Prot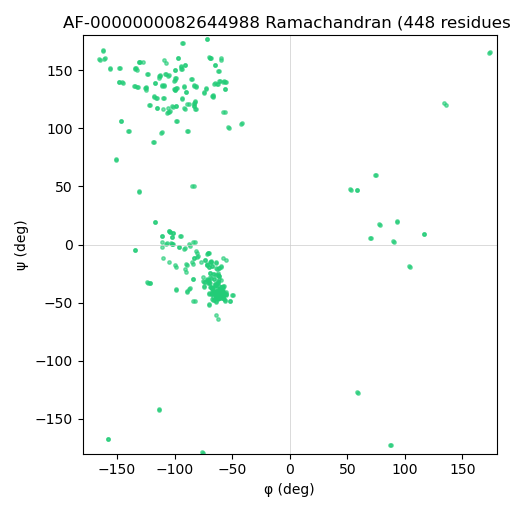ein AF-0000000082644988 (afdb_homodimer)

InterPro domains:
  IPR013216 Methyltransferase type 11 [PF08241] (53-144)
  IPR029063 S-adenosyl-L-methionine-dependent methyltransferase superfamily [G3DSA:3.40.50.150] (26-226)
  IPR029063 S-adenosyl-L-methionine-dependent methyltransferase superfamily [SSF53335] (8-199)

pLDDT: mean 91.09, std 14.45, range [28.52, 98.94]

Foldseek 3Di:
DDPPDLLVVLQVVLVVCLVVCPVVPLCCCVPRLNVCVLVVQPVAFDQPAEEEEEQCFLPVVVVVNVVVRHQYEYEHQHPVSQVNNCVVDDDDRYYYDYDDLLDGPAAFQRGQEYEYAQNLQQDPDSLSSLVSVLRNHHAQHKYKYKHFAQPAPVCCQCVCVVVVDDGRGHRQHPVNVQVSQVVRFKDFDDKDAAFDPPDDPVNPVPPDPSVSSNGGRIMMTMIGGD/DDPPDLLVVLQVVLVVCLVVCPVVPVCCCVPRLNVCVLVVQPVAFDQPAEEEEEQCFLPVVVVVNVVVRHQYEYEHQHPVSQVNNCVVDDDDRYYYDYDDLLDGPAAFQRGQEYEYAQNLQQDPDSLSSLVSVLRNHHAQHKYKYKHFAQPAPVCVQCVCVVVVDDGRGHRQHPVNVQVSQVVRFKDFDDKDAAFDPPDDPVNPVPPDPSVSSNGGRIMMTMIGGD

Organism: NCBI:txid247480

Solvent-accessible surface area (backbone atoms only — not comparable to full-atom values): 23659 Å² total; per-residue (Å²): 130,82,76,87,52,58,67,63,53,36,39,51,52,50,56,67,47,47,73,72,39,53,80,49,45,57,45,25,46,70,74,41,88,42,40,60,49,62,65,57,47,57,75,76,40,65,58,63,61,41,28,37,25,43,46,28,51,54,27,60,66,43,50,51,44,31,74,72,58,32,29,29,39,27,26,20,68,33,61,66,31,39,52,49,22,47,69,76,57,64,53,97,44,33,42,71,45,72,37,42,62,68,60,54,92,62,58,69,47,64,22,43,22,35,35,30,56,69,30,60,48,57,33,93,52,45,54,49,24,51,50,38,52,53,46,27,34,26,76,71,26,39,37,36,36,32,36,48,18,78,75,23,73,77,55,59,52,32,52,52,43,67,74,74,41,91,55,47,35,52,85,77,40,57,68,54,46,53,52,51,39,52,75,63,54,31,42,84,72,48,70,48,76,38,60,33,92,76,68,48,69,85,55,44,71,77,39,56,68,66,53,45,42,34,46,10,35,28,34,35,37,34,33,30,34,97,130,83,76,86,52,60,68,62,51,35,40,52,51,49,55,69,45,48,72,71,39,54,78,48,46,56,46,27,45,70,74,42,87,43,40,60,49,63,65,57,46,56,76,75,39,66,60,61,61,39,29,36,27,44,46,27,51,55,26,59,68,42,50,52,43,31,73,73,60,32,28,28,39,26,27,21,69,32,61,67,31,39,52,48,21,46,69,76,56,62,52,98,45,33,44,72,44,73,36,43,62,67,59,56,95,63,57,71,46,62,21,42,24,35,34,29,57,68,31,61,49,57,34,94,52,46,53,51,25,53,50,37,53,53,46,27,34,25,74,70,27,39,39,36,36,31,36,48,17,77,76,24,74,77,55,60,52,34,52,52,44,67,75,73,41,91,55,50,35,53,83,77,39,55,68,54,45,54,53,51,38,53,73,64,53,31,42,83,76,48,71,46,77,37,61,34,89,77,68,47,70,84,54,43,71,77,40,54,68,67,54,45,44,34,46,9,36,26,34,36,35,34,32,30,33,98

Secondary structure (DSSP, 8-state):
-----HHHHHHHHHHHHHHHHHHHHHHHHHTSTTTTHHHHHHTTS-SSSEEEEET-TTSHHHHHHHHTT-EEEEEES-HHHHHHHHHH--BTTEEEEE-BTTB-SS-TT-BSEEEEES-GGG-S-HHHHHHHHHHHBPTT-EEEEEEE-TT-GGGGGGGGGGGT---SS----HHHHHHHHHHTTEEEEEEEEEEPTT--HHHHTTS-HHHHHHTEEEEEEEEEE-/-----HHHHHHHHHHHHHHHHHHHHHHHHHTSTTTTHHHHHHTTS-SSSEEEEET-TTSHHHHHHHHTT-EEEEEES-HHHHHHHHHH--BTTEEEEE-BTTB-SS-TT-BSEEEEES-GGG-S-HHHHHHHHHHHBPTT-EEEEEEE-TT-GGGGGGGGGGGT---SS----HHHHHHHHHHTTEEEEEEEEEEPTT--HHHHTTS-HHHHHHTEEEEEEEEEE-

Nearest PDB structures (foldseek):
  3l8d-assembly1_A-2  TM=9.907E-01  e=9.603E-36  Bacillus thuringiensis str. Al Hakam
  6f5z-assembly1_B  TM=7.681E-01  e=2.002E-17  Haloferax volcanii DS2
  6f5z-assembly1_A  TM=7.579E-01  e=3.879E-17  Haloferax volcanii DS2
  3bkw-assembly1_A  TM=7.606E-01  e=2.338E-15  Mesorhizobium japonicum MAFF 303099
  3bkw-assembly1_B  TM=7.572E-01  e=6.735E-15  Mesorhizobium japonicum MAFF 303099

Radius of gyration: 24.38 Å; Cα contacts (8 Å, |Δi|>4): 915; chains: 2; bounding box: 49×77×48 Å

Structure (mmCIF, N/CA/C/O backbone):
data_AF-0000000082644988-model_v1
#
loop_
_entity.id
_entity.type
_entity.pdbx_description
1 polymer 'Ubiquinone/menaquinone biosynthesis C-methylase UbiE'
#
loop_
_atom_site.group_PDB
_atom_site.id
_atom_site.type_symbol
_atom_site.label_atom_id
_atom_site.label_alt_id
_atom_site.label_comp_id
_atom_site.label_asym_id
_atom_site.label_entity_id
_atom_site.label_seq_id
_atom_site.pdbx_PDB_ins_code
_atom_site.Cartn_x
_atom_site.Cartn_y
_atom_site.Cartn_z
_atom_site.occupancy
_atom_site.B_iso_or_equiv
_atom_site.auth_seq_id
_atom_site.auth_comp_id
_atom_site.auth_asym_id
_atom_site.auth_atom_id
_atom_site.pdbx_PDB_model_num
ATOM 1 N N . MET A 1 1 ? 29.922 4.816 -8.57 1 28.8 1 MET A N 1
ATOM 2 C CA . MET A 1 1 ? 28.781 4.609 -7.672 1 28.8 1 MET A CA 1
ATOM 3 C C . MET A 1 1 ? 27.922 3.443 -8.148 1 28.8 1 MET A C 1
ATOM 5 O O . MET A 1 1 ? 27.391 3.477 -9.25 1 28.8 1 MET A O 1
ATOM 9 N N . LYS A 1 2 ? 28.094 2.285 -7.766 1 36.69 2 LYS A N 1
ATOM 10 C CA . LYS A 1 2 ? 27.719 1.02 -8.383 1 36.69 2 LYS A CA 1
ATOM 11 C C . LYS A 1 2 ? 26.203 0.955 -8.609 1 36.69 2 LYS A C 1
ATOM 13 O O . LYS A 1 2 ? 25.422 1.341 -7.742 1 36.69 2 LYS A O 1
ATOM 18 N N . SER A 1 3 ? 25.641 0.917 -9.742 1 43.34 3 SER A N 1
ATOM 19 C CA . SER A 1 3 ? 24.266 0.907 -10.219 1 43.34 3 SER A CA 1
ATOM 20 C C . SER A 1 3 ? 23.453 -0.204 -9.555 1 43.34 3 SER A C 1
ATOM 22 O O . SER A 1 3 ? 23.906 -1.346 -9.477 1 43.34 3 SER A O 1
ATOM 24 N N . PHE A 1 4 ? 22.656 0.183 -8.539 1 47.28 4 PHE A N 1
ATOM 25 C CA . PHE A 1 4 ? 21.781 -0.772 -7.863 1 47.28 4 PHE A CA 1
ATOM 26 C C . PHE A 1 4 ? 21.125 -1.706 -8.867 1 47.28 4 PHE A C 1
ATOM 28 O O . PHE A 1 4 ? 20.391 -1.256 -9.75 1 47.28 4 PHE A O 1
ATOM 35 N N . ASP A 1 5 ? 21.578 -2.973 -8.969 1 49.78 5 ASP A N 1
ATOM 36 C CA . ASP A 1 5 ? 21.016 -4.031 -9.797 1 49.78 5 ASP A CA 1
ATOM 37 C C . ASP A 1 5 ? 19.938 -4.812 -9.031 1 49.78 5 ASP A C 1
ATOM 39 O O . ASP A 1 5 ? 20.266 -5.66 -8.195 1 49.78 5 ASP A O 1
ATOM 43 N N . TRP A 1 6 ? 18.797 -4.578 -9.156 1 51.62 6 TRP A N 1
ATOM 44 C CA . TRP A 1 6 ? 17.641 -5.164 -8.477 1 51.62 6 TRP A CA 1
ATOM 45 C C . TRP A 1 6 ? 17.703 -6.688 -8.508 1 51.62 6 TRP A C 1
ATOM 47 O O . TRP A 1 6 ? 17.469 -7.348 -7.492 1 51.62 6 TRP A O 1
ATOM 57 N N . HIS A 1 7 ? 18.047 -7.254 -9.594 1 52.81 7 HIS A N 1
ATOM 58 C CA . HIS A 1 7 ? 18.031 -8.703 -9.766 1 52.81 7 HIS A CA 1
ATOM 59 C C . HIS A 1 7 ? 19.078 -9.375 -8.898 1 52.81 7 HIS A C 1
ATOM 61 O O . HIS A 1 7 ? 18.812 -10.391 -8.25 1 52.81 7 HIS A O 1
ATOM 67 N N . GLU A 1 8 ? 20.188 -8.812 -8.984 1 54 8 GLU A N 1
ATOM 68 C CA . GLU A 1 8 ? 21.281 -9.359 -8.188 1 54 8 GLU A CA 1
ATOM 69 C C . GLU A 1 8 ? 20.984 -9.234 -6.691 1 54 8 GLU A C 1
ATOM 71 O O . GLU A 1 8 ? 21.25 -10.164 -5.926 1 54 8 GLU A O 1
ATOM 76 N N . GLU A 1 9 ? 20.469 -8.117 -6.32 1 58.47 9 GLU A N 1
ATOM 77 C CA . GLU A 1 9 ? 20.188 -7.883 -4.906 1 58.47 9 GLU A CA 1
ATOM 78 C C . GLU A 1 9 ? 19.047 -8.773 -4.41 1 58.47 9 GLU A C 1
ATOM 80 O O . GLU A 1 9 ? 19.125 -9.32 -3.309 1 58.47 9 GLU A O 1
ATOM 85 N N . ALA A 1 10 ? 18.047 -9.023 -5.219 1 56.38 10 ALA A N 1
ATOM 86 C CA . ALA A 1 10 ? 16.969 -9.945 -4.863 1 56.38 10 ALA A CA 1
ATOM 87 C C . ALA A 1 10 ? 17.516 -11.352 -4.648 1 56.38 10 ALA A C 1
ATOM 89 O O . ALA A 1 10 ? 17.172 -12.008 -3.66 1 56.38 10 ALA A O 1
ATOM 90 N N . GLU A 1 11 ? 18.312 -11.766 -5.551 1 53.84 11 GLU A N 1
ATOM 91 C CA . GLU A 1 11 ? 18.922 -13.086 -5.438 1 53.84 11 GLU A CA 1
ATOM 92 C C . GLU A 1 11 ? 19.703 -13.234 -4.129 1 53.84 11 GLU A C 1
ATOM 94 O O . GLU A 1 11 ? 19.547 -14.234 -3.422 1 53.84 11 GLU A O 1
ATOM 99 N N . LYS A 1 12 ? 20.5 -12.219 -3.832 1 55.47 12 LYS A N 1
ATOM 100 C CA . LYS A 1 12 ? 21.328 -12.242 -2.633 1 55.47 12 LYS A CA 1
ATOM 101 C C . LYS A 1 12 ? 20.484 -12.289 -1.37 1 55.47 12 LYS A C 1
ATOM 103 O O . LYS A 1 12 ? 20.766 -13.047 -0.443 1 55.47 12 LYS A O 1
ATOM 108 N N . GLN A 1 13 ? 19.516 -11.539 -1.331 1 56.38 13 GLN A N 1
ATOM 109 C CA . GLN A 1 13 ? 18.672 -11.469 -0.145 1 56.38 13 GLN A CA 1
ATOM 110 C C . GLN A 1 13 ? 17.891 -12.766 0.06 1 56.38 13 GLN A C 1
ATOM 112 O O . GLN A 1 13 ? 17.734 -13.234 1.192 1 56.38 13 GLN A O 1
ATOM 117 N N . TRP A 1 14 ? 17.516 -13.289 -0.969 1 55.84 14 TRP A N 1
ATOM 118 C CA . TRP A 1 14 ? 16.797 -14.555 -0.873 1 55.84 14 TRP A CA 1
ATOM 119 C C . TRP A 1 14 ? 17.734 -15.688 -0.46 1 55.84 14 TRP A C 1
ATOM 121 O O . TRP A 1 14 ? 17.328 -16.594 0.282 1 55.84 14 TRP A O 1
ATOM 131 N N . ASP A 1 15 ? 18.859 -15.578 -0.875 1 52.62 15 ASP A N 1
ATOM 132 C CA . ASP A 1 15 ? 19.859 -16.547 -0.438 1 52.62 15 ASP A CA 1
ATOM 133 C C . ASP A 1 15 ? 20.094 -16.469 1.07 1 52.62 15 ASP A C 1
ATOM 135 O O . ASP A 1 15 ? 20.234 -17.484 1.739 1 52.62 15 ASP A O 1
ATOM 139 N N . LYS A 1 16 ? 20.125 -15.273 1.561 1 53.12 16 LYS A N 1
ATOM 140 C CA . LYS A 1 16 ? 20.359 -15.062 2.984 1 53.12 16 LYS A CA 1
ATOM 141 C C . LYS A 1 16 ? 19.172 -15.523 3.82 1 53.12 16 LYS A C 1
ATOM 143 O O . LYS A 1 16 ? 19.344 -16.031 4.93 1 53.12 16 LYS A O 1
ATOM 148 N N . LYS A 1 17 ? 18.078 -15.398 3.299 1 54.5 17 LYS A N 1
ATOM 149 C CA . LYS A 1 17 ? 16.859 -15.75 4.023 1 54.5 17 LYS A CA 1
ATOM 150 C C . LYS A 1 17 ? 16.562 -17.234 3.895 1 54.5 17 LYS A C 1
ATOM 152 O O . LYS A 1 17 ? 15.766 -17.781 4.664 1 54.5 17 LYS A O 1
ATOM 157 N N . ALA A 1 18 ? 17.125 -17.984 3.025 1 48.94 18 ALA A N 1
ATOM 158 C CA . ALA A 1 18 ? 16.875 -19.391 2.709 1 48.94 18 ALA A CA 1
ATOM 159 C C . ALA A 1 18 ? 17.078 -20.266 3.938 1 48.94 18 ALA A C 1
ATOM 161 O O . ALA A 1 18 ? 16.344 -21.234 4.141 1 48.94 18 ALA A O 1
ATOM 162 N N . GLY A 1 19 ? 17.984 -20.016 4.734 1 45.66 19 GLY A N 1
ATOM 163 C CA . GLY A 1 19 ? 18.172 -20.844 5.922 1 45.66 19 GLY A CA 1
ATOM 164 C C . GLY A 1 19 ? 17.016 -20.75 6.906 1 45.66 19 GLY A C 1
ATOM 165 O O . GLY A 1 19 ? 16.609 -21.75 7.492 1 45.66 19 GLY A O 1
ATOM 166 N N . PHE A 1 20 ? 16.578 -19.672 7.227 1 46.03 20 PHE A N 1
ATOM 167 C CA . PHE A 1 20 ? 15.484 -19.453 8.172 1 46.03 20 PHE A CA 1
ATOM 168 C C . PHE A 1 20 ? 14.148 -19.859 7.562 1 46.03 20 PHE A C 1
ATOM 170 O O . PHE A 1 20 ? 13.242 -20.312 8.273 1 46.03 20 PHE A O 1
ATOM 177 N N . TRP A 1 21 ? 14.062 -20 6.348 1 51.16 21 TRP A N 1
ATOM 178 C CA . TRP A 1 21 ? 12.805 -20.156 5.625 1 51.16 21 TRP A CA 1
ATOM 179 C C . TRP A 1 21 ? 12.422 -21.641 5.512 1 51.16 21 TRP A C 1
ATOM 181 O O . TRP A 1 21 ? 11.234 -21.969 5.461 1 51.16 21 TRP A O 1
ATOM 191 N N . HIS A 1 22 ? 13.344 -22.656 5.594 1 48.59 22 HIS A N 1
ATOM 192 C CA . HIS A 1 22 ? 12.953 -24.047 5.383 1 48.59 22 HIS A CA 1
ATOM 193 C C . HIS A 1 22 ? 11.938 -24.5 6.426 1 48.59 22 HIS A C 1
ATOM 195 O O . HIS A 1 22 ? 10.898 -25.078 6.078 1 48.59 22 HIS A O 1
ATOM 201 N N . LYS A 1 23 ? 12.273 -24.562 7.777 1 50.34 23 LYS A N 1
ATOM 202 C CA . LYS A 1 23 ? 11.336 -24.984 8.812 1 50.34 23 LYS A CA 1
ATOM 203 C C . LYS A 1 23 ? 10.062 -24.125 8.773 1 50.34 23 LYS A C 1
ATOM 205 O O . LYS A 1 23 ? 8.961 -24.641 8.969 1 50.34 23 LYS A O 1
ATOM 210 N N . SER A 1 24 ? 10.125 -23.062 8.062 1 75.06 24 SER A N 1
ATOM 211 C CA . SER A 1 24 ? 9.055 -22.078 8.031 1 75.06 24 SER A CA 1
ATOM 212 C C . SER A 1 24 ? 8.164 -22.266 6.805 1 75.06 24 SER A C 1
ATOM 214 O O . SER A 1 24 ? 6.938 -22.203 6.906 1 75.06 24 SER A O 1
ATOM 216 N N . SER A 1 25 ? 8.773 -22.969 5.875 1 84.25 25 SER A N 1
ATOM 217 C CA . SER A 1 25 ? 8.023 -23.156 4.641 1 84.25 25 SER A CA 1
ATOM 218 C C . SER A 1 25 ? 7.035 -24.312 4.766 1 84.25 25 SER A C 1
ATOM 220 O O . SER A 1 25 ? 5.844 -24.141 4.484 1 84.25 25 SER A O 1
ATOM 222 N N . GLU A 1 26 ? 7.492 -25.469 5.258 1 89.31 26 GLU A N 1
ATOM 223 C CA . GLU A 1 26 ? 6.633 -26.641 5.453 1 89.31 26 GLU A CA 1
ATOM 224 C C . GLU A 1 26 ? 5.438 -26.297 6.344 1 89.31 26 GLU A C 1
ATOM 226 O O . GLU A 1 26 ? 4.301 -26.641 6.02 1 89.31 26 GLU A O 1
ATOM 231 N N . ASP A 1 27 ? 5.711 -25.688 7.387 1 91 27 ASP A N 1
ATOM 232 C CA . ASP A 1 27 ? 4.645 -25.344 8.32 1 91 27 ASP A CA 1
ATOM 233 C C . ASP A 1 27 ? 3.627 -24.406 7.672 1 91 27 ASP A C 1
ATOM 235 O O . ASP A 1 27 ? 2.42 -24.562 7.871 1 91 27 ASP A O 1
ATOM 239 N N . MET A 1 28 ? 4.016 -23.469 6.863 1 91.81 28 MET A N 1
ATOM 240 C CA . MET A 1 28 ? 3.117 -22.531 6.191 1 91.81 28 MET A CA 1
ATOM 241 C C . MET A 1 28 ? 2.203 -23.25 5.215 1 91.81 28 MET A C 1
ATOM 243 O O . MET A 1 28 ? 1.021 -22.922 5.102 1 91.81 28 MET A O 1
ATOM 247 N N . TRP A 1 29 ? 2.719 -24.297 4.555 1 95 29 TRP A N 1
ATOM 248 C CA . TRP A 1 29 ? 1.958 -25.016 3.539 1 95 29 TRP A CA 1
ATOM 249 C C . TRP A 1 29 ? 1.05 -26.062 4.176 1 95 29 TRP A C 1
ATOM 251 O O . TRP A 1 29 ? -0.039 -26.328 3.67 1 95 29 TRP A O 1
ATOM 261 N N . GLU A 1 30 ? 1.47 -26.578 5.309 1 94 30 GLU A N 1
ATOM 262 C CA . GLU A 1 30 ? 0.717 -27.656 5.945 1 94 30 GLU A CA 1
ATOM 263 C C . GLU A 1 30 ? -0.342 -27.094 6.895 1 94 30 GLU A C 1
ATOM 265 O O . GLU A 1 30 ? -1.457 -27.625 6.961 1 94 30 GLU A O 1
ATOM 270 N N . HIS A 1 31 ? 0.014 -26.062 7.645 1 90.75 31 HIS A N 1
ATOM 271 C CA . HIS A 1 31 ? -0.847 -25.641 8.742 1 90.75 31 HIS A CA 1
ATOM 272 C C . HIS A 1 31 ? -1.034 -24.125 8.75 1 90.75 31 HIS A C 1
ATOM 274 O O . HIS A 1 31 ? -1.879 -23.609 9.477 1 90.75 31 HIS A O 1
ATOM 280 N N . GLY A 1 32 ? -0.369 -23.484 7.891 1 91.75 32 GLY A N 1
ATOM 281 C CA . GLY A 1 32 ? -0.33 -22.031 7.992 1 91.75 32 GLY A CA 1
ATOM 282 C C . GLY A 1 32 ? -1.027 -21.328 6.84 1 91.75 32 GLY A C 1
ATOM 283 O O . GLY A 1 32 ? -2.098 -21.766 6.402 1 91.75 32 GLY A O 1
ATOM 284 N N . SER A 1 33 ? -0.459 -20.203 6.395 1 91.88 33 SER A N 1
ATOM 285 C CA . SER A 1 33 ? -1.069 -19.234 5.48 1 91.88 33 SER A CA 1
ATOM 286 C C . SER A 1 33 ? -1.217 -19.828 4.078 1 91.88 33 SER A C 1
ATOM 288 O O . SER A 1 33 ? -1.964 -19.297 3.254 1 91.88 33 SER A O 1
ATOM 290 N N . ARG A 1 34 ? -0.524 -20.969 3.791 1 96.31 34 ARG A N 1
ATOM 291 C CA . ARG A 1 34 ? -0.533 -21.453 2.414 1 96.31 34 ARG A CA 1
ATOM 292 C C . ARG A 1 34 ? -1.329 -22.75 2.291 1 96.31 34 ARG A C 1
ATOM 294 O O . ARG A 1 34 ? -1.413 -23.328 1.208 1 96.31 34 ARG A O 1
ATOM 301 N N . LYS A 1 35 ? -2.004 -23.156 3.365 1 94.75 35 LYS A N 1
ATOM 302 C CA . LYS A 1 35 ? -2.625 -24.469 3.441 1 94.75 35 LYS A CA 1
ATOM 303 C C . LYS A 1 35 ? -3.812 -24.578 2.488 1 94.75 35 LYS A C 1
ATOM 305 O O . LYS A 1 35 ? -4.164 -25.672 2.041 1 94.75 35 LYS A O 1
ATOM 310 N N . THR A 1 36 ? -4.418 -23.484 2.139 1 95.62 36 THR A N 1
ATOM 311 C CA . THR A 1 36 ? -5.641 -23.547 1.344 1 95.62 36 THR A CA 1
ATOM 312 C C . THR A 1 36 ? -5.324 -23.375 -0.141 1 95.62 36 THR A C 1
ATOM 314 O O . THR A 1 36 ? -6.215 -23.5 -0.985 1 95.62 36 THR A O 1
ATOM 317 N N . ILE A 1 37 ? -4.082 -23.156 -0.508 1 97.81 37 ILE A N 1
ATOM 318 C CA . ILE A 1 37 ? -3.715 -22.766 -1.867 1 97.81 37 ILE A CA 1
ATOM 319 C C . ILE A 1 37 ? -3.924 -23.953 -2.809 1 97.81 37 ILE A C 1
ATOM 321 O O . ILE A 1 37 ? -4.605 -23.828 -3.828 1 97.81 37 ILE A O 1
ATOM 325 N N . VAL A 1 38 ? -3.385 -25.141 -2.506 1 97.88 38 VAL A N 1
ATOM 326 C CA . VAL A 1 38 ? -3.459 -26.297 -3.395 1 97.88 38 VAL A CA 1
ATOM 327 C C . VAL A 1 38 ? -4.914 -26.719 -3.568 1 97.88 38 VAL A C 1
ATOM 329 O O . VAL A 1 38 ? -5.379 -26.922 -4.691 1 97.88 38 VAL A O 1
ATOM 332 N N . PRO A 1 39 ? -5.715 -26.797 -2.439 1 97.44 39 PRO A N 1
ATOM 333 C CA . PRO A 1 39 ? -7.137 -27.109 -2.609 1 97.44 39 PRO A CA 1
ATOM 334 C C . PRO A 1 39 ? -7.859 -26.094 -3.486 1 97.44 39 PRO A C 1
ATOM 336 O O . PRO A 1 39 ? -8.711 -26.469 -4.297 1 97.44 39 PRO A O 1
ATOM 339 N N . PHE A 1 40 ? -7.59 -24.812 -3.367 1 97.88 40 PHE A N 1
ATOM 340 C CA . PHE A 1 40 ? -8.203 -23.766 -4.168 1 97.88 40 PHE A CA 1
ATOM 341 C C . PHE A 1 40 ? -7.84 -23.922 -5.641 1 97.88 40 PHE A C 1
ATOM 343 O O . PHE A 1 40 ? -8.719 -23.891 -6.504 1 97.88 40 PHE A O 1
ATOM 350 N N . LEU A 1 41 ? -6.555 -24.094 -5.895 1 97.81 41 LEU A N 1
ATOM 351 C CA . LEU A 1 41 ? -6.039 -24.25 -7.25 1 97.81 41 LEU A CA 1
ATOM 352 C C . LEU A 1 41 ? -6.645 -25.484 -7.918 1 97.81 41 LEU A C 1
ATOM 354 O O . LEU A 1 41 ? -6.98 -25.438 -9.102 1 97.81 41 LEU A O 1
ATOM 358 N N . ALA A 1 42 ? -6.859 -26.516 -7.211 1 97.56 42 ALA A N 1
ATOM 359 C CA . ALA A 1 42 ? -7.32 -27.797 -7.734 1 97.56 42 ALA A CA 1
ATOM 360 C C . ALA A 1 42 ? -8.766 -27.719 -8.203 1 97.56 42 ALA A C 1
ATOM 362 O O . ALA A 1 42 ? -9.227 -28.547 -8.984 1 97.56 42 ALA A O 1
ATOM 363 N N . THR A 1 43 ? -9.484 -26.719 -7.742 1 97.12 43 THR A N 1
ATOM 364 C CA . THR A 1 43 ? -10.867 -26.547 -8.148 1 97.12 43 THR A CA 1
ATOM 365 C C .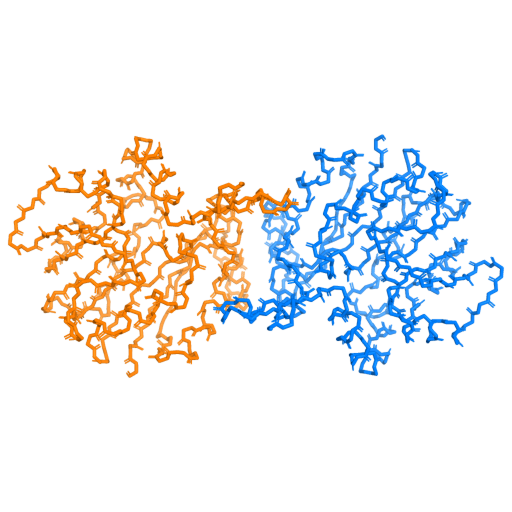 THR A 1 43 ? -10.953 -26.078 -9.602 1 97.12 43 THR A C 1
ATOM 367 O O . THR A 1 43 ? -11.969 -26.281 -10.266 1 97.12 43 THR A O 1
ATOM 370 N N . TYR A 1 44 ? -9.836 -25.562 -10.125 1 97.75 44 TYR A N 1
ATOM 371 C CA . TYR A 1 44 ? -9.922 -24.906 -11.43 1 97.75 44 TYR A CA 1
ATOM 372 C C . TYR A 1 44 ? -8.945 -25.531 -12.414 1 97.75 44 TYR A C 1
ATOM 374 O O . TYR A 1 44 ? -9.234 -25.625 -13.609 1 97.75 44 TYR A O 1
ATOM 382 N N . ILE A 1 45 ? -7.805 -26 -11.922 1 97.88 45 ILE A N 1
ATOM 383 C CA . ILE A 1 45 ? -6.73 -26.453 -12.805 1 97.88 45 ILE A CA 1
ATOM 384 C C . ILE A 1 45 ? -6.766 -27.969 -12.93 1 97.88 45 ILE A C 1
ATOM 386 O O . ILE A 1 45 ? -6.602 -28.688 -11.938 1 97.88 45 ILE A O 1
ATOM 390 N N . PRO A 1 46 ? -6.957 -28.469 -14.148 1 95 46 PRO A N 1
ATOM 391 C CA . PRO A 1 46 ? -6.941 -29.922 -14.344 1 95 46 PRO A CA 1
ATOM 392 C C . PRO A 1 46 ? -5.551 -30.516 -14.148 1 95 46 PRO A C 1
ATOM 394 O O . PRO A 1 46 ? -4.551 -29.797 -14.195 1 95 46 PRO A O 1
ATOM 397 N N . LYS A 1 47 ? -5.508 -31.781 -13.914 1 94.88 47 LYS A N 1
ATOM 398 C CA . LYS A 1 47 ? 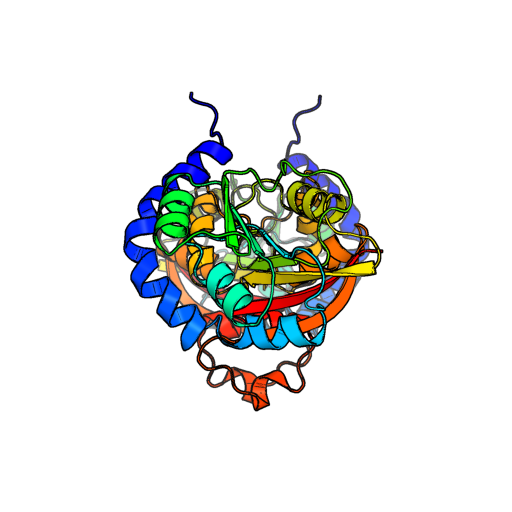-4.246 -32.469 -13.617 1 94.88 47 LYS A CA 1
ATOM 399 C C . LYS A 1 47 ? -3.537 -32.906 -14.898 1 94.88 47 LYS A C 1
ATOM 401 O O . LYS A 1 47 ? -2.395 -33.344 -14.852 1 94.88 47 LYS A O 1
ATOM 406 N N . GLU A 1 48 ? -4.152 -32.625 -15.969 1 92.88 48 GLU A N 1
ATOM 407 C CA . GLU A 1 48 ? -3.551 -32.969 -17.25 1 92.88 48 GLU A CA 1
ATOM 408 C C . GLU A 1 48 ? -2.52 -31.938 -17.672 1 92.88 48 GLU A C 1
ATOM 410 O O . GLU A 1 48 ? -2.732 -30.734 -17.5 1 92.88 48 GLU A O 1
ATOM 415 N N . GLY A 1 49 ? -1.385 -32.438 -18.172 1 94.25 49 GLY A N 1
ATOM 416 C CA . GLY A 1 49 ? -0.348 -31.516 -18.625 1 94.25 49 GLY A CA 1
ATOM 417 C C . GLY A 1 49 ? 0.604 -31.094 -17.516 1 94.25 49 GLY A C 1
ATOM 418 O O . GLY A 1 49 ? 0.607 -31.672 -16.438 1 94.25 49 GLY A O 1
ATOM 419 N N . GLU A 1 50 ? 1.467 -30.141 -17.844 1 97.88 50 GLU A N 1
ATOM 420 C CA . GLU A 1 50 ? 2.475 -29.656 -16.906 1 97.88 50 GLU A CA 1
ATOM 421 C C . GLU A 1 50 ? 2.039 -28.344 -16.266 1 97.88 50 GLU A C 1
ATOM 423 O O . GLU A 1 50 ? 1.514 -27.453 -16.938 1 97.88 50 GLU A O 1
ATOM 428 N N . VAL A 1 51 ? 2.195 -28.312 -14.969 1 98.69 51 VAL A N 1
ATOM 429 C CA . VAL A 1 51 ? 1.87 -27.109 -14.203 1 98.69 51 VAL A CA 1
ATOM 430 C C . VAL A 1 51 ? 3.152 -26.453 -13.703 1 98.69 51 VAL A C 1
ATOM 432 O O . VAL A 1 51 ? 4.07 -27.141 -13.242 1 98.69 51 VAL A O 1
ATOM 435 N N . ALA A 1 52 ? 3.205 -25.156 -13.828 1 98.81 52 ALA A N 1
ATOM 436 C CA . ALA A 1 52 ? 4.395 -24.422 -13.383 1 98.81 52 ALA A CA 1
ATOM 437 C C . ALA A 1 52 ? 4.184 -23.812 -12 1 98.81 52 ALA A C 1
ATOM 439 O O . ALA A 1 52 ? 3.08 -23.375 -11.672 1 98.81 52 ALA A O 1
ATOM 440 N N . ASP A 1 53 ? 5.191 -23.797 -11.188 1 98.81 53 ASP A N 1
ATOM 441 C CA . ASP A 1 53 ? 5.305 -23.047 -9.945 1 98.81 53 ASP A CA 1
ATOM 442 C C . ASP A 1 53 ? 6.34 -21.938 -10.062 1 98.81 53 ASP A C 1
ATOM 444 O O . ASP A 1 53 ? 7.535 -22.172 -9.867 1 98.81 53 ASP A O 1
ATOM 448 N N . PHE A 1 54 ? 5.875 -20.703 -10.359 1 98.75 54 PHE A N 1
ATOM 449 C CA . PHE A 1 54 ? 6.742 -19.547 -10.594 1 98.75 54 PHE A CA 1
ATOM 450 C C . PHE A 1 54 ? 7.148 -18.906 -9.273 1 98.75 54 PHE A C 1
ATOM 452 O O . PHE A 1 54 ? 6.312 -18.328 -8.57 1 98.75 54 PHE A O 1
ATOM 459 N N . GLY A 1 55 ? 8.422 -18.875 -8.992 1 97.69 55 GLY A N 1
ATOM 460 C CA . GLY A 1 55 ? 8.898 -18.516 -7.664 1 97.69 55 GLY A CA 1
ATOM 461 C C . GLY A 1 55 ? 8.695 -19.625 -6.641 1 97.69 55 GLY A C 1
ATOM 462 O O . GLY A 1 55 ? 8.094 -19.391 -5.582 1 97.69 55 GLY A O 1
ATOM 463 N N . CYS A 1 56 ? 9.289 -20.781 -6.879 1 97.62 56 CYS A N 1
ATOM 464 C CA . CYS A 1 56 ? 8.93 -21.984 -6.141 1 97.62 56 CYS A CA 1
ATOM 465 C C . CYS A 1 56 ? 9.664 -22.031 -4.801 1 97.62 56 CYS A C 1
ATOM 467 O O . CYS A 1 56 ? 9.328 -22.859 -3.943 1 97.62 56 CYS A O 1
ATOM 469 N N . GLY A 1 57 ? 10.656 -21.188 -4.559 1 95 57 GLY A N 1
ATOM 470 C CA . GLY A 1 57 ? 11.422 -21.25 -3.324 1 95 57 GLY A CA 1
ATOM 471 C C . GLY A 1 57 ? 12.109 -22.578 -3.109 1 95 57 GLY A C 1
ATOM 472 O O . GLY A 1 57 ? 12.797 -23.078 -4 1 95 57 GLY A O 1
ATOM 473 N N . ASP A 1 58 ? 11.891 -23.141 -1.959 1 94.31 58 ASP A N 1
ATOM 474 C CA . ASP A 1 58 ? 12.539 -24.406 -1.637 1 94.31 58 ASP A CA 1
ATOM 475 C C . ASP A 1 58 ? 11.781 -25.594 -2.23 1 94.31 58 ASP A C 1
ATOM 477 O O . ASP A 1 58 ? 12.078 -26.75 -1.928 1 94.31 58 ASP A O 1
ATOM 481 N N . GLY A 1 59 ? 10.758 -25.328 -2.92 1 96.75 59 GLY A N 1
ATOM 482 C CA . GLY A 1 59 ? 10.086 -26.344 -3.703 1 96.75 59 GLY A CA 1
ATOM 483 C C . GLY A 1 59 ? 8.984 -27.062 -2.936 1 96.75 59 GLY A C 1
ATOM 484 O O . GLY A 1 59 ? 8.32 -27.938 -3.475 1 96.75 59 GLY A O 1
ATOM 485 N N . TYR A 1 60 ? 8.688 -26.719 -1.715 1 96.5 60 TYR A N 1
ATOM 486 C CA . TYR A 1 60 ? 7.691 -27.438 -0.926 1 96.5 60 TYR A CA 1
ATOM 487 C C . TYR A 1 60 ? 6.305 -27.312 -1.551 1 96.5 60 TYR A C 1
ATOM 489 O O . TYR A 1 60 ? 5.555 -28.281 -1.604 1 96.5 60 TYR A O 1
ATOM 497 N N . GLY A 1 61 ? 5.973 -26.078 -1.942 1 97.31 61 GLY A N 1
ATOM 498 C CA . GLY A 1 61 ? 4.703 -25.906 -2.633 1 97.31 61 GLY A CA 1
ATOM 499 C C . GLY A 1 61 ? 4.59 -26.75 -3.891 1 97.31 61 GLY A C 1
ATOM 500 O O . GLY A 1 61 ? 3.545 -27.344 -4.152 1 97.31 61 GLY A O 1
ATOM 501 N N . SER A 1 62 ? 5.648 -26.828 -4.625 1 98.19 62 SER A N 1
ATOM 502 C CA . SER A 1 62 ? 5.703 -27.672 -5.809 1 98.19 62 SER A CA 1
ATOM 503 C C . SER A 1 62 ? 5.496 -29.141 -5.445 1 98.19 62 SER A C 1
ATOM 505 O O . SER A 1 62 ? 4.781 -29.859 -6.145 1 98.19 62 SER A O 1
ATOM 507 N N . TRP A 1 63 ? 6.133 -29.531 -4.43 1 97.25 63 TRP A N 1
ATOM 508 C CA . TRP A 1 63 ? 6.016 -30.891 -3.941 1 97.25 63 TRP A CA 1
ATOM 509 C C . TRP A 1 63 ? 4.574 -31.219 -3.551 1 97.25 63 TRP A C 1
ATOM 511 O O . TRP A 1 63 ? 4.066 -32.281 -3.852 1 97.25 63 TRP A O 1
ATOM 521 N N . LYS A 1 64 ? 3.91 -30.312 -2.918 1 97.06 64 LYS A N 1
ATOM 522 C CA . LYS A 1 64 ? 2.51 -30.484 -2.545 1 97.06 64 LYS A CA 1
ATOM 523 C C . LYS A 1 64 ? 1.627 -30.641 -3.779 1 97.06 64 LYS A C 1
ATOM 525 O O . LYS A 1 64 ? 0.691 -31.438 -3.789 1 97.06 64 LYS A O 1
ATOM 530 N N . LEU A 1 65 ? 1.896 -29.828 -4.773 1 97.44 65 LEU A N 1
ATOM 531 C CA . LEU A 1 65 ? 1.163 -29.953 -6.031 1 97.44 65 LEU A CA 1
ATOM 532 C C . LEU A 1 65 ? 1.365 -31.328 -6.656 1 97.44 65 LEU A C 1
ATOM 534 O O . LEU A 1 65 ? 0.411 -31.938 -7.145 1 97.44 65 LEU A O 1
ATOM 538 N N . TYR A 1 66 ? 2.582 -31.719 -6.613 1 97.44 66 TYR A N 1
ATOM 539 C CA . TYR A 1 66 ? 2.91 -33.031 -7.117 1 97.44 66 TYR A CA 1
ATOM 540 C C . TYR A 1 66 ? 2.145 -34.125 -6.359 1 97.44 66 TYR A C 1
ATOM 542 O O . TYR A 1 66 ? 1.557 -35.031 -6.969 1 97.44 66 TYR A O 1
ATOM 550 N N . GLN A 1 67 ? 2.1 -34.031 -5.078 1 96.25 67 GLN A N 1
ATOM 551 C CA . GLN A 1 67 ? 1.379 -34.969 -4.246 1 96.25 67 GLN A CA 1
ATOM 552 C C . GLN A 1 67 ? -0.108 -35 -4.59 1 96.25 67 GLN A C 1
ATOM 554 O O . GLN A 1 67 ? -0.764 -36.031 -4.477 1 96.25 67 GLN A O 1
ATOM 559 N N . ALA A 1 68 ? -0.557 -33.875 -5.031 1 96.94 68 ALA A N 1
ATOM 560 C CA . ALA A 1 68 ? -1.969 -33.781 -5.383 1 96.94 68 ALA A CA 1
ATOM 561 C C . ALA A 1 68 ? -2.24 -34.344 -6.766 1 96.94 68 ALA A C 1
ATOM 563 O O . ALA A 1 68 ? -3.385 -34.375 -7.227 1 96.94 68 ALA A O 1
ATOM 564 N N . GLY A 1 69 ? -1.233 -34.719 -7.504 1 97.06 69 GLY A N 1
ATOM 565 C CA . GLY A 1 69 ? -1.432 -35.469 -8.734 1 97.06 69 GLY A CA 1
ATOM 566 C C . GLY A 1 69 ? -0.96 -34.719 -9.969 1 97.06 69 GLY A C 1
ATOM 567 O O . GLY A 1 69 ? -1.149 -35.188 -11.094 1 97.06 69 GLY A O 1
ATOM 568 N N . TYR A 1 70 ? -0.283 -33.625 -9.805 1 98.19 70 TYR A N 1
ATOM 569 C CA . TYR A 1 70 ? 0.136 -32.781 -10.922 1 98.19 70 TYR A CA 1
ATOM 570 C C . TYR A 1 70 ? 1.55 -33.125 -11.367 1 98.19 70 TYR A C 1
ATOM 572 O O . TYR A 1 70 ? 2.332 -33.688 -10.586 1 98.19 70 TYR A O 1
ATOM 580 N N . ARG A 1 71 ? 1.858 -32.875 -12.648 1 98.38 71 ARG A N 1
ATOM 581 C CA . ARG A 1 71 ? 3.229 -32.781 -13.133 1 98.38 71 ARG A CA 1
ATOM 582 C C . ARG A 1 71 ? 3.738 -31.344 -13.016 1 98.38 71 ARG A C 1
ATOM 584 O O . ARG A 1 71 ? 3.154 -30.422 -13.578 1 98.38 71 ARG A O 1
ATOM 591 N N . VAL A 1 72 ? 4.816 -31.188 -12.258 1 98.62 72 VAL A N 1
ATOM 592 C CA . VAL A 1 72 ? 5.125 -29.844 -11.805 1 98.62 72 VAL A CA 1
ATOM 593 C C . VAL A 1 72 ? 6.551 -29.484 -12.211 1 98.62 72 VAL A C 1
ATOM 595 O O . VAL A 1 72 ? 7.469 -30.297 -12.094 1 98.62 72 VAL A O 1
ATOM 598 N N . ILE A 1 73 ? 6.727 -28.297 -12.727 1 98.69 73 ILE A N 1
ATOM 599 C CA . ILE A 1 73 ? 8.039 -27.672 -12.883 1 98.69 73 ILE A CA 1
ATOM 600 C C . ILE A 1 73 ? 8.117 -26.422 -12.008 1 98.69 73 ILE A C 1
ATOM 602 O O . ILE A 1 73 ? 7.332 -25.5 -12.18 1 98.69 73 ILE A O 1
ATOM 606 N N . GLY A 1 74 ? 9.008 -26.422 -11.062 1 98.69 74 GLY A N 1
ATOM 607 C CA . GLY A 1 74 ? 9.281 -25.266 -10.242 1 98.69 74 GLY A CA 1
ATOM 608 C C . GLY A 1 74 ? 10.398 -24.391 -10.789 1 98.69 74 GLY A C 1
ATOM 609 O O . GLY A 1 74 ? 11.414 -24.906 -11.258 1 98.69 74 GLY A O 1
ATOM 610 N N . VAL A 1 75 ? 10.172 -23.078 -10.773 1 98.12 75 VAL A N 1
ATOM 611 C CA . VAL A 1 75 ? 11.164 -22.125 -11.258 1 98.12 75 VAL A CA 1
ATOM 612 C C . VAL A 1 75 ? 11.469 -21.094 -10.172 1 98.12 75 VAL A C 1
ATOM 614 O O . VAL A 1 75 ? 10.555 -20.562 -9.539 1 98.12 75 VAL A O 1
ATOM 617 N N . ASP A 1 76 ? 12.695 -20.828 -9.938 1 96.19 76 ASP A N 1
ATOM 618 C CA . ASP A 1 76 ? 13.117 -19.797 -8.992 1 96.19 76 ASP A CA 1
ATOM 619 C C . ASP A 1 76 ? 14.414 -19.141 -9.438 1 96.19 76 ASP A C 1
ATOM 621 O O . ASP A 1 76 ? 15.234 -19.766 -10.117 1 96.19 76 ASP A O 1
ATOM 625 N N . LEU A 1 77 ? 14.547 -17.938 -9.039 1 91.75 77 LEU A N 1
ATOM 626 C CA . LEU A 1 77 ? 15.727 -17.172 -9.43 1 91.75 77 LEU A CA 1
ATOM 627 C C . LEU A 1 77 ? 16.953 -17.625 -8.648 1 91.75 77 LEU A C 1
ATOM 629 O O . LEU A 1 77 ? 18.078 -17.562 -9.156 1 91.75 77 LEU A O 1
ATOM 633 N N . SER A 1 78 ? 16.734 -18.047 -7.426 1 88.31 78 SER A N 1
ATOM 634 C CA . SER A 1 78 ? 17.812 -18.359 -6.496 1 88.31 78 SER A CA 1
ATOM 635 C C . SER A 1 78 ? 18.344 -19.766 -6.742 1 88.31 78 SER A C 1
ATOM 637 O O . SER A 1 78 ? 17.609 -20.75 -6.621 1 88.31 78 SER A O 1
ATOM 639 N N . ARG A 1 79 ? 19.625 -19.844 -6.992 1 89.75 79 ARG A N 1
ATOM 640 C CA . ARG A 1 79 ? 20.281 -21.141 -7.172 1 89.75 79 ARG A CA 1
ATOM 641 C C . ARG A 1 79 ? 20.203 -21.969 -5.898 1 89.75 79 ARG A C 1
ATOM 643 O O . ARG A 1 79 ? 19.969 -23.188 -5.957 1 89.75 79 ARG A O 1
ATOM 650 N N . GLU A 1 80 ? 20.391 -21.312 -4.801 1 88.38 80 GLU A N 1
ATOM 651 C CA . GLU A 1 80 ? 20.344 -22 -3.516 1 88.38 80 GLU A CA 1
ATOM 652 C C . GLU A 1 80 ? 18.969 -22.594 -3.26 1 88.38 80 GLU A C 1
ATOM 654 O O . GLU A 1 80 ? 18.859 -23.734 -2.779 1 88.38 80 GLU A O 1
ATOM 659 N N . MET A 1 81 ? 17.953 -21.859 -3.57 1 90.38 81 MET A N 1
ATOM 660 C CA . MET A 1 81 ? 16.594 -22.359 -3.4 1 90.38 81 MET A CA 1
ATOM 661 C C . MET A 1 81 ? 16.344 -23.578 -4.297 1 90.38 81 MET A C 1
ATOM 663 O O . MET A 1 81 ? 15.766 -24.562 -3.861 1 90.38 81 MET A O 1
ATOM 667 N N . ILE A 1 82 ? 16.828 -23.5 -5.484 1 93.81 82 ILE A N 1
ATOM 668 C CA . ILE A 1 82 ? 16.641 -24.594 -6.441 1 93.81 82 ILE A CA 1
ATOM 669 C C . ILE A 1 82 ? 17.391 -25.828 -5.961 1 93.81 82 ILE A C 1
ATOM 671 O O . ILE A 1 82 ? 16.875 -26.953 -6.07 1 93.81 82 ILE A O 1
ATOM 675 N N . GLU A 1 83 ? 18.562 -25.641 -5.469 1 94.38 83 GLU A N 1
ATOM 676 C CA . GLU A 1 83 ? 19.312 -26.766 -4.93 1 94.38 83 GLU A CA 1
ATOM 677 C C . GLU A 1 83 ? 18.562 -27.438 -3.783 1 94.38 83 GLU A C 1
ATOM 679 O O . GLU A 1 83 ? 18.5 -28.672 -3.705 1 94.38 83 GLU A O 1
ATOM 684 N N . LYS A 1 84 ? 17.984 -26.625 -2.943 1 92.88 84 LYS A N 1
ATOM 685 C CA . LYS A 1 84 ? 17.172 -27.156 -1.849 1 92.88 84 LYS A CA 1
ATOM 686 C C . LYS A 1 84 ? 15.945 -27.891 -2.377 1 92.88 84 LYS A C 1
ATOM 688 O O . LYS A 1 84 ? 15.57 -28.938 -1.852 1 92.88 84 LYS A O 1
ATOM 693 N N . ALA A 1 85 ? 15.336 -27.312 -3.344 1 95.38 85 ALA A N 1
ATOM 694 C CA . ALA A 1 85 ? 14.164 -27.938 -3.949 1 95.38 85 ALA A CA 1
ATOM 695 C C . ALA A 1 85 ? 14.508 -29.297 -4.547 1 95.38 85 ALA A C 1
ATOM 697 O O . ALA A 1 85 ? 13.805 -30.281 -4.328 1 95.38 85 ALA A O 1
ATOM 698 N N . LYS A 1 86 ? 15.609 -29.391 -5.242 1 95.94 86 LYS A N 1
ATOM 699 C CA . LYS A 1 86 ? 16.062 -30.625 -5.871 1 95.94 86 LYS A CA 1
ATOM 700 C C . LYS A 1 86 ? 16.391 -31.688 -4.824 1 95.94 86 LYS A C 1
ATOM 702 O O . LYS A 1 86 ? 16.156 -32.875 -5.039 1 95.94 86 LYS A O 1
ATOM 707 N N . ALA A 1 87 ? 16.875 -31.219 -3.75 1 94.25 87 ALA A N 1
ATOM 708 C CA . ALA A 1 87 ? 17.266 -32.125 -2.682 1 94.25 87 ALA A CA 1
ATOM 709 C C . ALA A 1 87 ? 16.047 -32.844 -2.092 1 94.25 87 ALA A C 1
ATOM 711 O O . ALA A 1 87 ? 16.172 -33.938 -1.526 1 94.25 87 ALA A O 1
ATOM 712 N N . ARG A 1 88 ? 14.914 -32.25 -2.195 1 88.94 88 ARG A N 1
ATOM 713 C CA . ARG A 1 88 ? 13.68 -32.875 -1.725 1 88.94 88 ARG A CA 1
ATOM 714 C C . ARG A 1 88 ? 13.305 -34.062 -2.59 1 88.94 88 ARG A C 1
ATOM 716 O O . ARG A 1 88 ? 12.609 -34.969 -2.133 1 88.94 88 ARG A O 1
ATOM 723 N N . GLY A 1 89 ? 13.734 -33.969 -3.834 1 88.56 89 GLY A N 1
ATOM 724 C CA . GLY A 1 89 ? 13.492 -35.062 -4.754 1 88.56 89 GLY A CA 1
ATOM 725 C C . GLY A 1 89 ? 12.984 -34.625 -6.109 1 88.56 89 GLY A C 1
ATOM 726 O O . GLY A 1 89 ? 12.008 -33.875 -6.195 1 88.56 89 GLY A O 1
ATOM 727 N N . GLU A 1 90 ? 13.742 -35 -7.043 1 90.88 90 GLU A N 1
ATOM 728 C CA . GLU A 1 90 ? 13.297 -34.781 -8.414 1 90.88 90 GLU A CA 1
ATOM 729 C C . GLU A 1 90 ? 13 -36.094 -9.125 1 90.88 90 GLU A C 1
ATOM 731 O O . GLU A 1 90 ? 13.602 -37.125 -8.82 1 90.88 90 GLU A O 1
ATOM 736 N N . HIS A 1 91 ? 12.055 -36.062 -9.938 1 90.69 91 HIS A N 1
ATOM 737 C CA . HIS A 1 91 ? 11.758 -37.156 -10.844 1 90.69 91 HIS A CA 1
ATOM 738 C C . HIS A 1 91 ? 10.945 -36.688 -12.047 1 90.69 91 HIS A C 1
ATOM 740 O O . HIS A 1 91 ? 10.828 -35.469 -12.289 1 90.69 91 HIS A O 1
ATOM 746 N N . GLU A 1 92 ? 10.43 -37.594 -12.758 1 92.38 92 GLU A N 1
ATOM 747 C CA . GLU A 1 92 ? 9.828 -37.281 -14.047 1 92.38 92 GLU A CA 1
ATOM 748 C C . GLU A 1 92 ? 8.641 -36.344 -13.891 1 92.38 92 GLU A C 1
ATOM 750 O O . GLU A 1 92 ? 8.383 -35.5 -14.758 1 92.38 92 GLU A O 1
ATOM 755 N N . ARG A 1 93 ? 7.988 -36.344 -12.758 1 96.44 93 ARG A N 1
ATOM 756 C CA . ARG A 1 93 ? 6.77 -35.562 -12.578 1 96.44 93 ARG A CA 1
ATOM 757 C C . ARG A 1 93 ? 7.023 -34.344 -11.688 1 96.44 93 ARG A C 1
ATOM 759 O O . ARG A 1 93 ? 6.098 -33.594 -11.383 1 96.44 93 ARG A O 1
ATOM 766 N N . LEU A 1 94 ? 8.195 -34.125 -11.242 1 98.25 94 LEU A N 1
ATOM 767 C CA . LEU A 1 94 ? 8.57 -33.031 -10.391 1 98.25 94 LEU A CA 1
ATOM 768 C C . LEU A 1 94 ? 10 -32.562 -10.688 1 98.25 94 LEU A C 1
ATOM 770 O O . LEU A 1 94 ? 10.961 -33.25 -10.336 1 98.25 94 LEU A O 1
ATOM 774 N N . ARG A 1 95 ? 10.156 -31.438 -11.32 1 98.12 95 ARG A N 1
ATOM 775 C CA . ARG A 1 95 ? 11.461 -30.906 -11.703 1 98.12 95 ARG A CA 1
ATOM 776 C C . ARG A 1 95 ? 11.609 -29.453 -11.266 1 98.12 95 ARG A C 1
ATOM 778 O O . ARG A 1 95 ? 10.617 -28.75 -11.062 1 98.12 95 ARG A O 1
ATOM 785 N N . PHE A 1 96 ? 12.82 -29.016 -11.125 1 98.25 96 PHE A N 1
ATOM 786 C CA . PHE A 1 96 ? 13.133 -27.656 -10.711 1 98.25 96 PHE A CA 1
ATOM 787 C C . PHE A 1 96 ? 14.18 -27.031 -11.625 1 98.25 96 PHE A C 1
ATOM 789 O O . PHE A 1 96 ? 15.148 -27.703 -12 1 98.25 96 PHE A O 1
ATOM 796 N N . ILE A 1 97 ? 13.953 -25.812 -12.008 1 96.94 97 ILE A N 1
ATOM 797 C CA . ILE A 1 97 ? 14.852 -25.109 -12.914 1 96.94 97 ILE A CA 1
ATOM 798 C C . ILE A 1 97 ? 15.094 -23.688 -12.398 1 96.94 97 ILE A C 1
ATOM 800 O O . ILE A 1 97 ? 14.172 -23.031 -11.922 1 96.94 97 ILE A O 1
ATOM 804 N N . GLN A 1 98 ? 16.359 -23.266 -12.453 1 95.19 98 GLN A N 1
ATOM 805 C CA . GLN A 1 98 ? 16.656 -21.859 -12.172 1 95.19 98 GLN A CA 1
ATOM 806 C C . GLN A 1 98 ? 16.234 -20.969 -13.336 1 95.19 98 GLN A C 1
ATOM 808 O O . GLN A 1 98 ? 16.516 -21.281 -14.492 1 95.19 98 GLN A O 1
ATOM 813 N N . GLY A 1 99 ? 15.508 -19.922 -13.023 1 94.31 99 GLY A N 1
ATOM 814 C CA . GLY A 1 99 ? 15.055 -19.031 -14.078 1 94.31 99 GLY A CA 1
ATOM 815 C C . GLY A 1 99 ? 14.555 -17.703 -13.547 1 94.31 99 GLY A C 1
ATOM 816 O O . GLY A 1 99 ? 14.219 -17.578 -12.359 1 94.31 99 GLY A O 1
ATOM 817 N N . ASP A 1 100 ? 14.555 -16.734 -14.438 1 94.44 100 ASP A N 1
ATOM 818 C CA . ASP A 1 100 ? 14.047 -15.391 -14.172 1 94.44 100 ASP A CA 1
ATOM 819 C C . ASP A 1 100 ? 12.586 -15.258 -14.602 1 94.44 100 ASP A C 1
ATOM 821 O O . ASP A 1 100 ? 12.25 -15.516 -15.758 1 94.44 100 ASP A O 1
ATOM 825 N N . LEU A 1 101 ? 11.758 -14.828 -13.68 1 96.38 101 LEU A N 1
ATOM 826 C CA . LEU A 1 101 ? 10.328 -14.734 -13.945 1 96.38 101 LEU A CA 1
ATOM 827 C C . LEU A 1 101 ? 10.047 -13.727 -15.062 1 96.38 101 LEU A C 1
ATOM 829 O O . LEU A 1 101 ? 8.977 -13.75 -15.672 1 96.38 101 LEU A O 1
ATOM 833 N N . THR A 1 102 ? 11 -12.789 -15.312 1 95.75 102 THR A N 1
ATOM 834 C CA . THR A 1 102 ? 10.797 -11.773 -16.344 1 95.75 102 THR A CA 1
ATOM 835 C C . THR A 1 102 ? 11.352 -12.25 -17.688 1 95.75 102 THR A C 1
ATOM 837 O O . THR A 1 102 ? 11.297 -11.531 -18.672 1 95.75 102 THR A O 1
ATOM 840 N N . GLN A 1 103 ? 11.945 -13.398 -17.672 1 96.75 103 GLN A N 1
ATOM 841 C CA . GLN A 1 103 ? 12.469 -14.047 -18.875 1 96.75 103 GLN A CA 1
ATOM 842 C C . GLN A 1 103 ? 12.445 -15.57 -18.719 1 96.75 103 GLN A C 1
ATOM 844 O O . GLN A 1 103 ? 13.5 -16.203 -18.641 1 96.75 103 GLN A O 1
ATOM 849 N N . LEU A 1 104 ? 11.312 -16.141 -18.781 1 97.69 104 LEU A N 1
ATOM 850 C CA . LEU A 1 104 ? 11.133 -17.562 -18.516 1 97.69 104 LEU A CA 1
ATOM 851 C C . LEU A 1 104 ? 11.688 -18.422 -19.656 1 97.69 104 LEU A C 1
ATOM 853 O O . LEU A 1 104 ? 11.43 -18.125 -20.828 1 97.69 104 LEU A O 1
ATOM 857 N N . PRO A 1 105 ? 12.438 -19.469 -19.359 1 97.31 105 PRO A N 1
ATOM 858 C CA . PRO A 1 105 ? 13.07 -20.312 -20.375 1 97.31 105 PRO A CA 1
ATOM 859 C C . PRO A 1 105 ? 12.141 -21.375 -20.922 1 97.31 105 PRO A C 1
ATOM 861 O O . PRO A 1 105 ? 12.523 -22.547 -21 1 97.31 105 PRO A O 1
ATOM 864 N N . PHE A 1 106 ? 10.969 -21.078 -21.344 1 98.38 106 PHE A N 1
ATOM 865 C CA . PHE A 1 106 ? 9.984 -22.016 -21.875 1 98.38 106 PHE A CA 1
ATOM 866 C C . PHE A 1 106 ? 9.359 -21.453 -23.156 1 98.38 106 PHE A C 1
ATOM 868 O O . PHE A 1 106 ? 9.281 -20.234 -23.344 1 98.38 106 PHE A O 1
ATOM 875 N N . ALA A 1 107 ? 8.969 -22.312 -24 1 98.5 107 ALA A N 1
ATOM 876 C CA . ALA A 1 107 ? 8.25 -21.938 -25.203 1 98.5 107 ALA A CA 1
ATOM 877 C C . ALA A 1 107 ? 6.855 -21.406 -24.875 1 98.5 107 ALA A C 1
ATOM 879 O O . ALA A 1 107 ? 6.34 -21.656 -23.781 1 98.5 107 ALA A O 1
ATOM 880 N N . ASP A 1 108 ? 6.266 -20.672 -25.812 1 98.62 108 ASP A N 1
ATOM 881 C CA . ASP A 1 108 ? 4.895 -20.188 -25.672 1 98.62 108 ASP A CA 1
ATOM 882 C C . ASP A 1 108 ? 3.934 -21.344 -25.438 1 98.62 108 ASP A C 1
ATOM 884 O O . ASP A 1 108 ? 4.109 -22.438 -25.984 1 98.62 108 ASP A O 1
ATOM 888 N N . GLU A 1 109 ? 2.986 -21.141 -24.562 1 98.38 109 GLU A N 1
ATOM 889 C CA . GLU A 1 109 ? 1.865 -22.062 -24.359 1 98.38 109 GLU A CA 1
ATOM 890 C C . GLU A 1 109 ? 2.354 -23.453 -23.984 1 98.38 109 GLU A C 1
ATOM 892 O O . GLU A 1 109 ? 1.902 -24.453 -24.562 1 98.38 109 GLU A O 1
ATOM 897 N N . THR A 1 110 ? 3.23 -23.5 -23.094 1 98.44 110 THR A N 1
ATOM 898 C CA . THR A 1 110 ? 3.832 -24.734 -22.641 1 98.44 110 THR A CA 1
ATOM 899 C C . THR A 1 110 ? 2.996 -25.359 -21.516 1 98.44 110 THR A C 1
ATOM 901 O O . THR A 1 110 ? 2.77 -26.578 -21.516 1 98.44 110 THR A O 1
ATOM 904 N N . PHE A 1 111 ? 2.422 -24.594 -20.609 1 98.75 111 PHE A N 1
ATOM 905 C CA . PHE A 1 111 ? 1.872 -25.125 -19.359 1 98.75 111 PHE A CA 1
ATOM 906 C C . PHE A 1 111 ? 0.35 -25.156 -19.422 1 98.75 111 PHE A C 1
ATOM 908 O O . PHE A 1 111 ? -0.28 -24.25 -19.969 1 98.75 111 PHE A O 1
ATOM 915 N N . SER A 1 112 ? -0.199 -26.172 -18.766 1 98.62 112 SER A N 1
ATOM 916 C CA . SER A 1 112 ? -1.644 -26.344 -18.672 1 98.62 112 SER A CA 1
ATOM 917 C C . SER A 1 112 ? -2.184 -25.75 -17.375 1 98.62 112 SER A C 1
ATOM 919 O O . SER A 1 112 ? -3.359 -25.922 -17.047 1 98.62 112 SER A O 1
ATOM 921 N N . GLY A 1 113 ? -1.421 -25.078 -16.625 1 98.75 113 GLY A N 1
ATOM 922 C CA . GLY A 1 113 ? -1.707 -24.375 -15.383 1 98.75 113 GLY A CA 1
ATOM 923 C C . GLY A 1 113 ? -0.465 -23.812 -14.711 1 98.75 113 GLY A C 1
ATOM 924 O O . GLY A 1 113 ? 0.657 -24.172 -15.078 1 98.75 113 GLY A O 1
ATOM 925 N N . ALA A 1 114 ? -0.656 -22.969 -13.797 1 98.88 114 ALA A N 1
ATOM 926 C CA . ALA A 1 114 ? 0.493 -22.422 -13.078 1 98.88 114 ALA A CA 1
ATOM 927 C C . ALA A 1 114 ? 0.067 -21.797 -11.75 1 98.88 114 ALA A C 1
ATOM 929 O O . ALA A 1 114 ? -1.117 -21.531 -11.539 1 98.88 114 ALA A O 1
ATOM 930 N N . MET A 1 115 ? 0.987 -21.656 -10.891 1 98.81 115 MET A N 1
ATOM 931 C CA . MET A 1 115 ? 0.816 -20.828 -9.695 1 98.81 115 MET A CA 1
ATOM 932 C C . MET A 1 115 ? 2.027 -19.922 -9.477 1 98.81 115 MET A C 1
ATOM 934 O O . MET A 1 115 ? 3.123 -20.219 -9.953 1 98.81 115 MET A O 1
ATOM 938 N N . ALA A 1 116 ? 1.848 -18.844 -8.891 1 98.81 116 ALA A N 1
ATOM 939 C CA . ALA A 1 116 ? 2.846 -17.875 -8.43 1 98.81 116 ALA A CA 1
ATOM 940 C C . ALA A 1 116 ? 2.469 -17.312 -7.07 1 98.81 116 ALA A C 1
ATOM 942 O O . ALA A 1 116 ? 1.681 -16.359 -6.984 1 98.81 116 ALA A O 1
ATOM 943 N N . ILE A 1 117 ? 3.066 -17.891 -6.043 1 98.31 117 ILE A N 1
ATOM 944 C CA . ILE A 1 117 ? 2.662 -17.531 -4.684 1 98.31 117 ILE A CA 1
ATOM 945 C C . ILE A 1 117 ? 3.732 -16.656 -4.035 1 98.31 117 ILE A C 1
ATOM 947 O O . ILE A 1 117 ? 4.844 -17.125 -3.768 1 98.31 117 ILE A O 1
ATOM 951 N N . ASN A 1 118 ? 3.328 -15.414 -3.791 1 97.12 118 ASN A N 1
ATOM 952 C CA . ASN A 1 118 ? 4.223 -14.461 -3.139 1 97.12 118 ASN A CA 1
ATOM 953 C C . ASN A 1 118 ? 5.57 -14.375 -3.85 1 97.12 118 ASN A C 1
ATOM 955 O O . ASN A 1 118 ? 6.621 -14.438 -3.207 1 97.12 118 ASN A O 1
ATOM 959 N N . SER A 1 119 ? 5.547 -14.25 -5.141 1 96.62 119 SER A N 1
ATOM 960 C CA . SER A 1 119 ? 6.758 -14.156 -5.949 1 96.62 119 SER A CA 1
ATOM 961 C C . SER A 1 119 ? 6.797 -12.859 -6.746 1 96.62 119 SER A C 1
ATOM 963 O O . SER A 1 119 ? 7.859 -12.258 -6.906 1 96.62 119 SER A O 1
ATOM 965 N N . LEU A 1 120 ? 5.605 -12.359 -7.18 1 97.62 120 LEU A N 1
ATOM 966 C CA . LEU A 1 120 ? 5.547 -11.164 -8.016 1 97.62 120 LEU A CA 1
ATOM 967 C C . LEU A 1 120 ? 6.031 -9.938 -7.254 1 97.62 120 LEU A C 1
ATOM 969 O O . LEU A 1 120 ? 6.547 -8.992 -7.852 1 97.62 120 LEU A O 1
ATOM 973 N N . GLU A 1 121 ? 5.867 -9.891 -5.926 1 94.75 121 GLU A N 1
ATOM 974 C CA . GLU A 1 121 ? 6.309 -8.781 -5.078 1 94.75 121 GLU A CA 1
ATOM 975 C C . GLU A 1 121 ? 7.82 -8.609 -5.145 1 94.75 121 GLU A C 1
ATOM 977 O O . GLU A 1 121 ? 8.336 -7.527 -4.863 1 94.75 121 GLU A O 1
ATOM 982 N N . TRP A 1 122 ? 8.484 -9.617 -5.547 1 91.88 122 TRP A N 1
ATOM 983 C CA . TRP A 1 122 ? 9.945 -9.609 -5.504 1 91.88 122 TRP A CA 1
ATOM 984 C C . TRP A 1 122 ? 10.531 -9.391 -6.895 1 91.88 122 TRP A C 1
ATOM 986 O O . TRP A 1 122 ? 11.719 -9.633 -7.121 1 91.88 122 TRP A O 1
ATOM 996 N N . THR A 1 123 ? 9.688 -9.031 -7.812 1 91.81 123 THR A N 1
ATOM 997 C CA . THR A 1 123 ? 10.133 -8.617 -9.141 1 91.81 123 THR A CA 1
ATOM 998 C C . THR A 1 123 ? 10.141 -7.098 -9.258 1 91.81 123 THR A C 1
ATOM 1000 O O . THR A 1 123 ? 9.266 -6.418 -8.719 1 91.81 123 THR A O 1
ATOM 1003 N N . GLU A 1 124 ? 11.148 -6.602 -9.93 1 87.44 124 GLU A N 1
ATOM 1004 C CA . GLU A 1 124 ? 11.234 -5.164 -10.156 1 87.44 124 GLU A CA 1
ATOM 1005 C C . GLU A 1 124 ? 10.109 -4.676 -11.07 1 87.44 124 GLU A C 1
ATOM 1007 O O . GLU A 1 124 ? 9.539 -3.605 -10.844 1 87.44 124 GLU A O 1
ATOM 1012 N N . GLU A 1 125 ? 9.883 -5.465 -12.07 1 93.44 125 GLU A N 1
ATOM 1013 C CA . GLU A 1 125 ? 8.836 -5.172 -13.047 1 93.44 125 GLU A CA 1
ATOM 1014 C C . GLU A 1 125 ? 7.77 -6.266 -13.062 1 93.44 125 GLU A C 1
ATOM 1016 O O . GLU A 1 125 ? 7.762 -7.117 -13.953 1 93.44 125 GLU A O 1
ATOM 1021 N N . PRO A 1 126 ? 6.816 -6.082 -12.211 1 97.38 126 PRO A N 1
ATOM 1022 C CA . PRO A 1 126 ? 5.82 -7.148 -12.094 1 97.38 126 PRO A CA 1
ATOM 1023 C C . PRO A 1 126 ? 5.047 -7.375 -13.391 1 97.38 126 PRO A C 1
ATOM 1025 O O . PRO A 1 126 ? 4.652 -8.508 -13.688 1 97.38 126 PRO A O 1
ATOM 1028 N N . LEU A 1 127 ? 4.844 -6.309 -14.156 1 98.62 127 LEU A N 1
ATOM 1029 C CA . LEU A 1 127 ? 4.121 -6.469 -15.414 1 98.62 127 LEU A CA 1
ATOM 1030 C C . LEU A 1 127 ? 4.898 -7.359 -16.375 1 98.62 127 LEU A C 1
ATOM 1032 O O . LEU A 1 127 ? 4.312 -8.195 -17.078 1 98.62 127 LEU A O 1
ATOM 1036 N N . LYS A 1 128 ? 6.176 -7.211 -16.438 1 98 128 LYS A N 1
ATOM 1037 C CA . LYS A 1 128 ? 7.008 -8.047 -17.312 1 98 128 LYS A CA 1
ATOM 1038 C C . LYS A 1 128 ? 6.906 -9.516 -16.906 1 98 128 LYS A C 1
ATOM 1040 O O . LYS A 1 128 ? 6.801 -10.391 -17.781 1 98 128 LYS A O 1
ATOM 1045 N N . ALA A 1 129 ? 6.938 -9.789 -15.641 1 98.38 129 ALA A N 1
ATOM 1046 C CA . ALA A 1 129 ? 6.785 -11.156 -15.148 1 98.38 129 ALA A CA 1
ATOM 1047 C C . ALA A 1 129 ? 5.414 -11.719 -15.508 1 98.38 129 ALA A C 1
ATOM 1049 O O . ALA A 1 129 ? 5.305 -12.867 -15.961 1 98.38 129 ALA A O 1
ATOM 1050 N N . LEU A 1 130 ? 4.387 -10.906 -15.297 1 98.88 130 LEU A N 1
ATOM 1051 C CA . LEU A 1 130 ? 3.023 -11.32 -15.602 1 98.88 130 LEU A CA 1
ATOM 1052 C C . LEU A 1 130 ? 2.877 -11.648 -17.094 1 98.88 130 LEU A C 1
ATOM 1054 O O . LEU A 1 130 ? 2.207 -12.617 -17.453 1 98.88 130 LEU A O 1
ATOM 1058 N N . ASN A 1 131 ? 3.525 -10.883 -17.938 1 98.81 131 ASN A N 1
ATOM 1059 C CA . ASN A 1 131 ? 3.488 -11.117 -19.375 1 98.81 131 ASN A CA 1
ATOM 1060 C C . ASN A 1 131 ? 4.195 -12.414 -19.734 1 98.81 131 ASN A C 1
ATOM 1062 O O . ASN A 1 131 ? 3.734 -13.148 -20.609 1 98.81 131 ASN A O 1
ATOM 1066 N N . GLU A 1 132 ? 5.281 -12.688 -19.094 1 98.81 132 GLU A N 1
ATOM 1067 C CA . GLU A 1 132 ? 5.977 -13.953 -19.328 1 98.81 132 GLU A CA 1
ATOM 1068 C C . GLU A 1 132 ? 5.117 -15.141 -18.891 1 98.81 132 GLU A C 1
ATOM 1070 O O . GLU A 1 132 ? 5.051 -16.156 -19.594 1 98.81 132 GLU A O 1
ATOM 1075 N N . MET A 1 133 ? 4.48 -15.016 -17.75 1 98.88 133 MET A N 1
ATOM 1076 C CA . MET A 1 133 ? 3.588 -16.078 -17.281 1 98.88 133 MET A CA 1
ATOM 1077 C C . MET A 1 133 ? 2.469 -16.312 -18.281 1 98.88 133 MET A C 1
ATOM 1079 O O . MET A 1 133 ? 2.104 -17.469 -18.547 1 98.88 133 MET A O 1
ATOM 1083 N N . ARG A 1 134 ? 1.974 -15.227 -18.828 1 98.88 134 ARG A N 1
ATOM 1084 C CA . ARG A 1 134 ? 0.931 -15.344 -19.844 1 98.88 134 ARG A CA 1
ATOM 1085 C C . ARG A 1 134 ? 1.457 -16.047 -21.094 1 98.88 134 ARG A C 1
ATOM 1087 O O . ARG A 1 134 ? 0.782 -16.906 -21.656 1 98.88 134 ARG A O 1
ATOM 1094 N N . ARG A 1 135 ? 2.668 -15.664 -21.516 1 98.81 135 ARG A N 1
ATOM 1095 C CA . ARG A 1 135 ? 3.262 -16.219 -22.719 1 98.81 135 ARG A CA 1
ATOM 1096 C C . ARG A 1 135 ? 3.373 -17.75 -22.625 1 98.81 135 ARG A C 1
ATOM 1098 O O . ARG A 1 135 ? 3.02 -18.453 -23.562 1 98.81 135 ARG A O 1
ATOM 1105 N N . VAL A 1 136 ? 3.781 -18.266 -21.5 1 98.81 136 VAL A N 1
ATOM 1106 C CA . VAL A 1 136 ? 4.141 -19.672 -21.391 1 98.81 136 VAL A CA 1
ATOM 1107 C C . VAL A 1 136 ? 2.906 -20.5 -21.016 1 98.81 136 VAL A C 1
ATOM 1109 O O . VAL A 1 136 ? 2.918 -21.719 -21.094 1 98.81 136 VAL A O 1
ATOM 1112 N N . LEU A 1 137 ? 1.821 -19.859 -20.5 1 98.88 137 LEU A N 1
ATOM 1113 C CA . LEU A 1 137 ? 0.581 -20.562 -20.172 1 98.88 137 LEU A CA 1
ATOM 1114 C C . LEU A 1 137 ? -0.296 -20.734 -21.406 1 98.88 137 LEU A C 1
ATOM 1116 O O . LEU A 1 137 ? -0.426 -19.812 -22.219 1 98.88 137 LEU A O 1
ATOM 1120 N N . LYS A 1 138 ? -0.883 -21.875 -21.578 1 98.62 138 LYS A N 1
ATOM 1121 C CA . LYS A 1 138 ? -1.795 -22.125 -22.688 1 98.62 138 LYS A CA 1
ATOM 1122 C C . LYS A 1 138 ? -3.01 -21.203 -22.609 1 98.62 138 LYS A C 1
ATOM 1124 O O . LYS A 1 138 ? -3.453 -20.828 -21.516 1 98.62 138 LYS A O 1
ATOM 1129 N N . ARG A 1 139 ? -3.557 -20.859 -23.75 1 98.19 139 ARG A N 1
ATOM 1130 C CA . ARG A 1 139 ? -4.773 -20.047 -23.812 1 98.19 139 ARG A CA 1
ATOM 1131 C C . ARG A 1 139 ? -5.918 -20.719 -23.062 1 98.19 139 ARG A C 1
ATOM 1133 O O . ARG A 1 139 ? -6.062 -21.953 -23.109 1 98.19 139 ARG A O 1
ATOM 1140 N N . ASP A 1 140 ? -6.73 -19.922 -22.328 1 98.38 140 ASP A N 1
ATOM 1141 C CA . ASP A 1 140 ? -7.93 -20.344 -21.609 1 98.38 140 ASP A CA 1
ATOM 1142 C C . ASP A 1 140 ? -7.57 -21.188 -20.391 1 98.38 140 ASP A C 1
ATOM 1144 O O . ASP A 1 140 ? -8.445 -21.781 -19.75 1 98.38 140 ASP A O 1
ATOM 1148 N N . HIS A 1 141 ? -6.262 -21.328 -20.094 1 98.69 141 HIS A N 1
ATOM 1149 C CA . HIS A 1 141 ? -5.84 -22.031 -18.906 1 98.69 141 HIS A CA 1
ATOM 1150 C C . HIS A 1 141 ? -5.645 -21.078 -17.719 1 98.69 141 HIS A C 1
ATOM 1152 O O . HIS A 1 141 ? -5.73 -19.859 -17.891 1 98.69 141 HIS A O 1
ATOM 1158 N N . TYR A 1 142 ? -5.387 -21.641 -16.531 1 98.81 142 TYR A N 1
ATOM 1159 C CA . TYR A 1 142 ? -5.543 -20.859 -15.305 1 98.81 142 TYR A CA 1
ATOM 1160 C C . TYR A 1 142 ? -4.195 -20.641 -14.625 1 98.81 142 TYR A C 1
ATOM 1162 O O . TYR A 1 142 ? -3.312 -21.5 -14.695 1 98.81 142 TYR A O 1
ATOM 1170 N N . LEU A 1 143 ? -4.051 -19.516 -14.047 1 98.94 143 LEU A N 1
ATOM 1171 C CA . LEU A 1 143 ? -2.938 -19.125 -13.188 1 98.94 143 LEU A CA 1
ATOM 1172 C C . LEU A 1 143 ? -3.438 -18.719 -11.805 1 98.94 143 LEU A C 1
ATOM 1174 O O . LEU A 1 143 ? -4.285 -17.828 -11.688 1 98.94 143 LEU A O 1
ATOM 1178 N N . CYS A 1 144 ? -3.014 -19.391 -10.758 1 98.94 144 CYS A N 1
ATOM 1179 C CA . CYS A 1 144 ? -3.289 -19.016 -9.375 1 98.94 144 CYS A CA 1
ATOM 1180 C C . CYS A 1 144 ? -2.188 -18.109 -8.82 1 98.94 144 CYS A C 1
ATOM 1182 O O . CYS A 1 144 ? -1.03 -18.516 -8.734 1 98.94 144 CYS A O 1
ATOM 1184 N N . VAL A 1 145 ? -2.557 -16.875 -8.469 1 98.88 145 VAL A N 1
ATOM 1185 C CA . VAL A 1 145 ? -1.565 -15.938 -7.961 1 98.88 145 VAL A CA 1
ATOM 1186 C C . VAL A 1 145 ? -1.886 -15.578 -6.508 1 98.88 145 VAL A C 1
ATOM 1188 O O . VAL A 1 145 ? -3.025 -15.234 -6.184 1 98.88 145 VAL A O 1
ATOM 1191 N N . GLY A 1 146 ? -0.96 -15.734 -5.613 1 98.69 146 GLY A N 1
ATOM 1192 C CA . GLY A 1 146 ? -1.036 -15.211 -4.258 1 98.69 146 GLY A CA 1
ATOM 1193 C C . GLY A 1 146 ? -0.227 -13.938 -4.066 1 98.69 146 GLY A C 1
ATOM 1194 O O . GLY A 1 146 ? 0.989 -13.938 -4.273 1 98.69 146 GLY A O 1
ATOM 1195 N N . LEU A 1 147 ? -0.875 -12.852 -3.723 1 98.69 147 LEU A N 1
ATOM 1196 C CA . LEU A 1 147 ? -0.206 -11.578 -3.514 1 98.69 147 LEU A CA 1
ATOM 1197 C C . LEU A 1 147 ? -0.365 -11.109 -2.07 1 98.69 147 LEU A C 1
ATOM 1199 O O . LEU A 1 147 ? -1.45 -11.211 -1.495 1 98.69 147 LEU A O 1
ATOM 1203 N N . LEU A 1 148 ? 0.675 -10.594 -1.559 1 98.31 148 LEU A N 1
ATOM 1204 C CA . LEU A 1 148 ? 0.669 -10.109 -0.181 1 98.31 148 LEU A CA 1
ATOM 1205 C C . LEU A 1 148 ? -0.324 -8.969 -0.009 1 98.31 148 LEU A C 1
ATOM 1207 O O . LEU A 1 148 ? -0.428 -8.094 -0.875 1 98.31 148 LEU A O 1
ATOM 1211 N N . GLY A 1 149 ? -1.052 -9 1.104 1 98.25 149 GLY A N 1
ATOM 1212 C CA . GLY A 1 149 ? -1.836 -7.84 1.513 1 98.25 149 GLY A CA 1
ATOM 1213 C C . GLY A 1 149 ? -0.984 -6.688 2.012 1 98.25 149 GLY A C 1
ATOM 1214 O O . GLY A 1 149 ? 0.231 -6.828 2.162 1 98.25 149 GLY A O 1
ATOM 1215 N N . PRO A 1 150 ? -1.634 -5.602 2.336 1 98.12 150 PRO A N 1
ATOM 1216 C CA . PRO A 1 150 ? -0.876 -4.379 2.604 1 98.12 150 PRO A CA 1
ATOM 1217 C C . PRO A 1 150 ? -0.115 -4.434 3.926 1 98.12 150 PRO A C 1
ATOM 1219 O O . PRO A 1 150 ? 0.947 -3.818 4.059 1 98.12 150 PRO A O 1
ATOM 1222 N N . THR A 1 151 ? -0.658 -5.172 4.902 1 97 151 THR A N 1
ATOM 1223 C CA . THR A 1 151 ? -0.02 -5.148 6.215 1 97 151 THR A CA 1
ATOM 1224 C C . THR A 1 151 ? 0.759 -6.438 6.461 1 97 151 THR A C 1
ATOM 1226 O O . THR A 1 151 ? 1.126 -6.742 7.598 1 97 151 THR A O 1
ATOM 1229 N N . ALA A 1 152 ? 0.943 -7.254 5.414 1 96.62 152 ALA A N 1
ATOM 1230 C CA . ALA A 1 152 ? 1.73 -8.477 5.551 1 96.62 152 ALA A CA 1
ATOM 1231 C C . ALA A 1 152 ? 3.166 -8.164 5.961 1 96.62 152 ALA A C 1
ATOM 1233 O O . ALA A 1 152 ? 3.77 -7.215 5.445 1 96.62 152 ALA A O 1
ATOM 1234 N N . ALA A 1 153 ? 3.73 -8.938 6.809 1 94.19 153 ALA A N 1
ATOM 1235 C CA . ALA A 1 153 ? 5.023 -8.68 7.438 1 94.19 153 ALA A CA 1
ATOM 1236 C C . ALA A 1 153 ? 6.125 -8.547 6.391 1 94.19 153 ALA A C 1
ATOM 1238 O O . ALA A 1 153 ? 6.984 -7.672 6.496 1 94.19 153 ALA A O 1
ATOM 1239 N N . PRO A 1 154 ? 6.137 -9.352 5.309 1 95.19 154 PRO A N 1
ATOM 1240 C CA . PRO A 1 154 ? 7.234 -9.25 4.34 1 95.19 154 PRO A CA 1
ATOM 1241 C C . PRO A 1 154 ? 7.27 -7.895 3.635 1 95.19 154 PRO A C 1
ATOM 1243 O O . PRO A 1 154 ? 8.289 -7.531 3.037 1 95.19 154 PRO A O 1
ATOM 1246 N N . ARG A 1 155 ? 6.207 -7.164 3.727 1 96.69 155 ARG A N 1
ATOM 1247 C CA . ARG A 1 155 ? 6.172 -5.863 3.066 1 96.69 155 ARG A CA 1
ATOM 1248 C C . ARG A 1 155 ? 7.125 -4.883 3.742 1 96.6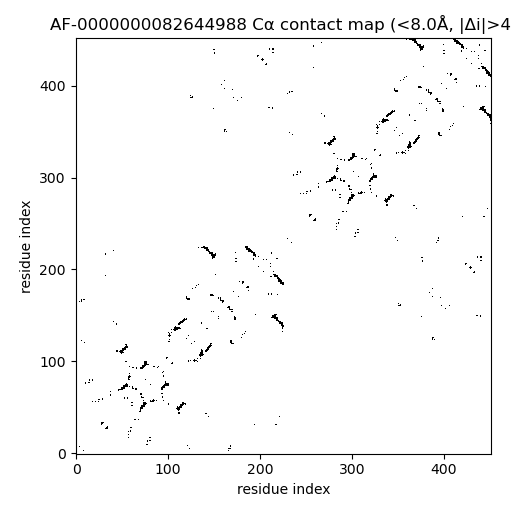9 155 ARG A C 1
ATOM 1250 O O . ARG A 1 155 ? 7.465 -3.844 3.17 1 96.69 155 ARG A O 1
ATOM 1257 N N . LYS A 1 156 ? 7.582 -5.191 4.906 1 95.81 156 LYS A N 1
ATOM 1258 C CA . LYS A 1 156 ? 8.57 -4.359 5.582 1 95.81 156 LYS A CA 1
ATOM 1259 C C . LYS A 1 156 ? 9.844 -4.242 4.75 1 95.81 156 LYS A C 1
ATOM 1261 O O . LYS A 1 156 ? 10.625 -3.305 4.93 1 95.81 156 LYS A O 1
ATOM 1266 N N . ASN A 1 157 ? 10.023 -5.156 3.818 1 93.88 157 ASN A N 1
ATOM 1267 C CA . ASN A 1 157 ? 11.211 -5.168 2.98 1 93.88 157 ASN A CA 1
ATOM 1268 C C . ASN A 1 157 ? 11.211 -4.02 1.979 1 93.88 157 ASN A C 1
ATOM 1270 O O . ASN A 1 157 ? 12.219 -3.754 1.327 1 93.88 157 ASN A O 1
ATOM 1274 N N . SER A 1 158 ? 10.102 -3.289 1.897 1 96.5 158 SER A N 1
ATOM 1275 C CA . SER A 1 158 ? 10.023 -2.121 1.025 1 96.5 158 SER A CA 1
ATOM 1276 C C . SER A 1 158 ? 10.164 -0.828 1.82 1 96.5 158 SER A C 1
ATOM 1278 O O . SER A 1 158 ? 10.172 0.262 1.246 1 96.5 158 SER A O 1
ATOM 1280 N N . TYR A 1 159 ? 10.344 -0.921 3.146 1 97.62 159 TYR A N 1
ATOM 1281 C CA . TYR A 1 159 ? 10.266 0.24 4.027 1 97.62 159 TYR A CA 1
ATOM 1282 C C . TYR A 1 159 ? 11.43 1.194 3.77 1 97.62 159 TYR A C 1
ATOM 1284 O O . TYR A 1 159 ? 11.242 2.414 3.764 1 97.62 159 TYR A O 1
ATOM 1292 N N . LEU A 1 160 ? 12.57 0.682 3.498 1 97.12 160 LEU A N 1
ATOM 1293 C CA . LEU A 1 160 ? 13.773 1.495 3.398 1 97.12 160 LEU A CA 1
ATOM 1294 C C . LEU A 1 160 ? 13.742 2.361 2.145 1 97.12 160 LEU A C 1
ATOM 1296 O O . LEU A 1 160 ? 14.547 3.289 2.004 1 97.12 160 LEU A O 1
ATOM 1300 N N . ARG A 1 161 ? 12.711 2.107 1.296 1 96.19 161 ARG A N 1
ATOM 1301 C CA . ARG A 1 161 ? 12.531 2.996 0.153 1 96.19 161 ARG A CA 1
ATOM 1302 C C . ARG A 1 161 ? 12.258 4.426 0.609 1 96.19 161 ARG A C 1
ATOM 1304 O O . ARG A 1 161 ? 12.625 5.383 -0.077 1 96.19 161 ARG A O 1
ATOM 1311 N N . LEU A 1 162 ? 11.695 4.582 1.799 1 97.81 162 LEU A N 1
ATOM 1312 C CA . LEU A 1 162 ? 11.336 5.887 2.338 1 97.81 162 LEU A CA 1
ATOM 1313 C C . LEU A 1 162 ? 12.578 6.652 2.787 1 97.81 162 LEU A C 1
ATOM 1315 O O . LEU A 1 162 ? 12.516 7.863 3.018 1 97.81 162 LEU A O 1
ATOM 1319 N N . TYR A 1 163 ? 13.656 5.98 2.879 1 97.69 163 TYR A N 1
ATOM 1320 C CA . TYR A 1 163 ? 14.945 6.59 3.191 1 97.69 163 TYR A CA 1
ATOM 1321 C C . TYR A 1 163 ? 15.797 6.742 1.936 1 97.69 163 TYR A C 1
ATOM 1323 O O . TYR A 1 163 ? 16.984 7.07 2.018 1 97.69 163 TYR A O 1
ATOM 1331 N N . GLY A 1 164 ? 15.242 6.445 0.793 1 94.31 164 GLY A N 1
ATOM 1332 C CA . GLY A 1 164 ? 15.969 6.562 -0.462 1 94.31 164 GLY A CA 1
ATOM 1333 C C . GLY A 1 164 ? 16.922 5.406 -0.708 1 94.31 164 GLY A C 1
ATOM 1334 O O . GLY A 1 164 ? 17.812 5.496 -1.557 1 94.31 164 GLY A O 1
ATOM 1335 N N . LYS A 1 165 ? 16.75 4.34 -0.012 1 93.62 165 LYS A N 1
ATOM 1336 C CA . LYS A 1 165 ? 17.594 3.168 -0.172 1 93.62 165 LYS A CA 1
ATOM 1337 C C . LYS A 1 165 ? 16.984 2.174 -1.156 1 93.62 165 LYS A C 1
ATOM 1339 O O . LYS A 1 165 ? 15.766 2.117 -1.312 1 93.62 165 LYS A O 1
ATOM 1344 N N . PRO A 1 166 ? 17.828 1.4 -1.837 1 89.31 166 PRO A N 1
ATOM 1345 C CA . PRO A 1 166 ? 17.297 0.351 -2.709 1 89.31 166 PRO A CA 1
ATOM 1346 C C . PRO A 1 166 ? 16.578 -0.749 -1.936 1 89.31 166 PRO A C 1
ATOM 1348 O O . PRO A 1 166 ? 17 -1.125 -0.841 1 89.31 166 PRO A O 1
ATOM 1351 N N . VAL A 1 167 ? 15.469 -1.163 -2.494 1 89.06 167 VAL A N 1
ATOM 1352 C CA . VAL A 1 167 ? 14.688 -2.232 -1.888 1 89.06 167 VAL A CA 1
ATOM 1353 C C . VAL A 1 167 ? 14.352 -3.285 -2.941 1 89.06 167 VAL A C 1
ATOM 1355 O O . VAL A 1 167 ? 14.344 -2.994 -4.141 1 89.06 167 VAL A O 1
ATOM 1358 N N . ILE A 1 168 ? 14.062 -4.547 -2.543 1 85.44 168 ILE A N 1
ATOM 1359 C CA . ILE A 1 168 ? 13.82 -5.645 -3.473 1 85.44 168 ILE A CA 1
ATOM 1360 C C . ILE A 1 168 ? 12.352 -6.055 -3.424 1 85.44 168 ILE A C 1
ATOM 1362 O O . ILE A 1 168 ? 11.93 -6.969 -4.137 1 85.44 168 ILE A O 1
ATOM 1366 N N . CYS A 1 169 ? 11.555 -5.469 -2.607 1 93.25 169 CYS A N 1
ATOM 1367 C CA . CYS A 1 169 ? 10.117 -5.719 -2.541 1 93.25 169 CYS A CA 1
ATOM 1368 C C . CYS A 1 169 ? 9.336 -4.559 -3.143 1 93.25 169 CYS A C 1
ATOM 1370 O O . CYS A 1 169 ? 9.453 -3.422 -2.684 1 93.25 169 CYS A O 1
ATOM 1372 N N . ASN A 1 170 ? 8.609 -4.848 -4.195 1 96 170 ASN A N 1
ATOM 1373 C CA . ASN A 1 170 ? 7.84 -3.758 -4.785 1 96 170 ASN A CA 1
ATOM 1374 C C . ASN A 1 170 ? 6.598 -3.438 -3.961 1 96 170 ASN A C 1
ATOM 1376 O O . ASN A 1 170 ? 6.359 -4.059 -2.922 1 96 170 ASN A O 1
ATOM 1380 N N . THR A 1 171 ? 5.805 -2.518 -4.379 1 97.56 171 THR A N 1
ATOM 1381 C CA . THR A 1 171 ? 4.719 -2.021 -3.535 1 97.56 171 THR A CA 1
ATOM 1382 C C . THR A 1 171 ? 3.363 -2.309 -4.176 1 97.56 171 THR A C 1
ATOM 1384 O O . THR A 1 171 ? 2.373 -1.642 -3.871 1 97.56 171 THR A O 1
ATOM 1387 N N . MET A 1 172 ? 3.277 -3.242 -5.105 1 98.44 172 MET A N 1
ATOM 1388 C CA . MET A 1 172 ? 2.016 -3.547 -5.773 1 98.44 172 MET A CA 1
ATOM 1389 C C . MET A 1 172 ? 1.018 -4.16 -4.797 1 98.44 172 MET A C 1
ATOM 1391 O O . MET A 1 172 ? 1.351 -5.098 -4.07 1 98.44 172 MET A O 1
ATOM 1395 N N . MET A 1 173 ? -0.152 -3.572 -4.762 1 98.69 173 MET A N 1
ATOM 1396 C CA . MET A 1 173 ? -1.215 -4.047 -3.879 1 98.69 173 MET A CA 1
ATOM 1397 C C . MET A 1 173 ? -2.184 -4.953 -4.629 1 98.69 173 MET A C 1
ATOM 1399 O O . MET A 1 173 ? -2.24 -4.922 -5.859 1 98.69 173 MET A O 1
ATOM 1403 N N . PRO A 1 174 ? -2.957 -5.781 -3.865 1 98.75 174 PRO A N 1
ATOM 1404 C CA . PRO A 1 174 ? -3.857 -6.734 -4.516 1 98.75 174 PRO A CA 1
ATOM 1405 C C . PRO A 1 174 ? -4.82 -6.066 -5.492 1 98.75 174 PRO A C 1
ATOM 1407 O O . PRO A 1 174 ? -5.012 -6.559 -6.609 1 98.75 174 PRO A O 1
ATOM 1410 N N . TRP A 1 175 ? -5.398 -4.941 -5.121 1 98.56 175 TRP A N 1
ATOM 1411 C CA . TRP A 1 175 ? -6.367 -4.285 -5.996 1 98.56 175 TRP A CA 1
ATOM 1412 C C . TRP A 1 175 ? -5.68 -3.684 -7.219 1 98.56 175 TRP A C 1
ATOM 1414 O O . TRP A 1 175 ? -6.273 -3.596 -8.297 1 98.56 175 TRP A O 1
ATOM 1424 N N . GLU A 1 176 ? -4.461 -3.273 -7.078 1 98.69 176 GLU A N 1
ATOM 1425 C CA . GLU A 1 176 ? -3.686 -2.822 -8.227 1 98.69 176 GLU A CA 1
ATOM 1426 C C . GLU A 1 176 ? -3.375 -3.979 -9.172 1 98.69 176 GLU A C 1
ATOM 1428 O O . GLU A 1 176 ? -3.48 -3.834 -10.391 1 98.69 176 GLU A O 1
ATOM 1433 N N . PHE A 1 177 ? -2.998 -5.113 -8.562 1 98.88 177 PHE A N 1
ATOM 1434 C CA . PHE A 1 177 ? -2.711 -6.293 -9.367 1 98.88 177 PHE A CA 1
ATOM 1435 C C . PHE A 1 177 ? -3.939 -6.723 -10.156 1 98.88 177 PHE A C 1
ATOM 1437 O O . PHE A 1 177 ? -3.828 -7.102 -11.328 1 98.88 177 PHE A O 1
ATOM 1444 N N . GLU A 1 178 ? -5.035 -6.754 -9.477 1 98.75 178 GLU A N 1
ATOM 1445 C CA . GLU A 1 178 ? -6.285 -7.117 -10.148 1 98.75 178 GLU A CA 1
ATOM 1446 C C . GLU A 1 178 ? -6.504 -6.281 -11.406 1 98.75 178 GLU A C 1
ATOM 1448 O O . GLU A 1 178 ? -6.805 -6.82 -12.469 1 98.75 178 GLU A O 1
ATOM 1453 N N . GLN A 1 179 ? -6.344 -4.992 -11.266 1 98.69 179 GLN A N 1
ATOM 1454 C CA . GLN A 1 179 ? -6.492 -4.082 -12.398 1 98.69 179 GLN A CA 1
ATOM 1455 C C . GLN A 1 179 ? -5.438 -4.355 -13.469 1 98.69 179 GLN A C 1
ATOM 1457 O O . GLN A 1 179 ? -5.75 -4.414 -14.656 1 98.69 179 GLN A O 1
ATOM 1462 N N . LEU A 1 180 ? -4.234 -4.516 -13.047 1 98.81 180 LEU A N 1
ATOM 1463 C CA . LEU A 1 180 ? -3.113 -4.777 -13.945 1 98.81 180 LEU A CA 1
ATOM 1464 C C . LEU A 1 180 ? -3.357 -6.035 -14.766 1 98.81 180 LEU A C 1
ATOM 1466 O O . LEU A 1 180 ? -3.148 -6.035 -15.984 1 98.81 180 LEU A O 1
ATOM 1470 N N . ALA A 1 181 ? -3.809 -7.117 -14.102 1 98.88 181 ALA A N 1
ATOM 1471 C CA . ALA A 1 181 ? -4.098 -8.383 -14.766 1 98.88 181 ALA A CA 1
ATOM 1472 C C . ALA A 1 181 ? -5.211 -8.227 -15.797 1 98.88 181 ALA A C 1
ATOM 1474 O O . ALA A 1 181 ? -5.074 -8.656 -16.938 1 98.88 181 ALA A O 1
ATOM 1475 N N . GLN A 1 182 ? -6.266 -7.539 -15.383 1 98.75 182 GLN A N 1
ATOM 1476 C CA . GLN A 1 182 ? -7.414 -7.352 -16.266 1 98.75 182 GLN A CA 1
ATOM 1477 C C . GLN A 1 182 ? -7.031 -6.559 -17.516 1 98.75 182 GLN A C 1
ATOM 1479 O O . GLN A 1 182 ? -7.559 -6.801 -18.594 1 98.75 182 GLN A O 1
ATOM 1484 N N . GLU A 1 183 ? -6.121 -5.66 -17.344 1 98.75 183 GLU A N 1
ATOM 1485 C CA . GLU A 1 183 ? -5.695 -4.801 -18.453 1 98.75 183 GLU A CA 1
ATOM 1486 C C . GLU A 1 183 ? -4.715 -5.52 -19.359 1 98.75 183 GLU A C 1
ATOM 1488 O O . GLU A 1 183 ? -4.398 -5.031 -20.453 1 98.75 183 GLU A O 1
ATOM 1493 N N . ASN A 1 184 ? -4.219 -6.719 -18.922 1 98.69 184 ASN A N 1
ATOM 1494 C CA . ASN A 1 184 ? -3.127 -7.355 -19.656 1 98.69 184 ASN A CA 1
ATOM 1495 C C . ASN A 1 184 ? -3.428 -8.82 -19.938 1 98.69 184 ASN A C 1
ATOM 1497 O O . ASN A 1 184 ? -2.572 -9.688 -19.734 1 98.69 184 ASN A O 1
ATOM 1501 N N . GLY A 1 185 ? -4.555 -9.164 -20.375 1 98.62 185 GLY A N 1
ATOM 1502 C CA . GLY A 1 185 ? -4.875 -10.414 -21.047 1 98.62 185 GLY A CA 1
ATOM 1503 C C . GLY A 1 185 ? -5.375 -11.492 -20.109 1 98.62 185 GLY A C 1
ATOM 1504 O O . GLY A 1 185 ? -5.355 -12.68 -20.438 1 98.62 185 GLY A O 1
ATOM 1505 N N . TRP A 1 186 ? -5.867 -11.07 -18.906 1 98.88 186 TRP A N 1
ATOM 1506 C CA . TRP A 1 186 ? -6.379 -12.039 -17.953 1 98.88 186 TRP A CA 1
ATOM 1507 C C . TRP A 1 186 ? -7.82 -11.719 -17.562 1 98.88 186 TRP A C 1
ATOM 1509 O O . TRP A 1 186 ? -8.203 -10.547 -17.5 1 98.88 186 TRP A O 1
ATOM 1519 N N . ASP A 1 187 ? -8.594 -12.719 -17.312 1 98.75 187 ASP A N 1
ATOM 1520 C CA . ASP A 1 187 ? -9.867 -12.625 -16.609 1 98.75 187 ASP A CA 1
ATOM 1521 C C . ASP A 1 187 ? -9.727 -13.031 -15.141 1 98.75 187 ASP A C 1
ATOM 1523 O O . ASP A 1 187 ? -9.086 -14.047 -14.836 1 98.75 187 ASP A O 1
ATOM 1527 N N . ILE A 1 188 ? -10.305 -12.234 -14.289 1 98.69 188 ILE A N 1
ATOM 1528 C CA . ILE A 1 188 ? -10.367 -12.633 -12.891 1 98.69 188 ILE A CA 1
ATOM 1529 C C . ILE A 1 188 ? -11.547 -13.586 -12.68 1 98.69 188 ILE A C 1
ATOM 1531 O O . ILE A 1 188 ? -12.703 -13.18 -12.781 1 98.69 188 ILE A O 1
ATOM 1535 N N . ILE A 1 189 ? -11.258 -14.805 -12.289 1 98.5 189 ILE A N 1
ATOM 1536 C CA . ILE A 1 189 ? -12.281 -15.844 -12.219 1 98.5 189 ILE A CA 1
ATOM 1537 C C . ILE A 1 189 ? -12.766 -15.992 -10.773 1 98.5 189 ILE A C 1
ATOM 1539 O O . ILE A 1 189 ? -13.945 -16.266 -10.531 1 98.5 189 ILE A O 1
ATOM 1543 N N . ASP A 1 190 ? -11.891 -15.891 -9.891 1 98.31 190 ASP A N 1
ATOM 1544 C CA . ASP A 1 190 ? -12.188 -16.094 -8.477 1 98.31 190 ASP A CA 1
ATOM 1545 C C . ASP A 1 190 ? -11.102 -15.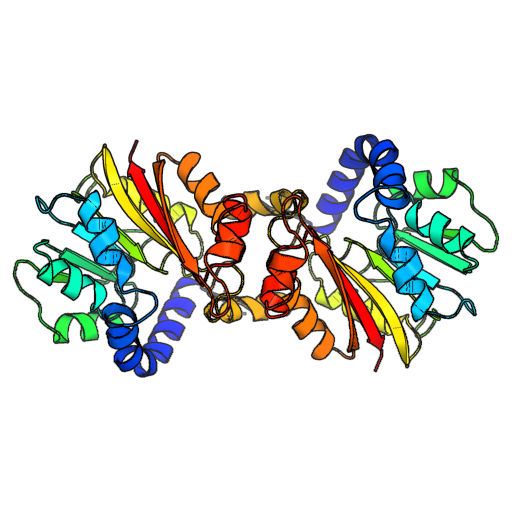492 -7.59 1 98.31 190 ASP A C 1
ATOM 1547 O O . ASP A 1 190 ? -10.062 -15.039 -8.086 1 98.31 190 ASP A O 1
ATOM 1551 N N . GLY A 1 191 ? -11.352 -15.359 -6.328 1 97.56 191 GLY A N 1
ATOM 1552 C CA . GLY A 1 191 ? -10.422 -14.875 -5.32 1 97.56 191 GLY A CA 1
ATOM 1553 C C . GLY A 1 191 ? -10.758 -15.352 -3.92 1 97.56 191 GLY A C 1
ATOM 1554 O O . GLY A 1 191 ? -11.914 -15.641 -3.619 1 97.56 191 GLY A O 1
ATOM 1555 N N . GLN A 1 192 ? -9.734 -15.445 -3.158 1 95.5 192 GLN A N 1
ATOM 1556 C CA . GLN A 1 192 ? -9.883 -15.898 -1.778 1 95.5 192 GLN A CA 1
ATOM 1557 C C . GLN A 1 192 ? -8.883 -15.195 -0.864 1 95.5 192 GLN A C 1
ATOM 1559 O O . GLN A 1 192 ? -7.707 -15.047 -1.213 1 95.5 192 GLN A O 1
ATOM 1564 N N . GLY A 1 193 ? -9.406 -14.844 0.339 1 96.5 193 GLY A N 1
ATOM 1565 C CA . GLY A 1 193 ? -8.523 -14.164 1.271 1 96.5 193 GLY A CA 1
ATOM 1566 C C . GLY A 1 193 ? -7.926 -15.094 2.314 1 96.5 193 GLY A C 1
ATOM 1567 O O . GLY A 1 193 ? -8.602 -16 2.799 1 96.5 193 GLY A O 1
ATOM 1568 N N . VAL A 1 194 ? -6.648 -14.953 2.531 1 96.5 194 VAL A N 1
ATOM 1569 C CA . VAL A 1 194 ? -5.992 -15.391 3.758 1 96.5 194 VAL A CA 1
ATOM 1570 C C . VAL A 1 194 ? -5.812 -14.203 4.699 1 96.5 194 VAL A C 1
ATOM 1572 O O . VAL A 1 194 ? -4.918 -13.375 4.504 1 96.5 194 VAL A O 1
ATOM 1575 N N . TYR A 1 195 ? -6.602 -14.188 5.715 1 95.56 195 TYR A N 1
ATOM 1576 C CA . TYR A 1 195 ? -6.75 -12.953 6.484 1 95.56 195 TYR A CA 1
ATOM 1577 C C . TYR A 1 195 ? -5.75 -12.906 7.633 1 95.56 195 TYR A C 1
ATOM 1579 O O . TYR A 1 195 ? -5.273 -13.945 8.094 1 95.56 195 TYR A O 1
ATOM 1587 N N . LYS A 1 196 ? -5.457 -11.656 8.023 1 94.75 196 LYS A N 1
ATOM 1588 C CA . LYS A 1 196 ? -4.609 -11.422 9.188 1 94.75 196 LYS A CA 1
ATOM 1589 C C . LYS A 1 196 ? -5.273 -11.93 10.469 1 94.75 196 LYS A C 1
ATOM 1591 O O . LYS A 1 196 ? -6.5 -12.039 10.531 1 94.75 196 LYS A O 1
ATOM 1596 N N . ARG A 1 197 ? -4.398 -12.234 11.398 1 88.94 197 ARG A N 1
ATOM 1597 C CA . ARG A 1 197 ? -4.926 -12.617 12.703 1 88.94 197 ARG A CA 1
ATOM 1598 C C . ARG A 1 197 ? -5.828 -11.531 13.273 1 88.94 197 ARG A C 1
ATOM 1600 O O . ARG A 1 197 ? -5.52 -10.344 13.164 1 88.94 197 ARG A O 1
ATOM 1607 N N . GLY A 1 198 ? -6.992 -11.922 13.789 1 85.44 198 GLY A N 1
ATOM 1608 C CA . GLY A 1 198 ? -7.93 -10.977 14.375 1 85.44 198 GLY A CA 1
ATOM 1609 C C . GLY A 1 198 ? -9.117 -10.68 13.477 1 85.44 198 GLY A C 1
ATOM 1610 O O . GLY A 1 198 ? -10.133 -10.148 13.938 1 85.44 198 GLY A O 1
ATOM 1611 N N . VAL A 1 199 ? -8.914 -10.984 12.211 1 91 199 VAL A N 1
ATOM 1612 C CA . VAL A 1 199 ? -10.016 -10.758 11.273 1 91 199 VAL A CA 1
ATOM 1613 C C . VAL A 1 199 ? -10.984 -11.93 11.312 1 91 199 VAL A C 1
ATOM 1615 O O . VAL A 1 199 ? -10.586 -13.086 11.125 1 91 199 VAL A O 1
ATOM 1618 N N . HIS A 1 200 ? -12.195 -11.672 11.625 1 85.69 200 HIS A N 1
ATOM 1619 C CA . HIS A 1 200 ? -13.219 -12.703 11.719 1 85.69 200 HIS A CA 1
ATOM 1620 C C . HIS A 1 200 ? -14.203 -12.617 10.547 1 85.69 200 HIS A C 1
ATOM 1622 O O . HIS A 1 200 ? -14.352 -11.555 9.938 1 85.69 200 HIS A O 1
ATOM 1628 N N . GLU A 1 201 ? -14.797 -13.688 10.289 1 81.06 201 GLU A N 1
ATOM 1629 C CA . GLU A 1 201 ? -15.711 -13.781 9.156 1 81.06 201 GLU A CA 1
ATOM 1630 C C . GLU A 1 201 ? -16.797 -12.711 9.242 1 81.06 201 GLU A C 1
ATOM 1632 O O . GLU A 1 201 ? -17.172 -12.125 8.227 1 81.06 201 GLU A O 1
ATOM 1637 N N . ASP A 1 202 ? -17.344 -12.477 10.359 1 80 202 ASP A N 1
ATOM 1638 C CA . ASP A 1 202 ? -18.422 -11.508 10.547 1 80 202 ASP A CA 1
ATOM 1639 C C . ASP A 1 202 ? -17.953 -10.094 10.203 1 80 202 ASP A C 1
ATOM 1641 O O . ASP A 1 202 ? -18.75 -9.258 9.773 1 80 202 ASP A O 1
ATOM 1645 N N . THR A 1 203 ? -16.656 -9.898 10.312 1 78.81 203 THR A N 1
ATOM 1646 C CA . THR A 1 203 ? -16.062 -8.586 10.07 1 78.81 203 THR A CA 1
ATOM 1647 C C . THR A 1 203 ? -16.016 -8.289 8.57 1 78.81 203 THR A C 1
ATOM 1649 O O . THR A 1 203 ? -16.172 -7.141 8.156 1 78.81 203 THR A O 1
ATOM 1652 N N . ILE A 1 204 ? -15.938 -9.391 7.828 1 85.25 204 ILE A N 1
ATOM 1653 C CA . ILE A 1 204 ? -15.57 -9.125 6.441 1 85.25 204 ILE A CA 1
ATOM 1654 C C . ILE A 1 204 ? -16.766 -9.383 5.531 1 85.25 204 ILE A C 1
ATOM 1656 O O . ILE A 1 204 ? -16.766 -8.984 4.363 1 85.25 204 ILE A O 1
ATOM 1660 N N . ARG A 1 205 ? -17.812 -9.977 5.969 1 84.75 205 ARG A N 1
ATOM 1661 C CA . ARG A 1 205 ? -18.922 -10.43 5.125 1 84.75 205 ARG A CA 1
ATOM 1662 C C . ARG A 1 205 ? -19.531 -9.273 4.34 1 84.75 205 ARG A C 1
ATOM 1664 O O . ARG A 1 205 ? -19.875 -9.422 3.168 1 84.75 205 ARG A O 1
ATOM 1671 N N . SER A 1 206 ? -19.609 -8.102 4.863 1 86.44 206 SER A N 1
ATOM 1672 C CA . SER A 1 206 ? -20.312 -6.992 4.238 1 86.44 206 SER A CA 1
ATOM 1673 C C . SER A 1 206 ? -19.344 -6.031 3.562 1 86.44 206 SER A C 1
ATOM 1675 O O . SER A 1 206 ? -19.766 -5.066 2.92 1 86.44 206 SER A O 1
ATOM 1677 N N . LEU A 1 207 ? -18.094 -6.309 3.619 1 92.62 207 LEU A N 1
ATOM 1678 C CA . LEU A 1 207 ? -17.109 -5.371 3.102 1 92.62 207 LEU A CA 1
ATOM 1679 C C . LEU A 1 207 ? -16.922 -5.555 1.601 1 92.62 207 LEU A C 1
ATOM 1681 O O . LEU A 1 207 ? -16.969 -6.68 1.098 1 92.62 207 LEU A O 1
ATOM 1685 N N . PRO A 1 208 ? -16.734 -4.449 0.93 1 93.5 208 PRO A N 1
ATOM 1686 C CA . PRO A 1 208 ? -16.312 -4.566 -0.471 1 93.5 208 PRO A CA 1
ATOM 1687 C C . PRO A 1 208 ? -14.992 -5.309 -0.635 1 93.5 208 PRO A C 1
ATOM 1689 O O . PRO A 1 208 ? -14.203 -5.391 0.31 1 93.5 208 PRO A O 1
ATOM 1692 N N . THR A 1 209 ? -14.727 -5.836 -1.812 1 95.31 209 THR A N 1
ATOM 1693 C CA . THR A 1 209 ? -13.586 -6.707 -2.088 1 95.31 209 THR A CA 1
ATOM 1694 C C . THR A 1 209 ? -12.273 -6.008 -1.749 1 95.31 209 THR A C 1
ATOM 1696 O O . THR A 1 209 ? -11.383 -6.609 -1.146 1 95.31 209 THR A O 1
ATOM 1699 N N . GLU A 1 210 ? -12.164 -4.73 -2.113 1 96.25 210 GLU A N 1
ATOM 1700 C CA . GLU A 1 210 ? -10.898 -4.043 -1.87 1 96.25 210 GLU A CA 1
ATOM 1701 C C . GLU A 1 210 ? -10.609 -3.936 -0.376 1 96.25 210 GLU A C 1
ATOM 1703 O O . GLU A 1 210 ? -9.445 -3.996 0.042 1 96.25 210 GLU A O 1
ATOM 1708 N N . LEU A 1 211 ? -11.664 -3.764 0.422 1 96.69 211 LEU A N 1
ATOM 1709 C CA . LEU A 1 211 ? -11.477 -3.691 1.867 1 96.69 211 LEU A CA 1
ATOM 1710 C C . LEU A 1 211 ? -11.195 -5.074 2.447 1 96.69 211 LEU A C 1
ATOM 1712 O O . LEU A 1 211 ? -10.438 -5.203 3.412 1 96.69 211 LEU A O 1
ATOM 1716 N N . LYS A 1 212 ? -11.852 -6.109 1.873 1 96.56 212 LYS A N 1
ATOM 1717 C CA . LYS A 1 212 ? -11.477 -7.469 2.256 1 96.56 212 LYS A CA 1
ATOM 1718 C C . LYS A 1 212 ? -10 -7.738 1.972 1 96.56 212 LYS A C 1
ATOM 1720 O O . LYS A 1 212 ? -9.289 -8.266 2.826 1 96.56 212 LYS A O 1
ATOM 1725 N N . GLN A 1 213 ? -9.547 -7.344 0.804 1 97.94 213 GLN A N 1
ATOM 1726 C CA . GLN A 1 213 ? -8.148 -7.504 0.42 1 97.94 213 GLN A CA 1
ATOM 1727 C C . GLN A 1 213 ? -7.23 -6.773 1.394 1 97.94 213 GLN A C 1
ATOM 1729 O O . GLN A 1 213 ? -6.156 -7.277 1.736 1 97.94 213 GLN A O 1
ATOM 1734 N N . ALA A 1 214 ? -7.668 -5.629 1.884 1 97.56 214 ALA A N 1
ATOM 1735 C CA . ALA A 1 214 ? -6.852 -4.793 2.756 1 97.56 214 ALA A CA 1
ATOM 1736 C C . ALA A 1 214 ? -6.613 -5.473 4.102 1 97.56 214 ALA A C 1
ATOM 1738 O O . ALA A 1 214 ? -5.672 -5.125 4.82 1 97.56 214 ALA A O 1
ATOM 1739 N N . LEU A 1 215 ? -7.426 -6.457 4.43 1 96.88 215 LEU A N 1
ATOM 1740 C CA . LEU A 1 215 ? -7.344 -7.109 5.73 1 96.88 215 LEU A CA 1
ATOM 1741 C C . LEU A 1 215 ? -6.621 -8.445 5.617 1 96.88 215 LEU A C 1
ATOM 1743 O O . LEU A 1 215 ? -6.574 -9.219 6.582 1 96.88 215 LEU A O 1
ATOM 1747 N N . THR A 1 216 ? -6.016 -8.734 4.484 1 97.44 216 THR A N 1
ATOM 1748 C CA . THR A 1 216 ? -5.441 -10.055 4.246 1 97.44 216 THR A CA 1
ATOM 1749 C C . THR A 1 216 ? -3.938 -10.039 4.492 1 97.44 216 THR A C 1
ATOM 1751 O O . THR A 1 216 ? -3.293 -8.992 4.387 1 97.44 216 THR A O 1
ATOM 1754 N N . PHE A 1 217 ? -3.465 -11.195 4.91 1 97.19 217 PHE A N 1
ATOM 1755 C CA . PHE A 1 217 ? -2.045 -11.492 4.754 1 97.19 217 PHE A CA 1
ATOM 1756 C C . PHE A 1 217 ? -1.694 -11.703 3.289 1 97.19 217 PHE A C 1
ATOM 1758 O O . PHE A 1 217 ? -0.689 -11.18 2.803 1 97.19 217 PHE A O 1
ATOM 1765 N N . MET A 1 218 ? -2.553 -12.414 2.648 1 97.88 218 MET A N 1
ATOM 1766 C CA . MET A 1 218 ? -2.416 -12.742 1.231 1 97.88 218 MET A CA 1
ATOM 1767 C C . MET A 1 218 ? -3.781 -12.859 0.564 1 97.88 218 MET A C 1
ATOM 1769 O O . MET A 1 218 ? -4.734 -13.344 1.173 1 97.88 218 MET A O 1
ATOM 1773 N N . TRP A 1 219 ? -3.871 -12.352 -0.619 1 98.5 219 TRP A N 1
ATOM 1774 C CA . TRP A 1 219 ? -5.051 -12.57 -1.446 1 98.5 219 TRP A CA 1
ATOM 1775 C C . TRP A 1 219 ? -4.73 -13.492 -2.619 1 98.5 219 TRP A C 1
ATOM 1777 O O . TRP A 1 219 ? -3.75 -13.273 -3.336 1 98.5 219 TRP A O 1
ATOM 1787 N N . LEU A 1 220 ? -5.504 -14.555 -2.75 1 98.69 220 LEU A N 1
ATOM 1788 C CA . LEU A 1 220 ? -5.367 -15.477 -3.877 1 98.69 220 LEU A CA 1
ATOM 1789 C C . LEU A 1 220 ? -6.258 -15.047 -5.035 1 98.69 220 LEU A C 1
ATOM 1791 O O . LEU A 1 220 ? -7.434 -14.727 -4.836 1 98.69 220 LEU A O 1
ATOM 1795 N N . PHE A 1 221 ? -5.691 -15.008 -6.18 1 98.81 221 PHE A N 1
ATOM 1796 C CA . PHE A 1 221 ? -6.414 -14.773 -7.422 1 98.81 221 PHE A CA 1
ATOM 1797 C C . PHE A 1 221 ? -6.434 -16.031 -8.281 1 98.81 221 PHE A C 1
ATOM 1799 O O . PHE A 1 221 ? -5.426 -16.734 -8.375 1 98.81 221 PHE A O 1
ATOM 1806 N N . MET A 1 222 ? -7.559 -16.344 -8.859 1 98.88 222 MET A N 1
ATOM 1807 C CA . MET A 1 222 ? -7.617 -17.266 -9.992 1 98.88 222 MET A CA 1
ATOM 1808 C C . MET A 1 222 ? -7.832 -16.5 -11.297 1 98.88 222 MET A C 1
ATOM 1810 O O . MET A 1 222 ? -8.867 -15.867 -11.484 1 98.88 222 MET A O 1
ATOM 1814 N N . LEU A 1 223 ? -6.82 -16.594 -12.109 1 98.88 223 LEU A N 1
ATOM 1815 C CA . LEU A 1 223 ? -6.852 -15.898 -13.391 1 98.88 223 LEU A CA 1
ATOM 1816 C C . LEU A 1 223 ? -7.027 -16.875 -14.539 1 98.88 223 LEU A C 1
ATOM 1818 O O . LEU A 1 223 ? -6.531 -18.016 -14.477 1 98.88 223 LEU A O 1
ATOM 1822 N N . ARG A 1 224 ? -7.688 -16.469 -15.531 1 98.88 224 ARG A N 1
ATOM 1823 C CA . ARG A 1 224 ? -7.766 -17.219 -16.781 1 98.88 224 ARG A CA 1
ATOM 1824 C C . ARG A 1 224 ? -7.168 -16.422 -17.938 1 98.88 224 ARG A C 1
ATOM 1826 O O . ARG A 1 224 ? -7.484 -15.242 -18.109 1 98.88 224 ARG A O 1
ATOM 1833 N N . LYS A 1 225 ? -6.258 -17.062 -18.609 1 98.75 225 LYS A N 1
ATOM 1834 C CA . LYS A 1 225 ? -5.664 -16.391 -19.766 1 98.75 225 LYS A CA 1
ATOM 1835 C C . LYS A 1 225 ? -6.691 -16.203 -20.891 1 98.75 225 LYS A C 1
ATOM 1837 O O . LYS A 1 225 ? -7.367 -17.141 -21.281 1 98.75 225 LYS A O 1
ATOM 1842 N N . LYS A 1 226 ? -6.785 -14.922 -21.344 1 97 226 LYS A N 1
ATOM 1843 C CA . LYS A 1 226 ? -7.664 -14.641 -22.484 1 97 226 LYS A CA 1
ATOM 1844 C C . LYS A 1 226 ? -7.07 -15.164 -23.781 1 97 226 LYS A C 1
ATOM 1846 O O . LYS A 1 226 ? -5.848 -15.25 -23.922 1 97 226 LYS A O 1
ATOM 1851 N N . MET B 1 1 ? 16.25 12.922 -23.656 1 28.52 1 MET B N 1
ATOM 1852 C CA . MET B 1 1 ? 15.148 12.25 -22.969 1 28.52 1 MET B CA 1
ATOM 1853 C C . MET B 1 1 ? 14.805 12.953 -21.672 1 28.52 1 MET B C 1
ATOM 1855 O O . MET B 1 1 ? 15.648 13.055 -20.781 1 28.52 1 MET B O 1
ATOM 1859 N N . LYS B 1 2 ? 13.977 13.852 -21.578 1 36.12 2 LYS B N 1
ATOM 1860 C CA . LYS B 1 2 ? 13.805 14.898 -20.562 1 36.12 2 LYS B CA 1
ATOM 1861 C C . LYS B 1 2 ? 13.656 14.305 -19.172 1 36.12 2 LYS B C 1
ATOM 1863 O O . LYS B 1 2 ? 12.938 13.32 -18.984 1 36.12 2 LYS B O 1
ATOM 1868 N N . SER B 1 3 ? 14.484 14.445 -18.234 1 44.5 3 SER B N 1
ATOM 1869 C CA . SER B 1 3 ? 14.594 13.945 -16.859 1 44.5 3 SER B CA 1
ATOM 1870 C C . SER B 1 3 ? 13.328 14.25 -16.062 1 44.5 3 SER B C 1
ATOM 1872 O O . SER B 1 3 ? 12.812 15.367 -16.109 1 44.5 3 SER B O 1
ATOM 1874 N N . PHE B 1 4 ? 12.461 13.211 -15.914 1 48.34 4 PHE B N 1
ATOM 1875 C CA . PHE B 1 4 ? 11.242 13.352 -15.125 1 48.34 4 PHE B CA 1
ATOM 1876 C C . PHE B 1 4 ? 11.516 14.125 -13.844 1 48.34 4 PHE B C 1
ATOM 1878 O O . PHE B 1 4 ? 12.32 13.703 -13.016 1 48.34 4 PHE B O 1
ATOM 1885 N N . ASP B 1 5 ? 11.109 15.422 -13.789 1 50.12 5 ASP B N 1
ATOM 1886 C CA . ASP B 1 5 ? 11.195 16.297 -12.625 1 50.12 5 ASP B CA 1
ATOM 1887 C C . ASP B 1 5 ? 9.938 16.172 -11.758 1 50.12 5 ASP B C 1
ATOM 1889 O O . ASP B 1 5 ? 8.898 16.734 -12.094 1 50.12 5 ASP B O 1
ATOM 1893 N N . TRP B 1 6 ? 9.906 15.477 -10.789 1 51.97 6 TRP B N 1
ATOM 1894 C CA . TRP B 1 6 ? 8.789 15.188 -9.891 1 51.97 6 TRP B CA 1
ATOM 1895 C C . TRP B 1 6 ? 8.117 16.469 -9.43 1 51.97 6 TRP B C 1
ATOM 1897 O O . TRP B 1 6 ? 6.887 16.562 -9.422 1 51.97 6 TRP B O 1
ATOM 1907 N N . HIS B 1 7 ? 8.852 17.453 -9.086 1 53.12 7 HIS B N 1
ATOM 1908 C CA . HIS B 1 7 ? 8.32 18.688 -8.531 1 53.12 7 HIS B CA 1
ATOM 1909 C C . HIS B 1 7 ? 7.488 19.438 -9.562 1 53.12 7 HIS B C 1
ATOM 1911 O O . HIS B 1 7 ? 6.398 19.938 -9.258 1 53.12 7 HIS B O 1
ATOM 1917 N N . GLU B 1 8 ? 8.055 19.531 -10.656 1 54.06 8 GLU B N 1
ATOM 1918 C CA . GLU B 1 8 ? 7.359 20.234 -11.734 1 54.06 8 GLU B CA 1
ATOM 1919 C C . GLU B 1 8 ? 6.082 19.5 -12.125 1 54.06 8 GLU B C 1
ATOM 1921 O O . GLU B 1 8 ? 5.043 20.125 -12.352 1 54.06 8 GLU B O 1
ATOM 1926 N N . GLU B 1 9 ? 6.18 18.203 -12.18 1 58.81 9 GLU B N 1
ATOM 1927 C CA . GLU B 1 9 ? 5.02 17.406 -12.578 1 58.81 9 GLU B CA 1
ATOM 1928 C C . GLU B 1 9 ? 3.932 17.438 -11.516 1 58.81 9 GLU B C 1
ATOM 1930 O O . GLU B 1 9 ? 2.746 17.547 -11.828 1 58.81 9 GLU B O 1
ATOM 1935 N N . ALA B 1 10 ? 4.289 17.453 -10.266 1 57.09 10 ALA B N 1
ATOM 1936 C CA . ALA B 1 10 ? 3.318 17.578 -9.18 1 57.09 10 ALA B CA 1
ATOM 1937 C C . ALA B 1 10 ? 2.582 18.906 -9.258 1 57.09 10 ALA B C 1
ATOM 1939 O O . ALA B 1 10 ? 1.354 18.953 -9.141 1 57.09 10 ALA B O 1
ATOM 1940 N N . GLU B 1 11 ? 3.338 19.922 -9.469 1 54.41 11 GLU B N 1
ATOM 1941 C CA . GLU B 1 11 ? 2.746 21.25 -9.594 1 54.41 11 GLU B CA 1
ATOM 1942 C C . GLU B 1 11 ? 1.728 21.297 -10.734 1 54.41 11 GLU B C 1
ATOM 1944 O O . GLU B 1 11 ? 0.621 21.797 -10.562 1 54.41 11 GLU B O 1
ATOM 1949 N N . LYS B 1 12 ? 2.121 20.734 -11.859 1 55.69 12 LYS B N 1
ATOM 1950 C CA . LYS B 1 12 ? 1.264 20.75 -13.039 1 55.69 12 LYS B CA 1
ATOM 1951 C C . LYS B 1 12 ? -0.019 19.953 -12.797 1 55.69 12 LYS B C 1
ATOM 1953 O O . LYS B 1 12 ? -1.108 20.406 -13.156 1 55.69 12 LYS B O 1
ATOM 1958 N N . GLN B 1 13 ? 0.099 18.859 -12.227 1 56.53 13 GLN B N 1
ATOM 1959 C CA . GLN B 1 13 ? -1.063 18.016 -12 1 56.53 13 GLN B CA 1
ATOM 1960 C C . GLN B 1 13 ? -2.018 18.656 -10.992 1 56.53 13 GLN B C 1
ATOM 1962 O O . GLN B 1 13 ? -3.238 18.578 -11.156 1 56.53 13 GLN B O 1
ATOM 1967 N N . TRP B 1 14 ? -1.475 19.25 -10.078 1 56.22 14 TRP B N 1
ATOM 1968 C CA . TRP B 1 14 ? -2.309 19.922 -9.078 1 56.22 14 TRP B CA 1
ATOM 1969 C C . TRP B 1 14 ? -2.998 21.141 -9.672 1 56.22 14 TRP B C 1
ATOM 1971 O O . TRP B 1 14 ? -4.145 21.438 -9.328 1 56.22 14 TRP B O 1
ATOM 1981 N N . ASP B 1 15 ? -2.342 21.703 -10.508 1 52.22 15 ASP B N 1
ATOM 1982 C CA . ASP B 1 15 ? -2.963 22.828 -11.219 1 52.22 15 ASP B CA 1
ATOM 1983 C C . ASP B 1 15 ? -4.164 22.344 -12.039 1 52.22 15 ASP B C 1
ATOM 1985 O O . ASP B 1 15 ? -5.195 23.016 -12.078 1 52.22 15 ASP B O 1
ATOM 1989 N N . LYS B 1 16 ? -4.008 21.219 -12.664 1 52.88 16 LYS B N 1
ATOM 1990 C CA . LYS B 1 16 ? -5.074 20.672 -13.5 1 52.88 16 LYS B CA 1
ATOM 1991 C C . LYS B 1 16 ? -6.258 20.219 -12.656 1 52.88 16 LYS B C 1
ATOM 1993 O O . LYS B 1 16 ? -7.41 20.328 -13.078 1 52.88 16 LYS B O 1
ATOM 1998 N N . LYS B 1 17 ? -5.973 19.781 -11.562 1 54.38 17 LYS B N 1
ATOM 1999 C CA . LYS B 1 17 ? -7.016 19.25 -10.688 1 54.38 17 LYS B CA 1
ATOM 2000 C C . LYS B 1 17 ? -7.68 20.375 -9.898 1 54.38 17 LYS B C 1
ATOM 2002 O O . LYS B 1 17 ? -8.766 20.203 -9.336 1 54.38 17 LYS B O 1
ATOM 2007 N N . ALA B 1 18 ? -7.145 21.562 -9.773 1 49.59 18 ALA B N 1
ATOM 2008 C CA . ALA B 1 18 ? -7.59 22.703 -8.969 1 49.59 18 ALA B CA 1
ATOM 2009 C C . ALA B 1 18 ? -9.008 23.125 -9.367 1 49.59 18 ALA B C 1
ATOM 2011 O O . ALA B 1 18 ? -9.805 23.516 -8.508 1 49.59 18 ALA B O 1
ATOM 2012 N N . GLY B 1 19 ? -9.344 23.062 -10.547 1 45.25 19 GLY B N 1
ATOM 2013 C CA . GLY B 1 19 ? -10.688 23.453 -10.93 1 45.25 19 GLY B CA 1
ATOM 2014 C C . GLY B 1 19 ? -11.758 22.531 -10.383 1 45.25 19 GLY B C 1
ATOM 2015 O O . GLY B 1 19 ? -12.828 22.984 -9.961 1 45.25 19 GLY B O 1
ATOM 2016 N N . PHE B 1 20 ? -11.633 21.328 -10.445 1 46.34 20 PHE B N 1
ATOM 2017 C CA . PHE B 1 20 ? -12.609 20.359 -9.984 1 46.34 20 PHE B CA 1
ATOM 2018 C C . PHE B 1 20 ? -12.578 20.234 -8.461 1 46.34 20 PHE B C 1
ATOM 2020 O O . PHE B 1 20 ? -13.602 19.969 -7.836 1 46.34 20 PHE B O 1
ATOM 2027 N N . TRP B 1 21 ? -11.625 20.688 -7.836 1 51.59 21 TRP B N 1
ATOM 2028 C CA . TRP B 1 21 ? -11.383 20.438 -6.422 1 51.59 21 TRP B CA 1
ATOM 202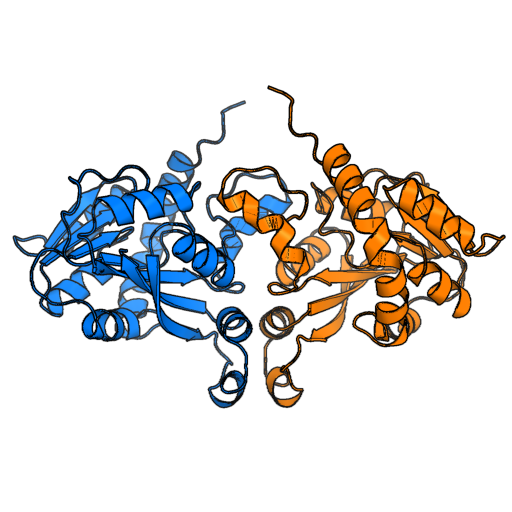9 C C . TRP B 1 21 ? -12.039 21.5 -5.555 1 51.59 21 TRP B C 1
ATOM 2031 O O . TRP B 1 21 ? -12.414 21.234 -4.41 1 51.59 21 TRP B O 1
ATOM 2041 N N . HIS B 1 22 ? -12.391 22.75 -6.062 1 50 22 HIS B N 1
ATOM 2042 C CA . HIS B 1 22 ? -12.93 23.766 -5.172 1 50 22 HIS B CA 1
ATOM 2043 C C . HIS B 1 22 ? -14.266 23.344 -4.582 1 50 22 HIS B C 1
ATOM 2045 O O . HIS B 1 22 ? -14.469 23.422 -3.367 1 50 22 HIS B O 1
ATOM 2051 N N . LYS B 1 23 ? -15.336 23.094 -5.387 1 50.38 23 LYS B N 1
ATOM 2052 C CA . LYS B 1 23 ? -16.625 22.672 -4.848 1 50.38 23 LYS B CA 1
ATOM 2053 C C . LYS B 1 23 ? -16.484 21.391 -4.031 1 50.38 23 LYS B C 1
ATOM 2055 O O . LYS B 1 23 ? -17.125 21.234 -2.99 1 50.38 23 LYS B O 1
ATOM 2060 N N . SER B 1 24 ? -15.406 20.797 -4.137 1 78.94 24 SER B N 1
ATOM 2061 C CA . SER B 1 24 ? -15.164 19.484 -3.549 1 78.94 24 SER B CA 1
ATOM 2062 C C . SER B 1 24 ? -14.398 19.609 -2.236 1 78.94 24 SER B C 1
ATOM 2064 O O . SER B 1 24 ? -14.719 18.938 -1.259 1 78.94 24 SER B O 1
ATOM 2066 N N . SER B 1 25 ? -13.836 20.766 -2.15 1 84.56 25 SER B N 1
ATOM 2067 C CA . SER B 1 25 ? -13.031 20.969 -0.95 1 84.56 25 SER B CA 1
ATOM 2068 C C . SER B 1 25 ? -13.898 21.406 0.229 1 84.56 25 SER B C 1
ATOM 2070 O O . SER B 1 25 ? -13.836 20.797 1.303 1 84.56 25 SER B O 1
ATOM 2072 N N . GLU B 1 26 ? -14.766 22.406 0.013 1 89.56 26 GLU B N 1
ATOM 2073 C CA . GLU B 1 26 ? -15.672 22.875 1.055 1 89.56 26 GLU B CA 1
ATOM 2074 C C . GLU B 1 26 ? -16.531 21.75 1.602 1 89.56 26 GLU B C 1
ATOM 2076 O O . GLU B 1 26 ? -16.672 21.594 2.816 1 89.56 26 GLU B O 1
ATOM 2081 N N . ASP B 1 27 ? -17.078 21.031 0.744 1 91.25 27 ASP B N 1
ATOM 2082 C CA . ASP B 1 27 ? -17.938 19.938 1.162 1 91.25 27 ASP B CA 1
ATOM 2083 C C . ASP B 1 27 ? -17.172 18.906 1.984 1 91.25 27 ASP B C 1
ATOM 2085 O O . ASP B 1 27 ? -17.672 18.406 2.986 1 91.25 27 ASP B O 1
ATOM 2089 N N . MET B 1 28 ? -15.961 18.594 1.675 1 92.06 28 MET B N 1
ATOM 2090 C CA . MET B 1 28 ? -15.141 17.625 2.4 1 92.06 28 MET B CA 1
ATOM 2091 C C . MET B 1 28 ? -14.852 18.109 3.816 1 92.06 28 MET B C 1
ATOM 2093 O O . MET B 1 28 ? -14.859 17.328 4.762 1 92.06 28 MET B O 1
ATOM 2097 N N . TRP B 1 29 ? -14.672 19.422 3.979 1 95.06 29 TRP B N 1
ATOM 2098 C CA . TRP B 1 29 ? -14.312 19.984 5.277 1 95.06 29 TRP B CA 1
ATOM 2099 C C . TRP B 1 29 ? -15.547 20.203 6.141 1 95.06 29 TRP B C 1
ATOM 2101 O O . TRP B 1 29 ? -15.484 20.078 7.367 1 95.06 29 TRP B O 1
ATOM 2111 N N . GLU B 1 30 ? -16.672 20.453 5.5 1 94.19 30 GLU B N 1
ATOM 2112 C CA . GLU B 1 30 ? -17.891 20.766 6.242 1 94.19 30 GLU B CA 1
ATOM 2113 C C . GLU B 1 30 ? -18.672 19.5 6.582 1 94.19 30 GLU B C 1
ATOM 2115 O O . GLU B 1 30 ? -19.219 19.375 7.68 1 94.19 30 GLU B O 1
ATOM 2120 N N . HIS B 1 31 ? -18.734 18.562 5.633 1 91.06 31 HIS B N 1
ATOM 2121 C CA . HIS B 1 31 ? -19.656 17.453 5.785 1 91.06 31 HIS B CA 1
ATOM 2122 C C . HIS B 1 31 ? -18.984 16.125 5.449 1 91.06 31 HIS B C 1
ATOM 2124 O O . HIS B 1 31 ? -19.547 15.055 5.715 1 91.06 31 HIS B O 1
ATOM 2130 N N . GLY B 1 32 ? -17.797 16.188 5.008 1 92 32 GLY B N 1
ATOM 2131 C CA . GLY B 1 32 ? -17.203 14.984 4.457 1 92 32 GLY B CA 1
ATOM 2132 C C . GLY B 1 32 ? -16.031 14.461 5.285 1 92 32 GLY B C 1
ATOM 2133 O O . GLY B 1 32 ? -16.109 14.453 6.516 1 92 32 GLY B O 1
ATOM 2134 N N . SER B 1 33 ? -15 13.961 4.602 1 92.12 33 SER B N 1
ATOM 2135 C CA . SER B 1 33 ? -13.898 13.195 5.168 1 92.12 33 SER B CA 1
ATOM 2136 C C . SER B 1 33 ? -13.016 14.062 6.059 1 92.12 33 SER B C 1
ATOM 2138 O O . SER B 1 33 ? -12.227 13.547 6.852 1 92.12 33 SER B O 1
ATOM 2140 N N . ARG B 1 34 ? -13.164 15.43 5.969 1 96.5 34 ARG B N 1
ATOM 2141 C CA . ARG B 1 34 ? -12.219 16.281 6.691 1 96.5 34 ARG B CA 1
ATOM 2142 C C . ARG B 1 34 ? -12.898 17 7.852 1 96.5 34 ARG B C 1
ATOM 2144 O O . ARG B 1 34 ? -12.273 17.781 8.555 1 96.5 34 ARG B O 1
ATOM 2151 N N . LYS B 1 35 ? -14.148 16.656 8.125 1 94.94 35 LYS B N 1
ATOM 2152 C CA . LYS B 1 35 ? -14.977 17.406 9.062 1 94.94 35 LYS B CA 1
ATOM 2153 C C . LYS B 1 35 ? -14.477 17.234 10.492 1 94.94 35 LYS B C 1
ATOM 2155 O O . LYS B 1 35 ? -14.688 18.109 11.336 1 94.94 35 LYS B O 1
ATOM 2160 N N . THR B 1 36 ? -13.789 16.172 10.781 1 95.75 36 THR B N 1
ATOM 2161 C CA . THR B 1 36 ? -13.398 15.906 12.164 1 95.75 36 THR B CA 1
ATOM 2162 C C . THR B 1 36 ? -11.984 16.406 12.438 1 95.75 36 THR B C 1
ATOM 2164 O O . THR B 1 36 ? -11.508 16.359 13.578 1 95.75 36 THR B O 1
ATOM 2167 N N . ILE B 1 37 ? -11.297 16.938 11.453 1 97.88 37 ILE B N 1
ATOM 2168 C CA . ILE B 1 37 ? -9.875 17.25 11.562 1 97.88 37 ILE B CA 1
ATOM 2169 C C . ILE B 1 37 ? -9.672 18.422 12.508 1 97.88 37 ILE B C 1
ATOM 2171 O O . ILE B 1 37 ? -8.891 18.344 13.461 1 97.88 37 ILE B O 1
ATOM 2175 N N . VAL B 1 38 ? -10.383 19.562 12.312 1 97.88 38 VAL B N 1
ATOM 2176 C CA . VAL B 1 38 ? -10.188 20.75 13.117 1 97.88 38 VAL B CA 1
ATOM 2177 C C . VAL B 1 38 ? -10.555 20.469 14.578 1 97.88 38 VAL B C 1
ATOM 2179 O O . VAL B 1 38 ? -9.789 20.797 15.492 1 97.88 38 VAL B O 1
ATOM 2182 N N . PRO B 1 39 ? -11.719 19.797 14.828 1 97.44 39 PRO B N 1
ATOM 2183 C CA . PRO B 1 39 ? -12.031 19.422 16.219 1 97.44 39 PRO B CA 1
ATOM 2184 C C . PRO B 1 39 ? -10.961 18.531 16.844 1 97.44 39 PRO B C 1
ATOM 2186 O O . PRO B 1 39 ? -10.633 18.703 18.016 1 97.44 39 PRO B O 1
ATOM 2189 N N . PHE B 1 40 ? -10.398 17.578 16.141 1 97.94 40 PHE B N 1
ATOM 2190 C CA . PHE B 1 40 ? -9.352 16.688 16.641 1 97.94 40 PHE B CA 1
ATOM 2191 C C . PHE B 1 40 ? -8.094 17.484 16.969 1 97.94 40 PHE B C 1
ATOM 2193 O O . PHE B 1 40 ? -7.531 17.328 18.062 1 97.94 40 PHE B O 1
ATOM 2200 N N . LEU B 1 41 ? -7.68 18.328 16.031 1 97.81 41 LEU B N 1
ATOM 2201 C CA . LEU B 1 41 ? -6.484 19.141 16.203 1 97.81 41 LEU B CA 1
ATOM 2202 C C . LEU B 1 41 ? -6.625 20.078 17.391 1 97.81 41 LEU B C 1
ATOM 2204 O O . LEU B 1 41 ? -5.668 20.281 18.141 1 97.81 41 LEU B O 1
ATOM 2208 N N . ALA B 1 42 ? -7.77 20.594 17.641 1 97.5 42 ALA B N 1
ATOM 2209 C CA . ALA B 1 42 ? -8.023 21.594 18.672 1 97.5 42 ALA B CA 1
ATOM 2210 C C . ALA B 1 42 ? -7.898 21 20.062 1 97.5 42 ALA B C 1
ATOM 2212 O O . ALA B 1 42 ? -7.727 21.719 21.047 1 97.5 42 ALA B O 1
ATOM 2213 N N . THR B 1 43 ? -7.977 19.703 20.156 1 97.06 43 THR B N 1
ATOM 2214 C CA . THR B 1 43 ? -7.848 19.031 21.438 1 97.06 43 THR B CA 1
ATOM 2215 C C . THR B 1 43 ? -6.406 19.078 21.938 1 97.06 43 THR B C 1
ATOM 2217 O O . THR B 1 43 ? -6.156 19 23.141 1 97.06 43 THR B O 1
ATOM 2220 N N . TYR B 1 44 ? -5.473 19.359 21.016 1 97.75 44 TYR B N 1
ATOM 2221 C CA . TYR B 1 44 ? -4.074 19.219 21.391 1 97.75 44 TYR B CA 1
ATOM 2222 C C . TYR B 1 44 ? -3.316 20.531 21.172 1 97.75 44 TYR B C 1
ATOM 2224 O O . TYR B 1 44 ? -2.404 20.859 21.938 1 97.75 44 TYR B O 1
ATOM 2232 N N . ILE B 1 45 ? -3.711 21.281 20.156 1 97.81 45 ILE B N 1
ATOM 2233 C CA . ILE B 1 45 ? -2.939 22.453 19.734 1 97.81 45 ILE B CA 1
ATOM 2234 C C . ILE B 1 45 ? -3.564 23.719 20.328 1 97.81 45 ILE B C 1
ATOM 2236 O O . ILE B 1 45 ? -4.715 24.047 20.031 1 97.81 45 ILE B O 1
ATOM 2240 N N . PRO B 1 46 ? -2.795 24.438 21.141 1 94.88 46 PRO B N 1
ATOM 2241 C CA . PRO B 1 46 ? -3.32 25.688 21.688 1 94.88 46 PRO B CA 1
ATOM 2242 C C . PRO B 1 46 ? -3.463 26.781 20.625 1 94.88 46 PRO B C 1
ATOM 2244 O O . PRO B 1 46 ? -2.869 26.672 19.547 1 94.88 46 PRO B O 1
ATOM 2247 N N . LYS B 1 47 ? -4.242 27.75 20.922 1 94.81 47 LYS B N 1
ATOM 2248 C CA . LYS B 1 47 ? -4.535 28.797 19.938 1 94.81 47 LYS B CA 1
ATOM 2249 C C . LYS B 1 47 ? -3.496 29.922 20 1 94.81 47 LYS B C 1
ATOM 2251 O O . LYS B 1 47 ? -3.508 30.828 19.172 1 94.81 47 LYS B O 1
ATOM 2256 N N . GLU B 1 48 ? -2.586 29.75 20.859 1 92.56 48 GLU B N 1
ATOM 2257 C CA . GLU B 1 48 ? -1.525 30.75 20.984 1 92.56 48 GLU B CA 1
ATOM 2258 C C . GLU B 1 48 ? -0.44 30.531 19.922 1 92.56 48 GLU B C 1
ATOM 2260 O O . GLU B 1 48 ? -0.056 29.406 19.641 1 92.56 48 GLU B O 1
ATOM 2265 N N . GLY B 1 49 ? -0.013 31.625 19.312 1 93.88 49 GLY B N 1
ATOM 2266 C CA . GLY B 1 49 ? 1.035 31.531 18.312 1 93.88 49 GLY B CA 1
ATOM 2267 C C . GLY B 1 49 ? 0.503 31.266 16.922 1 93.88 49 GLY B C 1
ATOM 2268 O O . GLY B 1 49 ? -0.7 31.375 16.672 1 93.88 49 GLY B O 1
ATOM 2269 N N . GLU B 1 50 ? 1.414 31.016 16 1 97.81 50 GLU B N 1
ATOM 2270 C CA . GLU B 1 50 ? 1.067 30.781 14.602 1 97.81 50 GLU B CA 1
ATOM 2271 C C . GLU B 1 50 ? 1.046 29.281 14.281 1 97.81 50 GLU B C 1
ATOM 2273 O O . GLU B 1 50 ? 1.928 28.547 14.711 1 97.81 50 GLU B O 1
ATOM 2278 N N . VAL B 1 51 ? -0.016 28.906 13.617 1 98.69 51 VAL B N 1
ATOM 2279 C CA . VAL B 1 51 ? -0.171 27.531 13.188 1 98.69 51 VAL B CA 1
ATOM 2280 C C . VAL B 1 51 ? -0.01 27.438 11.672 1 98.69 51 VAL B C 1
ATOM 2282 O O . VAL B 1 51 ? -0.519 28.281 10.93 1 98.69 51 VAL B O 1
ATOM 2285 N N . ALA B 1 52 ? 0.719 26.422 11.242 1 98.81 52 ALA B N 1
ATOM 2286 C CA . ALA B 1 52 ? 0.945 26.25 9.812 1 98.81 52 ALA B CA 1
ATOM 2287 C C . ALA B 1 52 ? 0.005 25.203 9.234 1 98.81 52 ALA B C 1
ATOM 2289 O O . ALA B 1 52 ? -0.311 24.203 9.898 1 98.81 52 ALA B O 1
ATOM 2290 N N . ASP B 1 53 ? -0.457 25.391 8.047 1 98.81 53 ASP B N 1
ATOM 2291 C CA . ASP B 1 53 ? -1.14 24.422 7.195 1 98.81 53 ASP B CA 1
ATOM 2292 C C . ASP B 1 53 ? -0.283 24.047 5.988 1 98.81 53 ASP B C 1
ATOM 2294 O O . ASP B 1 53 ? -0.304 24.734 4.969 1 98.81 53 ASP B O 1
ATOM 2298 N N . PHE B 1 54 ? 0.451 22.922 6.094 1 98.75 54 PHE B N 1
ATOM 2299 C CA . PHE B 1 54 ? 1.383 22.469 5.066 1 98.75 54 PHE B CA 1
ATOM 2300 C C . PHE B 1 54 ? 0.654 21.703 3.973 1 98.75 54 PHE B C 1
ATOM 2302 O O . PHE B 1 54 ? 0.155 20.594 4.211 1 98.75 54 PHE B O 1
ATOM 2309 N N . GLY B 1 55 ? 0.701 22.172 2.76 1 97.69 55 GLY B N 1
ATOM 2310 C CA . GLY B 1 55 ? -0.157 21.672 1.7 1 97.69 55 GLY B CA 1
ATOM 2311 C C . GLY B 1 55 ? -1.597 22.125 1.828 1 97.69 55 GLY B C 1
ATOM 2312 O O . GLY B 1 55 ? -2.518 21.312 1.834 1 97.69 55 GLY B O 1
ATOM 2313 N N . CYS B 1 56 ? -1.813 23.438 1.806 1 97.62 56 CYS B N 1
ATOM 2314 C CA . CYS B 1 56 ? -3.09 24.016 2.215 1 97.62 56 CYS B CA 1
ATOM 2315 C C . CYS B 1 56 ? -4.102 23.969 1.075 1 97.62 56 CYS B C 1
ATOM 2317 O O . CYS B 1 56 ? -5.293 24.188 1.287 1 97.62 56 CYS B O 1
ATOM 2319 N N . GLY B 1 57 ? -3.688 23.656 -0.158 1 95 57 GLY B N 1
ATOM 2320 C CA . GLY B 1 57 ? -4.602 23.656 -1.288 1 95 57 GLY B CA 1
ATOM 2321 C C . GLY B 1 57 ? -5.266 25 -1.521 1 95 57 GLY B C 1
ATOM 2322 O O . GLY B 1 57 ? -4.586 26.031 -1.586 1 95 57 GLY B O 1
ATOM 2323 N N . ASP B 1 58 ? -6.559 24.984 -1.592 1 94.31 58 ASP B N 1
ATOM 2324 C CA . ASP B 1 58 ? -7.289 26.219 -1.859 1 94.31 58 ASP B CA 1
ATOM 2325 C C . ASP B 1 58 ? -7.508 27.016 -0.576 1 94.31 58 ASP B C 1
ATOM 2327 O O . ASP B 1 58 ? -8.25 28 -0.569 1 94.31 58 ASP B O 1
ATOM 2331 N N . GLY B 1 59 ? -7.012 26.547 0.481 1 96.75 59 GLY B N 1
ATOM 2332 C CA . GLY B 1 59 ? -6.977 27.312 1.711 1 96.75 59 GLY B CA 1
ATOM 2333 C C . GLY B 1 59 ? -8.211 27.125 2.574 1 96.75 59 GLY B C 1
ATOM 2334 O O . GLY B 1 59 ? -8.312 27.703 3.654 1 96.75 59 GLY B O 1
ATOM 2335 N N . TYR B 1 60 ? -9.156 26.297 2.223 1 96.56 60 TYR B N 1
ATOM 2336 C CA . TYR B 1 60 ? -10.383 26.156 2.992 1 96.56 60 TYR B CA 1
ATOM 2337 C C . TYR B 1 60 ? -10.094 25.609 4.383 1 96.56 60 TYR B C 1
ATOM 2339 O O . TYR B 1 60 ? -10.672 26.062 5.371 1 96.56 60 TYR B O 1
ATOM 2347 N N . GLY B 1 61 ? -9.258 24.562 4.418 1 97.31 61 GLY B N 1
ATOM 2348 C CA . GLY B 1 61 ? -8.859 24.062 5.719 1 97.31 61 GLY B CA 1
ATOM 2349 C C . GLY B 1 61 ? -8.211 25.109 6.598 1 97.31 61 GLY B C 1
ATOM 2350 O O . GLY B 1 61 ? -8.492 25.188 7.797 1 97.31 61 GLY B O 1
ATOM 2351 N N . SER B 1 62 ? -7.387 25.922 6.016 1 98.12 62 SER B N 1
ATOM 2352 C CA . SER B 1 62 ? -6.766 27.031 6.727 1 98.12 62 SER B CA 1
ATOM 2353 C C . SER B 1 62 ? -7.812 28.016 7.25 1 98.12 62 SER B C 1
ATOM 2355 O O . SER B 1 62 ? -7.715 28.484 8.383 1 98.12 62 SER B O 1
ATOM 2357 N N . TRP B 1 63 ? -8.734 28.297 6.426 1 97.25 63 TRP B N 1
ATOM 2358 C CA . TRP B 1 63 ? -9.82 29.203 6.789 1 97.25 63 TRP B CA 1
ATOM 2359 C C . TRP B 1 63 ? -10.617 28.641 7.965 1 97.25 63 TRP B C 1
ATOM 2361 O O . TRP B 1 63 ? -10.984 29.375 8.883 1 97.25 63 TRP B O 1
ATOM 2371 N N . LYS B 1 64 ? -10.875 27.375 7.977 1 97.06 64 LYS B N 1
ATOM 2372 C CA . LYS B 1 64 ? -11.578 26.734 9.078 1 97.06 64 LYS B CA 1
ATOM 2373 C C . LYS B 1 64 ? -10.789 26.844 10.375 1 97.06 64 LYS B C 1
ATOM 2375 O O . LYS B 1 64 ? -11.367 27.047 11.445 1 97.06 64 LYS B O 1
ATOM 2380 N N . LEU B 1 65 ? -9.508 26.641 10.281 1 97.38 65 LEU B N 1
ATOM 2381 C CA . LEU B 1 65 ? -8.648 26.797 11.453 1 97.38 65 LEU B CA 1
ATOM 2382 C C . LEU B 1 65 ? -8.719 28.219 11.992 1 97.38 65 LEU B C 1
ATOM 2384 O O . LEU B 1 65 ? -8.797 28.438 13.203 1 97.38 65 LEU B O 1
ATOM 2388 N N . TYR B 1 66 ? -8.68 29.109 11.062 1 97.38 66 TYR B N 1
ATOM 2389 C CA . TYR B 1 66 ? -8.805 30.516 11.43 1 97.38 66 TYR B CA 1
ATOM 2390 C C . TYR B 1 66 ? -10.125 30.781 12.133 1 97.38 66 TYR B C 1
ATOM 2392 O O . TYR B 1 66 ? -10.156 31.438 13.18 1 97.38 66 TYR B O 1
ATOM 2400 N N . GLN B 1 67 ? -11.172 30.25 11.625 1 96.31 67 GLN B N 1
ATOM 2401 C CA . GLN B 1 67 ? -12.492 30.406 12.219 1 96.31 67 GLN B CA 1
ATOM 2402 C C . GLN B 1 67 ? -12.539 29.828 13.633 1 96.31 67 GLN B C 1
ATOM 2404 O O . GLN B 1 67 ? -13.266 30.328 14.492 1 96.31 67 GLN B O 1
ATOM 2409 N N . ALA B 1 68 ? -11.734 28.859 13.82 1 96.88 68 ALA B N 1
ATOM 2410 C CA . ALA B 1 68 ? -11.688 28.203 15.125 1 96.88 68 ALA B CA 1
ATOM 2411 C C . ALA B 1 68 ? -10.836 29.016 16.109 1 96.88 68 ALA B C 1
ATOM 2413 O O . ALA B 1 68 ? -10.711 28.641 17.281 1 96.88 68 ALA B O 1
ATOM 2414 N N . GLY B 1 69 ? -10.164 30.047 15.672 1 97.06 69 GLY B N 1
ATOM 2415 C CA . GLY B 1 69 ? -9.508 30.969 16.578 1 97.06 69 GLY B CA 1
ATOM 2416 C C . GLY B 1 69 ? -7.996 30.984 16.422 1 97.06 69 GLY B C 1
ATOM 2417 O O . GLY B 1 69 ? -7.293 31.641 17.203 1 97.06 69 GLY B O 1
ATOM 2418 N N . TYR B 1 70 ? -7.469 30.344 15.406 1 98.19 70 TYR B N 1
ATOM 2419 C CA . TYR B 1 70 ? -6.027 30.234 15.227 1 98.19 70 TYR B CA 1
ATOM 2420 C C . TYR B 1 70 ? -5.508 31.344 14.312 1 98.19 70 TYR B C 1
ATOM 2422 O O . TYR B 1 70 ? -6.262 31.891 13.508 1 98.19 70 TYR B O 1
ATOM 2430 N N . ARG B 1 71 ? -4.23 31.719 14.484 1 98.38 71 ARG B N 1
ATOM 2431 C CA . ARG B 1 71 ? -3.465 32.438 13.477 1 98.38 71 ARG B CA 1
ATOM 2432 C C . ARG B 1 71 ? -2.783 31.469 12.516 1 98.38 71 ARG B C 1
ATOM 2434 O O . ARG B 1 71 ? -1.986 30.625 12.938 1 98.38 71 ARG B O 1
ATOM 2441 N N . VAL B 1 72 ? -3.119 31.609 11.242 1 98.62 72 VAL B N 1
ATOM 2442 C CA . VAL B 1 72 ? -2.801 30.5 10.344 1 98.62 72 VAL B CA 1
ATOM 2443 C C . VAL B 1 72 ? -1.969 31.016 9.172 1 98.62 72 VAL B C 1
ATOM 2445 O O . VAL B 1 72 ? -2.254 32.062 8.617 1 98.62 72 VAL B O 1
ATOM 2448 N N . ILE B 1 73 ? -0.938 30.297 8.852 1 98.69 73 ILE B N 1
ATOM 2449 C CA . ILE B 1 73 ? -0.226 30.453 7.586 1 98.69 73 ILE B CA 1
ATOM 2450 C C . ILE B 1 73 ? -0.364 29.188 6.75 1 98.69 73 ILE B C 1
ATOM 2452 O O . ILE B 1 73 ? 0.046 28.109 7.184 1 98.69 73 ILE B O 1
ATOM 2456 N N . GLY B 1 74 ? -0.975 29.297 5.602 1 98.69 74 GLY B N 1
ATOM 2457 C CA . GLY B 1 74 ? -1.062 28.203 4.652 1 98.69 74 GLY B CA 1
ATOM 2458 C C . GLY B 1 74 ? 0.062 28.203 3.631 1 98.69 74 GLY B C 1
ATOM 2459 O O . GLY B 1 74 ? 0.445 29.266 3.125 1 98.69 74 GLY B O 1
ATOM 2460 N N . VAL B 1 75 ? 0.607 27.031 3.383 1 98.12 75 VAL B N 1
ATOM 2461 C CA . VAL B 1 75 ? 1.692 26.891 2.42 1 98.12 75 VAL B CA 1
ATOM 2462 C C . VAL B 1 75 ? 1.316 25.828 1.38 1 98.12 75 VAL B C 1
ATOM 2464 O O . VAL B 1 75 ? 0.822 24.75 1.729 1 98.12 75 VAL B O 1
ATOM 2467 N N . ASP B 1 76 ? 1.534 26.109 0.148 1 96.12 76 ASP B N 1
ATOM 2468 C CA . ASP B 1 76 ? 1.306 25.156 -0.933 1 96.12 76 ASP B CA 1
ATOM 2469 C C . ASP B 1 76 ? 2.283 25.375 -2.084 1 96.12 76 ASP B C 1
ATOM 2471 O O . ASP B 1 76 ? 2.744 26.5 -2.299 1 96.12 76 ASP B O 1
ATOM 2475 N N . LEU B 1 77 ? 2.529 24.328 -2.756 1 91.69 77 LEU B N 1
ATOM 2476 C CA . LEU B 1 77 ? 3.48 24.391 -3.861 1 91.69 77 LEU B CA 1
ATOM 2477 C C . LEU B 1 77 ? 2.863 25.078 -5.074 1 91.69 77 LEU B C 1
ATOM 2479 O O . LEU B 1 77 ? 3.566 25.734 -5.848 1 91.69 77 LEU B O 1
ATOM 2483 N N . SER B 1 78 ? 1.581 24.922 -5.227 1 88.25 78 SER B N 1
ATOM 2484 C CA . SER B 1 78 ? 0.868 25.375 -6.41 1 88.25 78 SER B CA 1
ATOM 2485 C C . SER B 1 78 ? 0.532 26.859 -6.312 1 88.25 78 SER B C 1
ATOM 2487 O O . SER B 1 78 ? -0.196 27.281 -5.406 1 88.25 78 SER B O 1
ATOM 2489 N N . ARG B 1 79 ? 0.986 27.609 -7.277 1 89.69 79 ARG B N 1
ATOM 2490 C CA . ARG B 1 79 ? 0.673 29.031 -7.332 1 89.69 79 ARG B CA 1
ATOM 2491 C C . ARG B 1 79 ? -0.826 29.25 -7.496 1 89.69 79 ARG B C 1
ATOM 2493 O O . ARG B 1 79 ? -1.398 30.141 -6.867 1 89.69 79 ARG B O 1
ATOM 2500 N N . GLU B 1 80 ? -1.409 28.422 -8.32 1 88.56 80 GLU B N 1
ATOM 2501 C CA . GLU B 1 80 ? -2.844 28.547 -8.57 1 88.56 80 GLU B CA 1
ATOM 2502 C C . GLU B 1 80 ? -3.646 28.297 -7.293 1 88.56 80 GLU B C 1
ATOM 2504 O O . GLU B 1 80 ? -4.617 29.016 -7.02 1 88.56 80 GLU B O 1
ATOM 2509 N N . MET B 1 81 ? -3.25 27.344 -6.551 1 90.38 81 MET B N 1
ATOM 2510 C CA . MET B 1 81 ? -3.93 27.047 -5.293 1 90.38 81 MET B CA 1
ATOM 2511 C C . MET B 1 81 ? -3.789 28.219 -4.32 1 90.38 81 MET B C 1
ATOM 2513 O O . MET B 1 81 ? -4.758 28.609 -3.668 1 90.38 81 MET B O 1
ATOM 2517 N N . ILE B 1 82 ? -2.639 28.781 -4.285 1 93.81 82 ILE B N 1
ATOM 2518 C CA . ILE B 1 82 ? -2.377 29.891 -3.377 1 93.81 82 ILE B CA 1
ATOM 2519 C C . ILE B 1 82 ? -3.211 31.109 -3.791 1 93.81 82 ILE B C 1
ATOM 2521 O O . ILE B 1 82 ? -3.76 31.812 -2.939 1 93.81 82 ILE B O 1
ATOM 2525 N N . GLU B 1 83 ? -3.293 31.328 -5.059 1 94.31 83 GLU B N 1
ATOM 2526 C CA . GLU B 1 83 ? -4.125 32.438 -5.539 1 94.31 83 GLU B CA 1
ATOM 2527 C C . GLU B 1 83 ? -5.582 32.25 -5.137 1 94.31 83 GLU B C 1
ATOM 2529 O O . GLU B 1 83 ? -6.242 33.188 -4.707 1 94.31 83 GLU B O 1
ATOM 2534 N N . LYS B 1 84 ? -6.039 31.031 -5.246 1 92.88 84 LYS B N 1
ATOM 2535 C CA . LYS B 1 84 ? -7.398 30.703 -4.82 1 92.88 84 LYS B CA 1
ATOM 2536 C C . LYS B 1 84 ? -7.562 30.906 -3.316 1 92.88 84 LYS B C 1
ATOM 2538 O O . LYS B 1 84 ? -8.594 31.422 -2.861 1 92.88 84 LYS B O 1
ATOM 2543 N N . ALA B 1 85 ? -6.602 30.484 -2.605 1 95.38 85 ALA B N 1
ATOM 2544 C CA . ALA B 1 85 ? -6.633 30.641 -1.152 1 95.38 85 ALA B CA 1
ATOM 2545 C C . ALA B 1 85 ? -6.688 32.094 -0.753 1 95.38 85 ALA B C 1
ATOM 2547 O O . ALA B 1 85 ? -7.492 32.5 0.094 1 95.38 85 ALA B O 1
ATOM 2548 N N . LYS B 1 86 ? -5.902 32.938 -1.384 1 95.88 86 LYS B N 1
ATOM 2549 C CA . LYS B 1 86 ? -5.852 34.375 -1.105 1 95.88 86 LYS B CA 1
ATOM 2550 C C . LYS B 1 86 ? -7.176 35.031 -1.458 1 95.88 86 LYS B C 1
ATOM 2552 O O . LYS B 1 86 ? -7.602 35.969 -0.776 1 95.88 86 LYS B O 1
ATOM 2557 N N . ALA B 1 87 ? -7.766 34.531 -2.455 1 94.31 87 ALA B N 1
ATOM 2558 C CA . ALA B 1 87 ? -9.023 35.125 -2.918 1 94.31 87 ALA B CA 1
ATOM 2559 C C . ALA B 1 87 ? -10.125 34.938 -1.885 1 94.31 87 ALA B C 1
ATOM 2561 O O . ALA B 1 87 ? -11.094 35.688 -1.856 1 94.31 87 ALA B O 1
ATOM 2562 N N . ARG B 1 88 ? -10 33.938 -1.075 1 88.81 88 ARG B N 1
ATOM 2563 C CA . ARG B 1 88 ? -10.969 33.688 -0.01 1 88.81 88 ARG B CA 1
ATOM 2564 C C . ARG B 1 88 ? -10.883 34.781 1.061 1 88.81 88 ARG B C 1
ATOM 2566 O O . ARG B 1 88 ? -11.852 35.031 1.77 1 88.81 88 ARG B O 1
ATOM 2573 N N . GLY B 1 89 ? -9.68 35.312 1.173 1 88.12 89 GLY B N 1
ATOM 2574 C CA . GLY B 1 89 ? -9.477 36.406 2.123 1 88.12 89 GLY B CA 1
ATOM 2575 C C . GLY B 1 89 ? -8.211 36.25 2.949 1 88.12 89 GLY B C 1
ATOM 2576 O O . GLY B 1 89 ? -8.023 35.219 3.611 1 88.12 89 GLY B O 1
ATOM 2577 N N . GLU B 1 90 ? -7.43 37.219 2.773 1 90.62 90 GLU B N 1
ATOM 2578 C CA . GLU B 1 90 ? -6.242 37.25 3.625 1 90.62 90 GLU B CA 1
ATOM 2579 C C . GLU B 1 90 ? -6.324 38.438 4.605 1 90.62 90 GLU B C 1
ATOM 2581 O O . GLU B 1 90 ? -6.938 39.469 4.305 1 90.62 90 GLU B O 1
ATOM 2586 N N . HIS B 1 91 ? -5.828 38.25 5.734 1 90.69 91 HIS B N 1
ATOM 2587 C CA . HIS B 1 91 ? -5.641 39.312 6.715 1 90.69 91 HIS B CA 1
ATOM 2588 C C . HIS B 1 91 ? -4.57 38.938 7.734 1 90.69 91 HIS B C 1
ATOM 2590 O O . HIS B 1 91 ? -3.816 37.969 7.527 1 90.69 91 HIS B O 1
ATOM 2596 N N . GLU B 1 92 ? -4.5 39.656 8.758 1 92.31 92 GLU B N 1
ATOM 2597 C CA . GLU B 1 92 ? -3.383 39.562 9.688 1 92.31 92 GLU B CA 1
ATOM 2598 C C . GLU B 1 92 ? -3.332 38.156 10.328 1 92.31 92 GLU B C 1
ATOM 2600 O O . GLU B 1 92 ? -2.252 37.656 10.625 1 92.31 92 GLU B O 1
ATOM 2605 N N . ARG B 1 93 ? -4.434 37.469 10.43 1 96.44 93 ARG B N 1
ATOM 2606 C CA . ARG B 1 93 ? -4.488 36.219 11.141 1 96.44 93 ARG B CA 1
ATOM 2607 C C . ARG B 1 93 ? -4.617 35.031 10.164 1 96.44 93 ARG B C 1
ATOM 2609 O O . ARG B 1 93 ? -4.73 33.875 10.586 1 96.44 93 ARG B O 1
ATOM 2616 N N . LEU B 1 94 ? -4.652 35.281 8.914 1 98.25 94 LEU B N 1
ATOM 2617 C CA . LEU B 1 94 ? -4.77 34.25 7.879 1 98.25 94 LEU B CA 1
ATOM 2618 C C . LEU B 1 94 ? -3.996 34.656 6.629 1 98.25 94 LEU B C 1
ATOM 2620 O O . LEU B 1 94 ? -4.414 35.562 5.895 1 98.25 94 LEU B O 1
ATOM 2624 N N . ARG B 1 95 ? -2.871 34.031 6.395 1 98.12 95 ARG B N 1
ATOM 2625 C CA . ARG B 1 95 ? -2.01 34.312 5.258 1 98.12 95 ARG B CA 1
ATOM 2626 C C . ARG B 1 95 ? -1.665 33.062 4.473 1 98.12 95 ARG B C 1
ATOM 2628 O O . ARG B 1 95 ? -1.728 31.953 5.008 1 98.12 95 ARG B O 1
ATOM 2635 N N . PHE B 1 96 ? -1.316 33.25 3.24 1 98.25 96 PHE B N 1
ATOM 2636 C CA . PHE B 1 96 ? -0.957 32.125 2.355 1 98.25 96 PHE B CA 1
ATOM 2637 C C . PHE B 1 96 ? 0.345 32.438 1.621 1 98.25 96 PHE B C 1
ATOM 2639 O O . PHE B 1 96 ? 0.563 33.562 1.165 1 98.25 96 PHE B O 1
ATOM 2646 N N . ILE B 1 97 ? 1.203 31.469 1.569 1 96.88 97 ILE B N 1
ATOM 2647 C CA . ILE B 1 97 ? 2.51 31.609 0.936 1 96.88 97 ILE B CA 1
ATOM 2648 C C . ILE B 1 97 ? 2.793 30.406 0.048 1 96.88 97 ILE B C 1
ATOM 2650 O O . ILE B 1 97 ? 2.492 29.266 0.422 1 96.88 97 ILE B O 1
ATOM 2654 N N . GLN B 1 98 ? 3.322 30.672 -1.159 1 95.12 98 GLN B N 1
ATOM 2655 C CA . GLN B 1 98 ? 3.809 29.562 -1.981 1 95.12 98 GLN B CA 1
ATOM 2656 C C . GLN B 1 98 ? 5.129 29.016 -1.446 1 95.12 98 GLN B C 1
ATOM 2658 O O . GLN B 1 98 ? 6.035 29.797 -1.117 1 95.12 98 GLN B O 1
ATOM 2663 N N . GLY B 1 99 ? 5.199 27.719 -1.312 1 94.31 99 GLY B N 1
ATOM 2664 C CA . GLY B 1 99 ? 6.422 27.125 -0.801 1 94.31 99 GLY B CA 1
ATOM 2665 C C . GLY B 1 99 ? 6.488 25.625 -1.026 1 94.31 99 GLY B C 1
ATOM 2666 O O . GLY B 1 99 ? 5.461 24.984 -1.26 1 94.31 99 GLY B O 1
ATOM 2667 N N . ASP B 1 100 ? 7.715 25.141 -0.98 1 94.5 100 ASP B N 1
ATOM 2668 C CA . ASP B 1 100 ? 8.023 23.719 -1.101 1 94.5 100 ASP B CA 1
ATOM 2669 C C . ASP B 1 100 ? 8.125 23.062 0.273 1 94.5 100 ASP B C 1
ATOM 2671 O O . ASP B 1 100 ? 8.914 23.484 1.118 1 94.5 100 ASP B O 1
ATOM 2675 N N . LEU B 1 101 ? 7.355 22 0.465 1 96.38 101 LEU B N 1
ATOM 2676 C CA . LEU B 1 101 ? 7.316 21.344 1.764 1 96.38 101 LEU B CA 1
ATOM 2677 C C . LEU B 1 101 ? 8.68 20.75 2.117 1 96.38 101 LEU B C 1
ATOM 2679 O O . LEU B 1 101 ? 8.953 20.469 3.285 1 96.38 101 LEU B O 1
ATOM 2683 N N . THR B 1 102 ? 9.539 20.531 1.093 1 95.69 102 THR B N 1
ATOM 2684 C CA . THR B 1 102 ? 10.859 19.953 1.346 1 95.69 102 THR B CA 1
ATOM 2685 C C . THR B 1 102 ? 11.891 21.047 1.572 1 95.69 102 THR B C 1
ATOM 2687 O O . THR B 1 102 ? 13.07 20.766 1.786 1 95.69 102 THR B O 1
ATOM 2690 N N . GLN B 1 103 ? 11.477 22.25 1.441 1 96.69 103 GLN B N 1
ATOM 2691 C CA . GLN B 1 103 ? 12.305 23.422 1.69 1 96.69 103 GLN B CA 1
ATOM 2692 C C . GLN B 1 103 ? 11.453 24.609 2.152 1 96.69 103 GLN B C 1
ATOM 2694 O O . GLN B 1 103 ? 11.32 25.594 1.436 1 96.69 103 GLN B O 1
ATOM 2699 N N . LEU B 1 104 ? 10.984 24.562 3.33 1 97.69 104 LEU B N 1
ATOM 2700 C CA . LEU B 1 104 ? 10.039 25.547 3.848 1 97.69 104 LEU B CA 1
ATOM 2701 C C . LEU B 1 104 ? 10.742 26.875 4.117 1 97.69 104 LEU B C 1
ATOM 2703 O O . LEU B 1 104 ? 11.82 26.906 4.707 1 97.69 104 LEU B O 1
ATOM 2707 N N . PRO B 1 105 ? 10.156 28 3.717 1 97.25 105 PRO B N 1
ATOM 2708 C CA . PRO B 1 105 ? 10.781 29.312 3.859 1 97.25 105 PRO B CA 1
ATOM 2709 C C . PRO B 1 105 ? 10.539 29.938 5.234 1 97.25 105 PRO B C 1
ATOM 2711 O O . PRO B 1 105 ? 10.156 31.109 5.328 1 97.25 105 PRO B O 1
ATOM 2714 N N . PHE B 1 106 ? 10.766 29.266 6.297 1 98.38 106 PHE B N 1
ATOM 2715 C CA . PHE B 1 106 ? 10.57 29.734 7.664 1 98.38 106 PHE B CA 1
ATOM 2716 C C . PHE B 1 106 ? 11.781 29.406 8.523 1 98.38 106 PHE B C 1
ATOM 2718 O O . PHE B 1 106 ? 12.492 28.438 8.266 1 98.38 106 PHE B O 1
ATOM 2725 N N . ALA B 1 107 ? 12.008 30.203 9.484 1 98.5 107 ALA B N 1
ATOM 2726 C CA . ALA B 1 107 ? 13.062 29.938 10.461 1 98.5 107 ALA B CA 1
ATOM 2727 C C . ALA B 1 107 ? 12.719 28.75 11.344 1 98.5 107 ALA B C 1
ATOM 2729 O O . ALA B 1 107 ? 11.555 28.344 11.43 1 98.5 107 ALA B O 1
ATOM 2730 N N . ASP B 1 108 ? 13.75 28.172 11.984 1 98.62 108 ASP B N 1
ATOM 2731 C CA . ASP B 1 108 ? 13.547 27.094 12.938 1 98.62 108 ASP B CA 1
ATOM 2732 C C . ASP B 1 108 ? 12.586 27.5 14.047 1 98.62 108 ASP B C 1
ATOM 2734 O O . ASP B 1 108 ? 12.586 28.656 14.477 1 98.62 108 ASP B O 1
ATOM 2738 N N . GLU B 1 109 ? 11.734 26.609 14.43 1 98.38 109 GLU B N 1
ATOM 2739 C CA . GLU B 1 109 ? 10.883 26.75 15.609 1 98.38 109 GLU B CA 1
ATOM 2740 C C . GLU B 1 109 ? 10.008 28 15.5 1 98.38 109 GLU B C 1
ATOM 2742 O O . GLU B 1 109 ? 9.93 28.797 16.453 1 98.38 109 GLU B O 1
ATOM 2747 N N . THR B 1 110 ? 9.422 28.156 14.406 1 98.44 110 THR B N 1
ATOM 2748 C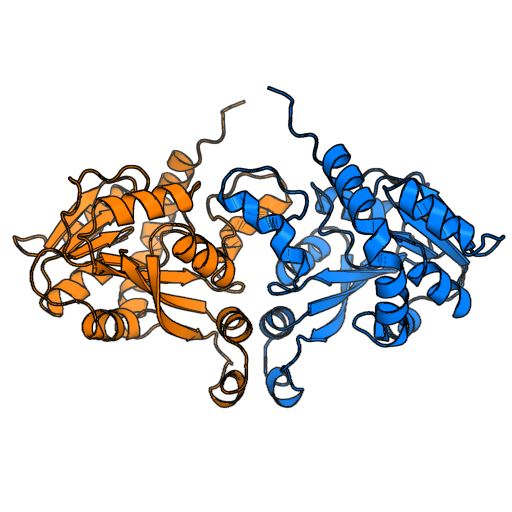 CA . THR B 1 110 ? 8.57 29.297 14.117 1 98.44 110 THR B CA 1
ATOM 2749 C C . THR B 1 110 ? 7.145 29.047 14.586 1 98.44 110 THR B C 1
ATOM 2751 O O . THR B 1 110 ? 6.516 29.922 15.18 1 98.44 110 THR B O 1
ATOM 2754 N N . PHE B 1 111 ? 6.598 27.844 14.469 1 98.75 111 PHE B N 1
ATOM 2755 C CA . PHE B 1 111 ? 5.168 27.594 14.609 1 98.75 111 PHE B CA 1
ATOM 2756 C C . PHE B 1 111 ? 4.867 26.922 15.938 1 98.75 111 PHE B C 1
ATOM 2758 O O . PHE B 1 111 ? 5.629 26.078 16.406 1 98.75 111 PHE B O 1
ATOM 2765 N N . SER B 1 112 ? 3.721 27.281 16.484 1 98.56 112 SER B N 1
ATOM 2766 C CA . SER B 1 112 ? 3.232 26.703 17.734 1 98.56 112 SER B CA 1
ATOM 2767 C C . SER B 1 112 ? 2.295 25.531 17.469 1 98.56 112 SER B C 1
ATOM 2769 O O . SER B 1 112 ? 1.669 25.016 18.406 1 98.56 112 SER B O 1
ATOM 2771 N N . GLY B 1 113 ? 2.139 25.094 16.281 1 98.69 113 GLY B N 1
ATOM 2772 C CA . GLY B 1 113 ? 1.346 23.984 15.797 1 98.69 113 GLY B CA 1
ATOM 2773 C C . GLY B 1 113 ? 1.306 23.891 14.289 1 98.69 113 GLY B C 1
ATOM 2774 O O . GLY B 1 113 ? 1.702 24.828 13.594 1 98.69 113 GLY B O 1
ATOM 2775 N N . ALA B 1 114 ? 0.889 22.797 13.805 1 98.88 114 ALA B N 1
ATOM 2776 C CA . ALA B 1 114 ? 0.784 22.656 12.352 1 98.88 114 ALA B CA 1
ATOM 2777 C C . ALA B 1 114 ? -0.151 21.516 11.977 1 98.88 114 ALA B C 1
ATOM 2779 O O . ALA B 1 114 ? -0.465 20.656 12.812 1 98.88 114 ALA B O 1
ATOM 2780 N N . MET B 1 115 ? -0.611 21.547 10.789 1 98.81 115 MET B N 1
ATOM 2781 C CA . MET B 1 115 ? -1.281 20.391 10.18 1 98.81 115 MET B CA 1
ATOM 2782 C C . MET B 1 115 ? -0.776 20.156 8.758 1 98.81 115 MET B C 1
ATOM 2784 O O . MET B 1 115 ? -0.271 21.078 8.117 1 98.81 115 MET B O 1
ATOM 2788 N N . ALA B 1 116 ? -0.809 19 8.32 1 98.81 116 ALA B N 1
ATOM 2789 C CA . ALA B 1 116 ? -0.523 18.531 6.965 1 98.81 116 ALA B CA 1
ATOM 2790 C C . ALA B 1 116 ? -1.496 17.438 6.547 1 98.81 116 ALA B C 1
ATOM 2792 O O . ALA B 1 116 ? -1.298 16.266 6.875 1 98.81 116 ALA B O 1
ATOM 2793 N N . ILE B 1 117 ? -2.516 17.844 5.816 1 98.31 117 ILE B N 1
ATOM 2794 C CA . ILE B 1 117 ? -3.6 16.922 5.496 1 98.31 117 ILE B CA 1
ATOM 2795 C C . ILE B 1 117 ? -3.51 16.516 4.031 1 98.31 117 ILE B C 1
ATOM 2797 O O . ILE B 1 117 ? -3.719 17.328 3.133 1 98.31 117 ILE B O 1
ATOM 2801 N N . ASN B 1 118 ? -3.213 15.219 3.852 1 97.06 118 ASN B N 1
ATOM 2802 C CA . ASN B 1 118 ? -3.127 14.648 2.51 1 97.06 118 ASN B CA 1
ATOM 2803 C C . ASN B 1 118 ? -2.182 15.453 1.622 1 97.06 118 ASN B C 1
ATOM 2805 O O . ASN B 1 118 ? -2.527 15.797 0.489 1 97.06 118 ASN B O 1
ATOM 2809 N N . SER B 1 119 ? -1.03 15.766 2.129 1 96.62 119 SER B N 1
ATOM 2810 C CA . SER B 1 119 ? -0.032 16.531 1.396 1 96.62 119 SER B CA 1
ATOM 2811 C C . SER B 1 119 ? 1.271 15.758 1.253 1 96.62 119 SER B C 1
ATOM 2813 O O . SER B 1 119 ? 1.928 15.82 0.211 1 96.62 119 SER B O 1
ATOM 2815 N N . LEU B 1 120 ? 1.619 14.922 2.281 1 97.56 120 LEU B N 1
ATOM 2816 C CA . LEU B 1 120 ? 2.885 14.195 2.271 1 97.56 120 LEU B CA 1
ATOM 2817 C C . LEU B 1 120 ? 2.918 13.18 1.14 1 97.56 120 LEU B C 1
ATOM 2819 O O . LEU B 1 120 ? 3.99 12.844 0.627 1 97.56 120 LEU B O 1
ATOM 2823 N N . GLU B 1 121 ? 1.77 12.617 0.723 1 94.62 121 GLU B N 1
ATOM 2824 C CA . GLU B 1 121 ? 1.666 11.648 -0.362 1 94.62 121 GLU B CA 1
ATOM 2825 C C . GLU B 1 121 ? 2.139 12.25 -1.685 1 94.62 121 GLU B C 1
ATOM 2827 O O . GLU B 1 121 ? 2.521 11.516 -2.6 1 94.62 121 GLU B O 1
ATOM 2832 N N . TRP B 1 122 ? 2.156 13.523 -1.761 1 91.88 122 TRP B N 1
ATOM 2833 C CA . TRP B 1 122 ? 2.438 14.195 -3.023 1 91.88 122 TRP B CA 1
ATOM 2834 C C . TRP B 1 122 ? 3.859 14.75 -3.041 1 91.88 122 TRP B C 1
ATOM 2836 O O . TRP B 1 122 ? 4.203 15.57 -3.889 1 91.88 122 TRP B O 1
ATOM 2846 N N . THR B 1 123 ? 4.629 14.367 -2.074 1 91.75 123 THR B N 1
ATOM 2847 C CA . THR B 1 123 ? 6.055 14.68 -2.053 1 91.75 123 THR B CA 1
ATOM 2848 C C . THR B 1 123 ? 6.879 13.484 -2.527 1 91.75 123 THR B C 1
ATOM 2850 O O . THR B 1 123 ? 6.551 12.336 -2.223 1 91.75 123 THR B O 1
ATOM 2853 N N . GLU B 1 124 ? 7.914 13.781 -3.262 1 87.44 124 GLU B N 1
ATOM 2854 C CA . GLU B 1 124 ? 8.805 12.727 -3.732 1 87.44 124 GLU B CA 1
ATOM 2855 C C . GLU B 1 124 ? 9.57 12.094 -2.572 1 87.44 124 GLU B C 1
ATOM 2857 O O . GLU B 1 124 ? 9.758 10.875 -2.541 1 87.44 124 GLU B O 1
ATOM 2862 N N . GLU B 1 125 ? 10 12.953 -1.703 1 93.31 125 GLU B N 1
ATOM 2863 C CA . GLU B 1 125 ? 10.742 12.539 -0.519 1 93.31 125 GLU B CA 1
ATOM 2864 C C . GLU B 1 125 ? 10.008 12.93 0.76 1 93.31 125 GLU B C 1
ATOM 2866 O O . GLU B 1 125 ? 10.359 13.914 1.408 1 93.31 125 GLU B O 1
ATOM 2871 N N . PRO B 1 126 ? 9.156 12.039 1.169 1 97.31 126 PRO B N 1
ATOM 2872 C CA . PRO B 1 126 ? 8.336 12.398 2.326 1 97.31 126 PRO B CA 1
ATOM 2873 C C . PRO B 1 126 ? 9.164 12.641 3.586 1 97.31 126 PRO B C 1
ATOM 2875 O O . PRO B 1 126 ? 8.797 13.477 4.418 1 97.31 126 PRO B O 1
ATOM 2878 N N . LEU B 1 127 ? 10.281 11.938 3.715 1 98.56 127 LEU B N 1
ATOM 2879 C CA . LEU B 1 127 ? 11.117 12.141 4.891 1 98.56 127 LEU B CA 1
ATOM 2880 C C . LEU B 1 127 ? 11.688 13.555 4.914 1 98.56 127 LEU B C 1
ATOM 2882 O O . LEU B 1 127 ? 11.758 14.188 5.969 1 98.56 127 LEU B O 1
ATOM 2886 N N . LYS B 1 128 ? 12.094 14.062 3.803 1 98 128 LYS B N 1
ATOM 2887 C CA . LYS B 1 128 ? 12.617 15.422 3.721 1 98 128 LYS B CA 1
ATOM 2888 C C . LYS B 1 128 ? 11.562 16.438 4.133 1 98 128 LYS B C 1
ATOM 2890 O O . LYS B 1 128 ? 11.859 17.391 4.863 1 98 128 LYS B O 1
ATOM 2895 N N . ALA B 1 129 ? 10.359 16.25 3.695 1 98.38 129 ALA B N 1
ATOM 2896 C CA . ALA B 1 129 ? 9.258 17.141 4.078 1 98.38 129 ALA B CA 1
ATOM 2897 C C . ALA B 1 129 ? 8.992 17.062 5.578 1 98.38 129 ALA B C 1
ATOM 2899 O O . ALA B 1 129 ? 8.812 18.094 6.234 1 98.38 129 ALA B O 1
ATOM 2900 N N . LEU B 1 130 ? 8.977 15.852 6.098 1 98.88 130 LEU B N 1
ATOM 2901 C CA . LEU B 1 130 ? 8.742 15.641 7.523 1 98.88 130 LEU B CA 1
ATOM 2902 C C . LEU B 1 130 ? 9.828 16.328 8.352 1 98.88 130 LEU B C 1
ATOM 2904 O O . LEU B 1 130 ? 9.531 16.922 9.391 1 98.88 130 LEU B O 1
ATOM 2908 N N . ASN B 1 131 ? 11.047 16.281 7.887 1 98.81 131 ASN B N 1
ATOM 2909 C CA . ASN B 1 131 ? 12.156 16.938 8.578 1 98.81 131 ASN B CA 1
ATOM 2910 C C . ASN B 1 131 ? 12.008 18.453 8.555 1 98.81 131 ASN B C 1
ATOM 2912 O O . ASN B 1 131 ? 12.305 19.125 9.547 1 98.81 131 ASN B O 1
ATOM 2916 N N . GLU B 1 132 ? 11.57 18.984 7.465 1 98.81 132 GLU B N 1
ATOM 2917 C CA . GLU B 1 132 ? 11.312 20.422 7.383 1 98.81 132 GLU B CA 1
ATOM 2918 C C . GLU B 1 132 ? 10.195 20.844 8.336 1 98.81 132 GLU B C 1
ATOM 2920 O O . GLU B 1 132 ? 10.297 21.859 9.008 1 98.81 132 GLU B O 1
ATOM 2925 N N . MET B 1 133 ? 9.141 20.047 8.375 1 98.88 133 MET B N 1
ATOM 2926 C CA . MET B 1 133 ? 8.047 20.344 9.297 1 98.88 133 MET B CA 1
ATOM 2927 C C . MET B 1 133 ? 8.547 20.344 10.742 1 98.88 133 MET B C 1
ATOM 2929 O O . MET B 1 133 ? 8.141 21.188 11.539 1 98.88 133 MET B O 1
ATOM 2933 N N . ARG B 1 134 ? 9.406 19.391 11.016 1 98.88 134 ARG B N 1
ATOM 2934 C CA . ARG B 1 134 ? 9.992 19.328 12.352 1 98.88 134 ARG B CA 1
ATOM 2935 C C . ARG B 1 134 ? 10.836 20.562 12.641 1 98.88 134 ARG B C 1
ATOM 2937 O O . ARG B 1 134 ? 10.758 21.141 13.734 1 98.88 134 ARG B O 1
ATOM 2944 N N . ARG B 1 135 ? 11.648 20.969 11.656 1 98.81 135 ARG B N 1
ATOM 2945 C CA . ARG B 1 135 ? 12.539 22.109 11.82 1 98.81 135 ARG B CA 1
ATOM 2946 C C . ARG B 1 135 ? 11.766 23.359 12.195 1 98.81 135 ARG B C 1
ATOM 2948 O O . ARG B 1 135 ? 12.148 24.094 13.109 1 98.81 135 ARG B O 1
ATOM 2955 N N . VAL B 1 136 ? 10.648 23.625 11.57 1 98.81 136 VAL B N 1
ATOM 2956 C CA . VAL B 1 136 ? 9.969 24.906 11.688 1 98.81 136 VAL B CA 1
ATOM 2957 C C . VAL B 1 136 ? 8.984 24.859 12.859 1 98.81 136 VAL B C 1
ATOM 2959 O O . VAL B 1 136 ? 8.477 25.906 13.289 1 98.81 136 VAL B O 1
ATOM 2962 N N . LEU B 1 137 ? 8.617 23.672 13.367 1 98.88 137 LEU B N 1
ATOM 2963 C CA . LEU B 1 137 ? 7.734 23.531 14.516 1 98.88 137 LEU B CA 1
ATOM 2964 C C . LEU B 1 137 ? 8.508 23.672 15.82 1 98.88 137 LEU B C 1
ATOM 2966 O O . LEU B 1 137 ? 9.609 23.125 15.953 1 98.88 137 LEU B O 1
ATOM 2970 N N . LYS B 1 138 ? 7.984 24.391 16.766 1 98.62 138 LYS B N 1
ATOM 2971 C CA . LYS B 1 138 ? 8.617 24.516 18.078 1 98.62 138 LYS B CA 1
ATOM 2972 C C . LYS B 1 138 ? 8.727 23.172 18.781 1 98.62 138 LYS B C 1
ATOM 2974 O O . LYS B 1 138 ? 7.875 22.297 18.594 1 98.62 138 LYS B O 1
ATOM 2979 N N . ARG B 1 139 ? 9.734 23 19.594 1 98.12 139 ARG B N 1
ATOM 2980 C CA . ARG B 1 139 ? 9.898 21.797 20.391 1 98.12 139 ARG B CA 1
ATOM 2981 C C . ARG B 1 139 ? 8.688 21.547 21.281 1 98.12 139 ARG B C 1
ATOM 2983 O O . ARG B 1 139 ? 8.125 22.5 21.844 1 98.12 139 ARG B O 1
ATOM 2990 N N . ASP B 1 140 ? 8.281 20.266 21.422 1 98.31 140 ASP B N 1
ATOM 2991 C CA . ASP B 1 140 ? 7.203 19.812 22.281 1 98.31 140 ASP B CA 1
ATOM 2992 C C . ASP B 1 140 ? 5.84 20.266 21.766 1 98.31 140 ASP B C 1
ATOM 2994 O O . ASP B 1 140 ? 4.828 20.125 22.453 1 98.31 140 ASP B O 1
ATOM 2998 N N . HIS B 1 141 ? 5.809 20.891 20.578 1 98.69 141 HIS B N 1
ATOM 2999 C CA . HIS B 1 141 ? 4.543 21.281 19.969 1 98.69 141 HIS B CA 1
ATOM 3000 C C . HIS B 1 141 ? 4.035 20.203 19.016 1 98.69 141 HIS B C 1
ATOM 3002 O O . HIS B 1 141 ? 4.73 19.219 18.75 1 98.69 141 HIS B O 1
ATOM 3008 N N . TYR B 1 142 ? 2.807 20.391 18.5 1 98.81 142 TYR B N 1
ATOM 3009 C CA . TYR B 1 142 ? 2.088 19.281 17.875 1 98.81 142 TYR B CA 1
ATOM 3010 C C . TYR B 1 142 ? 1.91 19.5 16.391 1 98.81 142 TYR B C 1
ATOM 3012 O O . TYR B 1 142 ? 1.753 20.641 15.938 1 98.81 142 TYR B O 1
ATOM 3020 N N . LEU B 1 143 ? 1.99 18.469 15.648 1 98.94 143 LEU B N 1
ATOM 3021 C CA . LEU B 1 143 ? 1.688 18.391 14.227 1 98.94 143 LEU B CA 1
ATOM 3022 C C . LEU B 1 143 ? 0.592 17.359 13.961 1 98.94 143 LEU B C 1
ATOM 3024 O O . LEU B 1 143 ? 0.724 16.188 14.336 1 98.94 143 LEU B O 1
ATOM 3028 N N . CYS B 1 144 ? -0.535 17.75 13.398 1 98.94 144 CYS B N 1
ATOM 3029 C CA . CYS B 1 144 ? -1.6 16.859 12.953 1 98.94 144 CYS B CA 1
ATOM 3030 C C . CYS B 1 144 ? -1.403 16.469 11.492 1 98.94 144 CYS B C 1
ATOM 3032 O O . CYS B 1 144 ? -1.418 17.328 10.602 1 98.94 144 CYS B O 1
ATOM 3034 N N . VAL B 1 145 ? -1.206 15.172 11.258 1 98.88 145 VAL B N 1
ATOM 3035 C CA . VAL B 1 145 ? -0.979 14.703 9.891 1 98.88 145 VAL B CA 1
ATOM 3036 C C . VAL B 1 145 ? -2.121 13.789 9.461 1 98.88 145 VAL B C 1
ATOM 3038 O O . VAL B 1 145 ? -2.484 12.859 10.188 1 98.88 145 VAL B O 1
ATOM 3041 N N . GLY B 1 146 ? -2.754 14.055 8.352 1 98.75 146 GLY B N 1
ATOM 3042 C CA . GLY B 1 146 ? -3.678 13.141 7.699 1 98.75 146 GLY B CA 1
ATOM 3043 C C . GLY B 1 146 ? -3.066 12.43 6.508 1 98.75 146 GLY B C 1
ATOM 3044 O O . GLY B 1 146 ? -2.625 13.07 5.555 1 98.75 146 GLY B O 1
ATOM 3045 N N . LEU B 1 147 ? -2.998 11.117 6.57 1 98.69 147 LEU B N 1
ATOM 3046 C CA . LEU B 1 147 ? -2.424 10.32 5.488 1 98.69 147 LEU B CA 1
ATOM 3047 C C . LEU B 1 147 ? -3.469 9.391 4.883 1 98.69 147 LEU B C 1
ATOM 3049 O O . LEU B 1 147 ? -4.25 8.773 5.613 1 98.69 147 LEU B O 1
ATOM 3053 N N . LEU B 1 148 ? -3.43 9.297 3.611 1 98.31 148 LEU B N 1
ATOM 3054 C CA . LEU B 1 148 ? -4.375 8.438 2.9 1 98.31 148 LEU B CA 1
ATOM 3055 C C . LEU B 1 148 ? -4.191 6.977 3.297 1 98.31 148 LEU B C 1
ATOM 3057 O O . LEU B 1 148 ? -3.062 6.508 3.445 1 98.31 148 LEU B O 1
ATOM 3061 N N . GLY B 1 149 ? -5.316 6.285 3.484 1 98.25 149 GLY B N 1
ATOM 3062 C CA . GLY B 1 149 ? -5.285 4.836 3.605 1 98.25 149 GLY B CA 1
ATOM 3063 C C . GLY B 1 149 ? -4.984 4.133 2.295 1 98.25 149 GLY B C 1
ATOM 3064 O O . GLY B 1 149 ? -4.918 4.77 1.243 1 98.25 149 GLY B O 1
ATOM 3065 N N . PRO B 1 150 ? -4.883 2.832 2.365 1 98.12 150 PRO B N 1
ATOM 3066 C CA . PRO B 1 150 ? -4.371 2.1 1.205 1 98.12 150 PRO B CA 1
ATOM 3067 C C . PRO B 1 150 ? -5.359 2.066 0.043 1 98.12 150 PRO B C 1
ATOM 3069 O O . PRO B 1 150 ? -4.949 2.02 -1.12 1 98.12 150 PRO B O 1
ATOM 3072 N N . THR B 1 151 ? -6.66 2.1 0.352 1 97.06 151 THR B N 1
ATOM 3073 C CA . THR B 1 151 ? -7.633 1.949 -0.727 1 97.06 151 THR B CA 1
ATOM 3074 C C . THR B 1 151 ? -8.281 3.287 -1.061 1 97.06 151 THR B C 1
ATOM 3076 O O . THR B 1 151 ? -9.32 3.33 -1.726 1 97.06 151 THR B O 1
ATOM 3079 N N . ALA B 1 152 ? -7.734 4.387 -0.53 1 96.69 152 ALA B N 1
ATOM 3080 C CA . ALA B 1 152 ? -8.258 5.715 -0.849 1 96.69 152 ALA B CA 1
ATOM 3081 C C . ALA B 1 152 ? -8.141 6.004 -2.344 1 96.69 152 ALA B C 1
ATOM 3083 O O . ALA B 1 152 ? -7.125 5.688 -2.967 1 96.69 152 ALA B O 1
ATOM 3084 N N . ALA B 1 153 ? -9.117 6.625 -2.898 1 94.19 153 ALA B N 1
ATOM 3085 C CA . ALA B 1 153 ? -9.25 6.82 -4.34 1 94.19 153 ALA B CA 1
ATOM 3086 C C . ALA B 1 153 ? -8.047 7.578 -4.906 1 94.19 153 ALA B C 1
ATOM 3088 O O . ALA B 1 153 ? -7.539 7.234 -5.977 1 94.19 153 ALA B O 1
ATOM 3089 N N . PRO B 1 154 ? -7.5 8.602 -4.219 1 95.19 154 PRO B N 1
ATOM 3090 C CA . PRO B 1 154 ? -6.387 9.352 -4.801 1 95.19 154 PRO B CA 1
ATOM 3091 C C . PRO B 1 154 ? -5.137 8.492 -4.996 1 95.19 154 PRO B C 1
ATOM 3093 O O . PRO B 1 154 ? -4.234 8.875 -5.742 1 95.19 154 PRO B O 1
ATOM 3096 N N . ARG B 1 155 ? -5.113 7.355 -4.367 1 96.62 155 ARG B N 1
ATOM 3097 C CA . ARG B 1 155 ? -3.943 6.492 -4.508 1 96.62 155 ARG B CA 1
ATOM 3098 C C . ARG B 1 155 ? -3.846 5.926 -5.918 1 96.62 155 ARG B C 1
ATOM 3100 O O . ARG B 1 155 ? -2.787 5.441 -6.328 1 96.62 155 ARG B O 1
ATOM 3107 N N . LYS B 1 156 ? -4.879 6.012 -6.672 1 95.75 156 LYS B N 1
ATOM 3108 C CA . LYS B 1 156 ? -4.844 5.582 -8.07 1 95.75 156 LYS B CA 1
ATOM 3109 C C . LYS B 1 156 ? -3.799 6.367 -8.859 1 95.75 156 LYS B C 1
ATOM 3111 O O . LYS B 1 156 ? -3.34 5.914 -9.906 1 95.75 156 LYS B O 1
ATOM 3116 N N . ASN B 1 157 ? -3.398 7.496 -8.328 1 93.88 157 ASN B N 1
ATOM 3117 C CA . ASN B 1 157 ? -2.428 8.352 -9.008 1 93.88 157 ASN B CA 1
ATOM 3118 C C . ASN B 1 157 ? -1.03 7.738 -8.984 1 93.88 157 ASN B C 1
ATOM 3120 O O . ASN B 1 157 ? -0.128 8.211 -9.672 1 93.88 157 ASN B O 1
ATOM 3124 N N . SER B 1 158 ? -0.868 6.648 -8.242 1 96.5 158 SER B N 1
ATOM 3125 C CA . SER B 1 158 ? 0.412 5.949 -8.211 1 96.5 158 SER B CA 1
ATOM 3126 C C . SER B 1 158 ? 0.375 4.695 -9.078 1 96.5 158 SER B C 1
ATOM 3128 O O . SER B 1 158 ? 1.386 4 -9.219 1 96.5 158 SER B O 1
ATOM 3130 N N . TYR B 1 159 ? -0.748 4.406 -9.727 1 97.56 159 TYR B N 1
ATOM 3131 C CA . TYR B 1 159 ? -0.967 3.133 -10.398 1 97.56 159 TYR B CA 1
ATOM 3132 C C . TYR B 1 159 ? -0.044 2.988 -11.609 1 97.56 159 TYR B C 1
ATOM 3134 O O . TYR B 1 159 ? 0.501 1.909 -11.852 1 97.56 159 TYR B O 1
ATOM 3142 N N . LEU B 1 160 ? 0.19 4.035 -12.312 1 97.12 160 LEU B N 1
ATOM 3143 C CA . LEU B 1 160 ? 0.924 3.973 -13.57 1 97.12 160 LEU B CA 1
ATOM 3144 C C . LEU B 1 160 ? 2.398 3.666 -13.32 1 97.12 160 LEU B C 1
ATOM 3146 O O . LEU B 1 160 ? 3.131 3.336 -14.258 1 97.12 160 LEU B O 1
ATOM 3150 N N . ARG B 1 161 ? 2.771 3.674 -12.016 1 96.25 161 ARG B N 1
ATOM 3151 C CA . ARG B 1 161 ? 4.129 3.242 -11.695 1 96.25 161 ARG B CA 1
ATOM 3152 C C . ARG B 1 161 ? 4.359 1.796 -12.117 1 96.25 161 ARG B C 1
ATOM 3154 O O . ARG B 1 161 ? 5.477 1.417 -12.469 1 96.25 161 ARG B O 1
ATOM 3161 N N . LEU B 1 162 ? 3.299 1.009 -12.156 1 97.81 162 LEU B N 1
ATOM 3162 C CA . LEU B 1 162 ? 3.377 -0.407 -12.5 1 97.81 162 LEU B CA 1
ATOM 3163 C C . LEU B 1 162 ? 3.625 -0.593 -13.992 1 97.81 162 LEU B C 1
ATOM 3165 O O . LEU B 1 162 ? 3.988 -1.685 -14.438 1 97.81 162 LEU B O 1
ATOM 3169 N N . TYR B 1 163 ? 3.465 0.438 -14.734 1 97.69 163 TYR B N 1
ATOM 3170 C CA . TYR B 1 163 ? 3.766 0.444 -16.172 1 97.69 163 TYR B CA 1
ATOM 3171 C C . TYR B 1 163 ? 5.094 1.14 -16.438 1 97.69 163 TYR B C 1
ATOM 3173 O O . TYR B 1 163 ? 5.438 1.401 -17.594 1 97.69 163 TYR B O 1
ATOM 3181 N N . GLY B 1 164 ? 5.809 1.494 -15.414 1 94.5 164 GLY B N 1
ATOM 3182 C CA . GLY B 1 164 ? 7.094 2.162 -15.562 1 94.5 164 GLY B CA 1
ATOM 3183 C C . GLY B 1 164 ? 6.961 3.637 -15.898 1 94.5 164 GLY B C 1
ATOM 3184 O O . GLY B 1 164 ? 7.922 4.262 -16.344 1 94.5 164 GLY B O 1
ATOM 3185 N N . LYS B 1 165 ? 5.828 4.199 -15.672 1 93.81 165 LYS B N 1
ATOM 3186 C CA . LYS B 1 165 ? 5.59 5.609 -15.945 1 93.81 165 LYS B CA 1
ATOM 3187 C C . LYS B 1 165 ? 5.824 6.465 -14.703 1 93.81 165 LYS B C 1
ATOM 3189 O O . LYS B 1 165 ? 5.672 5.984 -13.578 1 93.81 165 LYS B O 1
ATOM 3194 N N . PRO B 1 166 ? 6.227 7.715 -14.891 1 89.31 166 PRO B N 1
ATOM 3195 C CA . PRO B 1 166 ? 6.355 8.609 -13.742 1 89.31 166 PRO B CA 1
ATOM 3196 C C . PRO B 1 166 ? 5.02 8.906 -13.062 1 89.31 166 PRO B C 1
ATOM 3198 O O . PRO B 1 166 ? 4 9.055 -13.75 1 89.31 166 PRO B O 1
ATOM 3201 N N . VAL B 1 167 ? 5.062 8.914 -11.758 1 89 167 VAL B N 1
ATOM 3202 C CA . VAL B 1 167 ? 3.865 9.211 -10.977 1 89 167 VAL B CA 1
ATOM 3203 C C . VAL B 1 167 ? 4.188 10.258 -9.914 1 89 167 VAL B C 1
ATOM 3205 O O . VAL B 1 167 ? 5.348 10.438 -9.539 1 89 167 VAL B O 1
ATOM 3208 N N . ILE B 1 168 ? 3.176 11.023 -9.406 1 85.38 168 ILE B N 1
ATOM 3209 C CA . ILE B 1 168 ? 3.387 12.109 -8.461 1 85.38 168 ILE B CA 1
ATOM 3210 C C . ILE B 1 168 ? 2.811 11.734 -7.102 1 85.38 168 ILE B C 1
ATOM 3212 O O . ILE B 1 168 ? 2.797 12.555 -6.18 1 85.38 168 ILE B O 1
ATOM 3216 N N . CYS B 1 169 ? 2.287 10.594 -6.922 1 93.25 169 CYS B N 1
ATOM 3217 C CA . CYS B 1 169 ? 1.794 10.094 -5.645 1 93.25 169 CYS B CA 1
ATOM 3218 C C . CYS B 1 169 ? 2.682 8.977 -5.113 1 93.25 169 CYS B C 1
ATOM 3220 O O . CYS B 1 169 ? 2.85 7.945 -5.773 1 93.25 169 CYS B O 1
ATOM 3222 N N . ASN B 1 170 ? 3.293 9.234 -3.98 1 95.94 170 ASN B N 1
ATOM 3223 C CA . ASN B 1 170 ? 4.141 8.172 -3.445 1 95.94 170 ASN B CA 1
ATOM 3224 C C . ASN B 1 170 ? 3.314 7.051 -2.822 1 95.94 170 ASN B C 1
ATOM 3226 O O . ASN B 1 170 ? 2.082 7.113 -2.818 1 95.94 170 ASN B O 1
ATOM 3230 N N . THR B 1 171 ? 3.918 6.051 -2.289 1 97.5 171 THR B N 1
ATOM 3231 C CA . THR B 1 171 ? 3.195 4.855 -1.867 1 97.5 171 THR B CA 1
ATOM 3232 C C . THR B 1 171 ? 3.311 4.66 -0.359 1 97.5 171 THR B C 1
ATOM 3234 O O . THR B 1 171 ? 3.148 3.543 0.141 1 97.5 171 THR B O 1
ATOM 3237 N N . MET B 1 172 ? 3.65 5.691 0.4 1 98.38 172 MET B N 1
ATOM 3238 C CA . MET B 1 172 ? 3.803 5.562 1.846 1 98.38 172 MET B CA 1
ATOM 3239 C C . MET B 1 172 ? 2.461 5.266 2.508 1 98.38 172 MET B C 1
ATOM 3241 O O . MET B 1 172 ? 1.471 5.953 2.248 1 98.38 172 MET B O 1
ATOM 3245 N N . MET B 1 173 ? 2.451 4.219 3.293 1 98.69 173 MET B N 1
ATOM 3246 C CA . MET B 1 173 ? 1.241 3.811 4 1 98.69 173 MET B CA 1
ATOM 3247 C C . MET B 1 173 ? 1.244 4.336 5.434 1 98.69 173 MET B C 1
ATOM 3249 O O . MET B 1 173 ? 2.297 4.684 5.969 1 98.69 173 MET B O 1
ATOM 3253 N N . PRO B 1 174 ? 0.03 4.395 6.062 1 98.75 174 PRO B N 1
ATOM 3254 C CA . PRO B 1 174 ? -0.06 4.965 7.406 1 98.75 174 PRO B CA 1
ATOM 3255 C C . PRO B 1 174 ? 0.878 4.281 8.398 1 98.75 174 PRO B C 1
ATOM 3257 O O . PRO B 1 174 ? 1.555 4.957 9.18 1 98.75 174 PRO B O 1
ATOM 3260 N N . TRP B 1 175 ? 0.968 2.969 8.359 1 98.56 175 TRP B N 1
ATOM 3261 C CA . TRP B 1 175 ? 1.813 2.262 9.32 1 98.56 175 TRP B CA 1
ATOM 3262 C C . TRP B 1 175 ? 3.289 2.502 9.023 1 98.56 175 TRP B C 1
ATOM 3264 O O . TRP B 1 175 ? 4.121 2.496 9.938 1 98.56 175 TRP B O 1
ATOM 3274 N N . GLU B 1 176 ? 3.629 2.701 7.797 1 98.69 176 GLU B N 1
ATOM 3275 C CA . GLU B 1 176 ? 4.996 3.078 7.449 1 98.69 176 GLU B CA 1
ATOM 3276 C C . GLU B 1 176 ? 5.324 4.48 7.945 1 98.69 176 GLU B C 1
ATOM 3278 O O . GLU B 1 176 ? 6.41 4.719 8.477 1 98.69 176 GLU B O 1
ATOM 3283 N N . PHE B 1 177 ? 4.355 5.387 7.762 1 98.88 177 PHE B N 1
ATOM 3284 C CA . PHE B 1 177 ? 4.543 6.754 8.234 1 98.88 177 PHE B CA 1
ATOM 3285 C C . PHE B 1 177 ? 4.75 6.785 9.742 1 98.88 177 PHE B C 1
ATOM 3287 O O . PHE B 1 177 ? 5.59 7.535 10.242 1 98.88 177 PHE B O 1
ATOM 3294 N N . GLU B 1 178 ? 3.914 6.062 10.414 1 98.75 178 GLU B N 1
ATOM 3295 C CA . GLU B 1 178 ? 4.039 5.988 11.867 1 98.75 178 GLU B CA 1
ATOM 3296 C C . GLU B 1 178 ? 5.461 5.617 12.281 1 98.75 178 GLU B C 1
ATOM 3298 O O . GLU B 1 178 ? 6.051 6.27 13.148 1 98.75 178 GLU B O 1
ATOM 3303 N N . GLN B 1 179 ? 5.992 4.598 11.664 1 98.69 179 GLN B N 1
ATOM 3304 C CA . GLN B 1 179 ? 7.355 4.164 11.945 1 98.69 179 GLN B CA 1
ATOM 3305 C C . GLN B 1 179 ? 8.367 5.242 11.562 1 98.69 179 GLN B C 1
ATOM 3307 O O . GLN B 1 179 ? 9.289 5.535 12.328 1 98.69 179 GLN B O 1
ATOM 3312 N N . LEU B 1 180 ? 8.188 5.805 10.414 1 98.81 180 LEU B N 1
ATOM 3313 C CA . LEU B 1 180 ? 9.07 6.848 9.906 1 98.81 180 LEU B CA 1
ATOM 3314 C C . LEU B 1 180 ? 9.133 8.031 10.867 1 98.81 180 LEU B C 1
ATOM 3316 O O . LEU B 1 180 ? 10.211 8.531 11.18 1 98.81 180 LEU B O 1
ATOM 3320 N N . ALA B 1 181 ? 7.953 8.469 11.352 1 98.88 181 ALA B N 1
ATOM 3321 C CA . ALA B 1 181 ? 7.859 9.586 12.289 1 98.88 181 ALA B CA 1
ATOM 3322 C C . ALA B 1 181 ? 8.57 9.266 13.602 1 98.88 181 ALA B C 1
ATOM 3324 O O . ALA B 1 181 ? 9.375 10.062 14.086 1 98.88 181 ALA B O 1
ATOM 3325 N N . GLN B 1 182 ? 8.312 8.078 14.102 1 98.75 182 GLN B N 1
ATOM 3326 C CA . GLN B 1 182 ? 8.906 7.672 15.367 1 98.75 182 GLN B CA 1
ATOM 3327 C C . GLN B 1 182 ? 10.422 7.613 15.281 1 98.75 182 GLN B C 1
ATOM 3329 O O . GLN B 1 182 ? 11.125 7.922 16.25 1 98.75 182 GLN B O 1
ATOM 3334 N N . GLU B 1 183 ? 10.914 7.266 14.133 1 98.75 183 GLU B N 1
ATOM 3335 C CA . GLU B 1 183 ? 12.352 7.133 13.93 1 98.75 183 GLU B CA 1
ATOM 3336 C C . GLU B 1 183 ? 13.008 8.492 13.703 1 98.75 183 GLU B C 1
ATOM 3338 O O . GLU B 1 183 ? 14.234 8.602 13.703 1 98.75 183 GLU B O 1
ATOM 3343 N N . ASN B 1 184 ? 12.164 9.547 13.5 1 98.69 184 ASN B N 1
ATOM 3344 C CA . ASN B 1 184 ? 12.727 10.82 13.078 1 98.69 184 ASN B CA 1
ATOM 3345 C C . ASN B 1 184 ? 12.211 11.977 13.938 1 98.69 184 ASN B C 1
ATOM 3347 O O . ASN B 1 184 ? 11.797 13.008 13.414 1 98.69 184 ASN B O 1
ATOM 3351 N N . GLY B 1 185 ? 12.172 11.867 15.195 1 98.62 185 GLY B N 1
ATOM 3352 C CA . GLY B 1 185 ? 12.086 12.961 16.156 1 98.62 185 GLY B CA 1
ATOM 3353 C C . GLY B 1 185 ? 10.664 13.281 16.562 1 98.62 185 GLY B C 1
ATOM 3354 O O . GLY B 1 185 ? 10.391 14.375 17.062 1 98.62 185 GLY B O 1
ATOM 3355 N N . TRP B 1 186 ? 9.742 12.312 16.344 1 98.88 186 TRP B N 1
ATOM 3356 C CA . TRP B 1 186 ? 8.352 12.547 16.719 1 98.88 186 TRP B CA 1
ATOM 3357 C C . TRP B 1 186 ? 7.859 11.477 17.688 1 98.88 186 TRP B C 1
ATOM 3359 O O . TRP B 1 186 ? 8.273 10.312 17.594 1 98.88 186 TRP B O 1
ATOM 3369 N N . ASP B 1 187 ? 6.996 11.836 18.578 1 98.75 187 ASP B N 1
ATOM 3370 C CA . ASP B 1 187 ? 6.172 10.922 19.344 1 98.75 187 ASP B CA 1
ATOM 3371 C C . ASP B 1 187 ? 4.754 10.836 18.781 1 98.75 187 ASP B C 1
ATOM 3373 O O . ASP B 1 187 ? 4.16 11.867 18.438 1 98.75 187 ASP B O 1
ATOM 3377 N N . ILE B 1 188 ? 4.273 9.625 18.656 1 98.69 188 ILE B N 1
ATOM 3378 C CA . ILE B 1 188 ? 2.871 9.461 18.297 1 98.69 188 ILE B CA 1
ATOM 3379 C C . ILE B 1 188 ? 1.986 9.617 19.531 1 98.69 188 ILE B C 1
ATOM 3381 O O . ILE B 1 188 ? 2.012 8.773 20.422 1 98.69 188 ILE B O 1
ATOM 3385 N N . ILE B 1 189 ? 1.138 10.617 19.531 1 98.5 189 ILE B N 1
ATOM 3386 C CA . ILE B 1 189 ? 0.358 10.961 20.719 1 98.5 189 ILE B CA 1
ATOM 3387 C C . ILE B 1 189 ? -1.047 10.375 20.594 1 98.5 189 ILE B C 1
ATOM 3389 O O . ILE B 1 189 ? -1.644 9.961 21.594 1 98.5 189 ILE B O 1
ATOM 3393 N N . ASP B 1 190 ? -1.564 10.422 19.453 1 98.31 190 ASP B N 1
ATOM 3394 C CA . ASP B 1 190 ? -2.932 9.969 19.219 1 98.31 190 ASP B CA 1
ATOM 3395 C C . ASP B 1 190 ? -3.162 9.711 17.719 1 98.31 190 ASP B C 1
ATOM 3397 O O . ASP B 1 190 ? -2.295 9.992 16.891 1 98.31 190 ASP B O 1
ATOM 3401 N N . GLY B 1 191 ? -4.238 9.062 17.391 1 97.69 191 GLY B N 1
ATOM 3402 C CA . GLY B 1 191 ? -4.664 8.766 16.031 1 97.69 191 GLY B CA 1
ATOM 3403 C C . GLY B 1 191 ? -6.156 8.531 15.906 1 97.69 191 GLY B C 1
ATOM 3404 O O . GLY B 1 191 ? -6.805 8.125 16.875 1 97.69 191 GLY B O 1
ATOM 3405 N N . GLN B 1 192 ? -6.625 8.844 14.766 1 95.62 192 GLN B N 1
ATOM 3406 C CA . GLN B 1 192 ? -8.047 8.688 14.484 1 95.62 192 GLN B CA 1
ATOM 3407 C C . GLN B 1 192 ? -8.281 8.281 13.031 1 95.62 192 GLN B C 1
ATOM 3409 O O . GLN B 1 192 ? -7.66 8.836 12.117 1 95.62 192 GLN B O 1
ATOM 3414 N N . GLY B 1 193 ? -9.25 7.34 12.883 1 96.81 193 GLY B N 1
ATOM 3415 C CA . GLY B 1 193 ? -9.531 6.895 11.523 1 96.81 193 GLY B CA 1
ATOM 3416 C C . GLY B 1 193 ? -10.727 7.59 10.906 1 96.81 193 GLY B C 1
ATOM 3417 O O . GLY B 1 193 ? -11.719 7.855 11.586 1 96.81 193 GLY B O 1
ATOM 3418 N N . VAL B 1 194 ? -10.562 8.016 9.68 1 96.75 194 VAL B N 1
ATOM 3419 C CA . VAL B 1 194 ? -11.68 8.281 8.766 1 96.75 194 VAL B CA 1
ATOM 3420 C C . VAL B 1 194 ? -11.883 7.09 7.84 1 96.75 194 VAL B C 1
ATOM 3422 O O . VAL B 1 194 ? -11.133 6.902 6.879 1 96.75 194 VAL B O 1
ATOM 3425 N N . TYR B 1 195 ? -12.914 6.355 8.102 1 95.88 195 TYR B N 1
ATOM 3426 C CA . TYR B 1 195 ? -13.023 5.027 7.508 1 95.88 195 TYR B CA 1
ATOM 3427 C C . TYR B 1 195 ? -13.758 5.082 6.172 1 95.88 195 TYR B C 1
ATOM 3429 O O . TYR B 1 195 ? -14.539 6.004 5.926 1 95.88 195 TYR B O 1
ATOM 3437 N N . LYS B 1 196 ? -13.445 4.074 5.344 1 95 196 LYS B N 1
ATOM 3438 C CA . LYS B 1 196 ? -14.133 3.895 4.074 1 95 196 LYS B CA 1
ATOM 3439 C C . LYS B 1 196 ? -15.609 3.572 4.293 1 95 196 LYS B C 1
ATOM 3441 O O . LYS B 1 196 ? -15.984 3.057 5.348 1 95 196 LYS B O 1
ATOM 3446 N N . ARG B 1 197 ? -16.359 3.93 3.271 1 89.38 197 ARG B N 1
ATOM 3447 C CA . ARG B 1 197 ? -17.766 3.561 3.324 1 89.38 197 ARG B CA 1
ATOM 3448 C C . ARG B 1 197 ? -17.938 2.055 3.506 1 89.38 197 ARG B C 1
ATOM 3450 O O . ARG B 1 197 ? -17.219 1.267 2.895 1 89.38 197 ARG B O 1
ATOM 3457 N N . GLY B 1 198 ? -18.828 1.64 4.422 1 85.94 198 GLY B N 1
ATOM 3458 C CA . GLY B 1 198 ? -19.094 0.231 4.676 1 85.94 198 GLY B CA 1
ATOM 3459 C C . GLY B 1 198 ? -18.438 -0.276 5.949 1 85.94 198 GLY B C 1
ATOM 3460 O O . GLY B 1 198 ? -18.797 -1.34 6.457 1 85.94 198 GLY B O 1
ATOM 3461 N N . VAL B 1 199 ? -17.453 0.491 6.391 1 91.5 199 VAL B N 1
ATOM 3462 C CA . VAL B 1 199 ? -16.781 0.091 7.625 1 91.5 199 VAL B CA 1
ATOM 3463 C C . VAL B 1 199 ? -17.578 0.579 8.828 1 91.5 199 VAL B C 1
ATOM 3465 O O . VAL B 1 199 ? -17.875 1.772 8.953 1 91.5 199 VAL B O 1
ATOM 3468 N N . HIS B 1 200 ? -17.984 -0.312 9.672 1 86.19 200 HIS B N 1
ATOM 3469 C CA . HIS B 1 200 ? -18.766 0.019 10.852 1 86.19 200 HIS B CA 1
ATOM 3470 C C . HIS B 1 200 ? -17.953 -0.15 12.133 1 86.19 200 HIS B C 1
ATOM 3472 O O . HIS B 1 200 ? -16.938 -0.857 12.133 1 86.19 200 HIS B O 1
ATOM 3478 N N . GLU B 1 201 ? -18.391 0.486 13.102 1 82.56 201 GLU B N 1
ATOM 3479 C CA . GLU B 1 201 ? -17.688 0.478 14.383 1 82.56 201 GLU B CA 1
ATOM 3480 C C . GLU B 1 201 ? -17.469 -0.947 14.883 1 82.56 201 GLU B C 1
ATOM 3482 O O . GLU B 1 201 ? -16.406 -1.263 15.422 1 82.56 201 GLU B O 1
ATOM 3487 N N . ASP B 1 202 ? -18.406 -1.795 14.758 1 80.69 202 ASP B N 1
ATOM 3488 C CA . ASP B 1 202 ? -18.328 -3.17 15.242 1 80.69 202 ASP B CA 1
ATOM 3489 C C . ASP B 1 202 ? -17.219 -3.938 14.5 1 80.69 202 ASP B C 1
ATOM 3491 O O . ASP B 1 202 ? -16.625 -4.859 15.062 1 80.69 202 ASP B O 1
ATOM 3495 N N . THR B 1 203 ? -16.953 -3.496 13.312 1 80.25 203 THR B N 1
ATOM 3496 C CA . THR B 1 203 ? -15.953 -4.148 12.477 1 80.25 203 THR B CA 1
ATOM 3497 C C . THR B 1 203 ? -14.547 -3.842 12.984 1 80.25 203 THR B C 1
ATOM 3499 O O . THR B 1 203 ? -13.664 -4.703 12.953 1 80.25 203 THR B O 1
ATOM 3502 N N . ILE B 1 204 ? -14.438 -2.639 13.547 1 86.5 204 ILE B N 1
ATOM 3503 C CA . ILE B 1 204 ? -13.07 -2.182 13.766 1 86.5 204 ILE B CA 1
ATOM 3504 C C . ILE B 1 204 ? -12.711 -2.295 15.242 1 86.5 204 ILE B C 1
ATOM 3506 O O . ILE B 1 204 ? -11.539 -2.23 15.617 1 86.5 204 ILE B O 1
ATOM 3510 N N . ARG B 1 205 ? -13.602 -2.467 16.156 1 84.88 205 ARG B N 1
ATOM 3511 C CA . ARG B 1 205 ? -13.383 -2.379 17.594 1 84.88 205 ARG B CA 1
ATOM 3512 C C . ARG B 1 205 ? -12.297 -3.352 18.047 1 84.88 205 ARG B C 1
ATOM 3514 O O . ARG B 1 205 ? -11.461 -3.012 18.875 1 84.88 205 ARG B O 1
ATOM 3521 N N . SER B 1 206 ? -1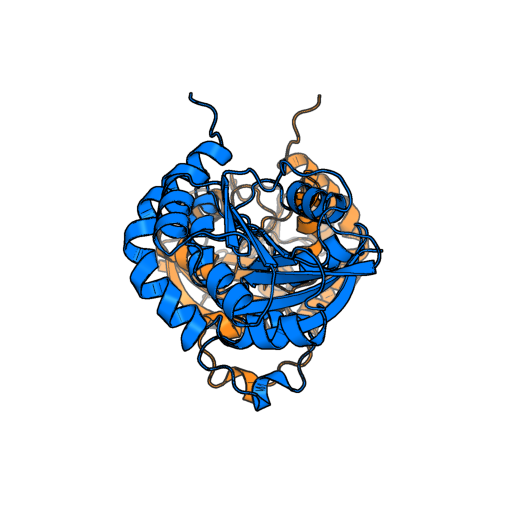2.18 -4.5 17.5 1 86.44 206 SER B N 1
ATOM 3522 C CA . SER B 1 206 ? -11.273 -5.531 17.984 1 86.44 206 SER B CA 1
ATOM 3523 C C . SER B 1 206 ? -10.023 -5.637 17.109 1 86.44 206 SER B C 1
ATOM 3525 O O . SER B 1 206 ? -9.125 -6.426 17.406 1 86.44 206 SER B O 1
ATOM 3527 N N . LEU B 1 207 ? -9.93 -4.816 16.125 1 92.62 207 LEU B N 1
ATOM 3528 C CA . LEU B 1 207 ? -8.82 -4.945 15.172 1 92.62 207 LEU B CA 1
ATOM 3529 C C . LEU B 1 207 ? -7.59 -4.207 15.68 1 92.62 207 LEU B C 1
ATOM 3531 O O . LEU B 1 207 ? -7.703 -3.146 16.297 1 92.62 207 LEU B O 1
ATOM 3535 N N . PRO B 1 208 ? -6.445 -4.797 15.43 1 93.38 208 PRO B N 1
ATOM 3536 C CA . PRO B 1 208 ? -5.219 -4.039 15.688 1 93.38 208 PRO B CA 1
ATOM 3537 C C . PRO B 1 208 ? -5.137 -2.754 14.867 1 93.38 208 PRO B C 1
ATOM 3539 O O . PRO B 1 208 ? -5.805 -2.625 13.844 1 93.38 208 PRO B O 1
ATOM 3542 N N . THR B 1 209 ? -4.312 -1.815 15.273 1 95.38 209 THR B N 1
ATOM 3543 C CA . THR B 1 209 ? -4.242 -0.474 14.711 1 95.38 209 THR B CA 1
ATOM 3544 C C . THR B 1 209 ? -3.914 -0.532 13.219 1 95.38 209 THR B C 1
ATOM 3546 O O . THR B 1 209 ? -4.516 0.184 12.414 1 95.38 209 THR B O 1
ATOM 3549 N N . GLU B 1 210 ? -2.977 -1.398 12.852 1 96.25 210 GLU B N 1
ATOM 3550 C CA . GLU B 1 210 ? -2.584 -1.438 11.445 1 96.25 210 GLU B CA 1
ATOM 3551 C C . GLU B 1 210 ? -3.744 -1.884 10.555 1 96.25 210 GLU B C 1
ATOM 3553 O O . GLU B 1 210 ? -3.875 -1.425 9.422 1 96.25 210 GLU B O 1
ATOM 3558 N N . LEU B 1 211 ? -4.578 -2.795 11.078 1 96.62 211 LEU B N 1
ATOM 3559 C CA . LEU B 1 211 ? -5.734 -3.24 10.312 1 96.62 211 LEU B CA 1
ATOM 3560 C C . LEU B 1 211 ? -6.824 -2.172 10.297 1 96.62 211 LEU B C 1
ATOM 3562 O O . LEU B 1 211 ? -7.547 -2.025 9.312 1 96.62 211 LEU B O 1
ATOM 3566 N N . LYS B 1 212 ? -6.969 -1.437 11.438 1 96.56 212 LYS B N 1
ATOM 3567 C CA . LYS B 1 212 ? -7.855 -0.276 11.414 1 96.56 212 LYS B CA 1
ATOM 3568 C C . LYS B 1 212 ? -7.418 0.732 10.359 1 96.56 212 LYS B C 1
ATOM 3570 O O . LYS B 1 212 ? -8.234 1.219 9.578 1 96.56 212 LYS B O 1
ATOM 3575 N N . GLN B 1 213 ? -6.137 1.007 10.312 1 98 213 GLN B N 1
ATOM 3576 C CA . GLN B 1 213 ? -5.578 1.924 9.328 1 98 213 GLN B CA 1
ATOM 3577 C C . GLN B 1 213 ? -5.863 1.445 7.902 1 98 213 GLN B C 1
ATOM 3579 O O . GLN B 1 213 ? -6.16 2.252 7.02 1 98 213 GLN B O 1
ATOM 3584 N N . ALA B 1 214 ? -5.832 0.146 7.707 1 97.62 214 ALA B N 1
ATOM 3585 C CA . ALA B 1 214 ? -6.004 -0.437 6.383 1 97.62 214 ALA B CA 1
ATOM 3586 C C . ALA B 1 214 ? -7.422 -0.213 5.863 1 97.62 214 ALA B C 1
ATOM 3588 O O . ALA B 1 214 ? -7.664 -0.281 4.656 1 97.62 214 ALA B O 1
ATOM 3589 N N . LEU B 1 215 ? -8.344 0.089 6.75 1 96.94 215 LEU B N 1
ATOM 3590 C CA . LEU B 1 215 ? -9.742 0.231 6.375 1 96.94 215 LEU B CA 1
ATOM 3591 C C . LEU B 1 215 ? -10.125 1.702 6.246 1 96.94 215 LEU B C 1
ATOM 3593 O O . LEU B 1 215 ? -11.297 2.029 6.07 1 96.94 215 LEU B O 1
ATOM 3597 N N . THR B 1 216 ? -9.156 2.604 6.281 1 97.62 216 THR B N 1
ATOM 3598 C CA . THR B 1 216 ? -9.453 4.031 6.324 1 97.62 216 THR B CA 1
ATOM 3599 C C . THR B 1 216 ? -9.328 4.652 4.938 1 97.62 216 THR B C 1
ATOM 3601 O O . THR B 1 216 ? -8.594 4.141 4.086 1 97.62 216 THR B O 1
ATOM 3604 N N . PHE B 1 217 ? -10.125 5.676 4.754 1 97.31 217 PHE B N 1
ATOM 3605 C CA . PHE B 1 217 ? -9.82 6.641 3.703 1 97.31 217 PHE B CA 1
ATOM 3606 C C . PHE B 1 217 ? -8.594 7.469 4.066 1 97.31 217 PHE B C 1
ATOM 3608 O O . PHE B 1 217 ? -7.715 7.684 3.23 1 97.31 217 PHE B O 1
ATOM 3615 N N . MET B 1 218 ? -8.57 7.844 5.297 1 97.94 218 MET B N 1
ATOM 3616 C CA . MET B 1 218 ? -7.488 8.648 5.859 1 97.94 218 MET B CA 1
ATOM 3617 C C . MET B 1 218 ? -7.273 8.312 7.332 1 97.94 218 MET B C 1
ATOM 3619 O O . MET B 1 218 ? -8.234 8.062 8.062 1 97.94 218 MET B O 1
ATOM 3623 N N . TRP B 1 219 ? -6.043 8.258 7.711 1 98.56 219 TRP B N 1
ATOM 3624 C CA . TRP B 1 219 ? -5.699 8.156 9.125 1 98.56 219 TRP B CA 1
ATOM 3625 C C . TRP B 1 219 ? -5.066 9.445 9.633 1 98.56 219 TRP B C 1
ATOM 3627 O O . TRP B 1 219 ? -4.141 9.977 9.008 1 98.56 219 TRP B O 1
ATOM 3637 N N . LEU B 1 220 ? -5.629 9.992 10.695 1 98.69 220 LEU B N 1
ATOM 3638 C CA . LEU B 1 220 ? -5.07 11.18 11.344 1 98.69 220 LEU B CA 1
ATOM 3639 C C . LEU B 1 220 ? -4.07 10.789 12.43 1 98.69 220 LEU B C 1
ATOM 3641 O O . LEU B 1 220 ? -4.348 9.906 13.242 1 98.69 220 LEU B O 1
ATOM 3645 N N . PHE B 1 221 ? -2.951 11.406 12.391 1 98.81 221 PHE B N 1
ATOM 3646 C CA . PHE B 1 221 ? -1.939 11.289 13.43 1 98.81 221 PHE B CA 1
ATOM 3647 C C . PHE B 1 221 ? -1.81 12.594 14.211 1 98.81 221 PHE B C 1
ATOM 3649 O O . PHE B 1 221 ? -1.844 13.68 13.625 1 98.81 221 PHE B O 1
ATOM 3656 N N . MET B 1 222 ? -1.705 12.492 15.508 1 98.88 222 MET B N 1
ATOM 3657 C CA . MET B 1 222 ? -1.187 13.594 16.328 1 98.88 222 MET B CA 1
ATOM 3658 C C . MET B 1 222 ? 0.24 13.305 16.781 1 98.88 222 MET B C 1
ATOM 3660 O O . MET B 1 222 ? 0.477 12.352 17.516 1 98.88 222 MET B O 1
ATOM 3664 N N . LEU B 1 223 ? 1.111 14.125 16.266 1 98.88 223 LEU B N 1
ATOM 3665 C CA . LEU B 1 223 ? 2.527 13.969 16.578 1 98.88 223 LEU B CA 1
ATOM 3666 C C . LEU B 1 223 ? 3.004 15.07 17.516 1 98.88 223 LEU B C 1
ATOM 3668 O O . LEU B 1 223 ? 2.518 16.203 17.453 1 98.88 223 LEU B O 1
ATOM 3672 N N . ARG B 1 224 ? 3.91 14.758 18.344 1 98.88 224 ARG B N 1
ATOM 3673 C CA . ARG B 1 224 ? 4.609 15.742 19.156 1 98.88 224 ARG B CA 1
ATOM 3674 C C . ARG B 1 224 ? 6.102 15.75 18.844 1 98.88 224 ARG B C 1
ATOM 3676 O O . ARG B 1 224 ? 6.734 14.695 18.781 1 98.88 224 ARG B O 1
ATOM 3683 N N . LYS B 1 225 ? 6.582 16.922 18.562 1 98.81 225 LYS B N 1
ATOM 3684 C CA . LYS B 1 225 ? 8.016 17.047 18.297 1 98.81 225 LYS B CA 1
ATOM 3685 C C . LYS B 1 225 ? 8.828 16.766 19.547 1 98.81 225 LYS B C 1
ATOM 3687 O O . LYS B 1 225 ? 8.57 17.344 20.609 1 98.81 225 LYS B O 1
ATOM 3692 N N . LYS B 1 226 ? 9.82 15.844 19.391 1 97 226 LYS B N 1
ATOM 3693 C CA . LYS B 1 226 ? 10.727 15.562 20.5 1 97 226 LYS B CA 1
ATOM 3694 C C . LYS B 1 226 ? 11.711 16.703 20.703 1 97 226 LYS B C 1
ATOM 3696 O O . LYS B 1 226 ? 12.062 17.406 19.75 1 97 226 LYS B O 1
#

Sequence (452 aa):
MKSFDWHEEAEKQWDKKAGFWHKSSEDMWEHGSRKTIVPFLATYIPKEGEVADFGCGDGYGSWKLYQAGYRVIGVDLSREMIEKAKARGEHERLRFIQGDLTQLPFADETFSGAMAINSLEWTEEPLKALNEMRRVLKRDHYLCVGLLGPTAAPRKNSYLRLYGKPVICNTMMPWEFEQLAQENGWDIIDGQGVYKRGVHEDTIRSLPTELKQALTFMWLFMLRKKMKSFDWHEEAEKQWDKKAGFWHKSSEDMWEHGSRKTIVPFLATYIPKEGEVADFGCGDGYGSWKLYQAGYRVIGVDLSREMIEKAKARGEHERLRFIQGDLTQLPFADETFSGAMAINSLEWTEEPLKALNEMRRVLKRDHYLCVGLLGPTAAPRKNSYLRLYGKPVICNTMMPWEFEQLAQENGWDIIDGQGVYKRGVHEDTIRSLPTELKQALTFMWLFMLRKK